Protein AF-A0A9Y2D733-F1 (afdb_monomer_lite)

Structure (mmCIF, N/CA/C/O backbone):
data_AF-A0A9Y2D733-F1
#
_entry.id   AF-A0A9Y2D733-F1
#
loop_
_atom_site.group_PDB
_atom_site.id
_atom_site.type_symbol
_atom_site.label_atom_id
_atom_site.label_alt_id
_atom_site.label_comp_id
_atom_site.label_asym_id
_atom_site.label_entity_id
_atom_site.label_seq_id
_atom_site.pdbx_PDB_ins_code
_atom_site.Cartn_x
_atom_site.Cartn_y
_atom_site.Cartn_z
_atom_site.occupancy
_atom_site.B_iso_or_equiv
_atom_site.auth_seq_id
_atom_site.auth_comp_id
_atom_site.auth_asym_id
_atom_site.auth_atom_id
_atom_site.pdbx_PDB_model_num
ATOM 1 N N . MET A 1 1 ? -69.763 -7.204 113.767 1.00 51.03 1 MET A N 1
ATOM 2 C CA . MET A 1 1 ? -69.225 -6.668 112.500 1.00 51.03 1 MET A CA 1
ATOM 3 C C . MET A 1 1 ? -69.285 -7.771 111.462 1.00 51.03 1 MET A C 1
ATOM 5 O O . MET A 1 1 ? -68.826 -8.867 111.769 1.00 51.03 1 MET A O 1
ATOM 9 N N . GLN A 1 2 ? -69.910 -7.525 110.305 1.00 54.22 2 GLN A N 1
ATOM 10 C CA . GLN A 1 2 ? -69.887 -8.475 109.182 1.00 54.22 2 GLN A CA 1
ATOM 11 C C . GLN A 1 2 ? -68.436 -8.783 108.777 1.00 54.22 2 GLN A C 1
ATOM 13 O O . GLN A 1 2 ? -67.554 -7.934 108.913 1.00 54.22 2 GLN A O 1
ATOM 18 N N . SER A 1 3 ? -68.185 -10.007 108.305 1.00 62.03 3 SER A N 1
ATOM 19 C CA . SER A 1 3 ? -66.844 -10.496 107.960 1.00 62.03 3 SER A CA 1
ATOM 20 C C . SER A 1 3 ? -66.233 -9.789 106.754 1.00 62.03 3 SER A C 1
ATOM 22 O O . SER A 1 3 ? -65.008 -9.732 106.652 1.00 62.03 3 SER A O 1
ATOM 24 N N . ARG A 1 4 ? -67.057 -9.257 105.842 1.00 69.44 4 ARG A N 1
ATOM 25 C CA . ARG A 1 4 ? -66.607 -8.565 104.632 1.00 69.44 4 ARG A CA 1
ATOM 26 C C . ARG A 1 4 ? -67.558 -7.438 104.242 1.00 69.44 4 ARG A C 1
ATOM 28 O O . ARG A 1 4 ? -68.766 -7.570 104.402 1.00 69.44 4 ARG A O 1
ATOM 35 N N . PHE A 1 5 ? -67.020 -6.351 103.695 1.00 70.81 5 PHE A N 1
ATOM 36 C CA . PHE A 1 5 ? -67.824 -5.300 103.065 1.00 70.81 5 PHE A CA 1
ATOM 37 C C . PHE A 1 5 ? -67.117 -4.696 101.851 1.00 70.81 5 PHE A C 1
ATOM 39 O O . PHE A 1 5 ? -65.888 -4.749 101.726 1.00 70.81 5 PHE A O 1
ATOM 46 N N . PHE A 1 6 ? -67.917 -4.130 100.949 1.00 76.06 6 PHE A N 1
ATOM 47 C CA . PHE A 1 6 ? -67.460 -3.548 99.697 1.00 76.06 6 PHE A CA 1
ATOM 48 C C . PHE A 1 6 ? -67.542 -2.023 99.723 1.00 76.06 6 PHE A C 1
ATOM 50 O O . PHE A 1 6 ? -68.506 -1.432 100.216 1.00 76.06 6 PHE A O 1
ATOM 57 N N . CYS A 1 7 ? -66.526 -1.394 99.146 1.00 75.00 7 CYS A N 1
ATOM 58 C CA . CYS A 1 7 ? -66.357 0.044 99.073 1.00 75.00 7 CYS A CA 1
ATOM 59 C C . CYS A 1 7 ? -66.160 0.459 97.609 1.00 75.00 7 CYS A C 1
ATOM 61 O O . CYS A 1 7 ? -65.207 0.048 96.944 1.00 75.00 7 CYS A O 1
ATOM 63 N N . GLU A 1 8 ? -67.077 1.287 97.111 1.00 78.00 8 GLU A N 1
ATOM 64 C CA . GLU A 1 8 ? -66.972 1.929 95.803 1.00 78.00 8 GLU A CA 1
ATOM 65 C C . GLU A 1 8 ? -66.550 3.389 96.005 1.00 78.00 8 GLU A C 1
ATOM 67 O O . GLU A 1 8 ? -67.317 4.192 96.547 1.00 78.00 8 GLU A O 1
ATOM 72 N N . LEU A 1 9 ? -65.337 3.740 95.563 1.00 74.31 9 LEU A N 1
ATOM 73 C CA . LEU A 1 9 ? -64.849 5.118 95.610 1.00 74.31 9 LEU A CA 1
ATOM 74 C C . LEU A 1 9 ? -65.370 5.903 94.406 1.00 74.31 9 LEU A C 1
ATOM 76 O O . LEU A 1 9 ? -64.957 5.674 93.267 1.00 74.31 9 LEU A O 1
ATOM 80 N N . ARG A 1 10 ? -66.250 6.871 94.668 1.00 68.31 10 ARG A N 1
ATOM 81 C CA . ARG A 1 10 ? -66.763 7.832 93.688 1.00 68.31 10 ARG A CA 1
ATOM 82 C C . ARG A 1 10 ? -66.078 9.180 93.859 1.00 68.31 10 ARG A C 1
ATOM 84 O O . ARG A 1 10 ? -65.885 9.683 94.962 1.00 68.31 10 ARG A O 1
ATOM 91 N N . TYR A 1 11 ? -65.709 9.793 92.746 1.00 62.09 11 TYR A N 1
ATOM 92 C CA . TYR A 1 11 ? -64.945 11.035 92.763 1.00 62.09 11 TYR A CA 1
ATOM 93 C C . TYR A 1 11 ? -65.774 12.220 93.297 1.00 62.09 11 TYR A C 1
ATOM 95 O O . TYR A 1 11 ? -66.918 12.418 92.889 1.00 62.09 11 TYR A O 1
ATOM 103 N N . THR A 1 12 ? -65.177 13.044 94.162 1.00 56.66 12 THR A N 1
ATOM 104 C CA . THR A 1 12 ? -65.763 14.300 94.666 1.00 56.66 12 THR A CA 1
ATOM 105 C C . THR A 1 12 ? -65.313 15.478 93.796 1.00 56.66 12 THR A C 1
ATOM 107 O O . THR A 1 12 ? -64.121 15.650 93.568 1.00 56.66 12 THR A O 1
ATOM 110 N N . LEU A 1 13 ? -66.235 16.310 93.299 1.00 50.22 13 LEU A N 1
ATOM 111 C CA . LEU A 1 13 ? -65.961 17.373 92.306 1.00 50.22 13 LEU A CA 1
ATOM 112 C C . LEU A 1 13 ? -65.054 18.537 92.780 1.00 50.22 13 LEU A C 1
ATOM 114 O O . LEU A 1 13 ? -64.805 19.456 92.003 1.00 50.22 13 LEU A O 1
ATOM 118 N N . SER A 1 14 ? -64.519 18.525 94.004 1.00 44.56 14 SER A N 1
ATOM 119 C CA . SER A 1 14 ? -63.697 19.618 94.540 1.00 44.56 14 SER A CA 1
ATOM 120 C C . SER A 1 14 ? -62.211 19.240 94.679 1.00 44.56 14 SER A C 1
ATOM 122 O O . SER A 1 14 ? -61.827 18.573 95.633 1.00 44.56 14 SER A O 1
ATOM 124 N N . GLN A 1 15 ? -61.418 19.764 93.731 1.00 44.56 15 GLN A N 1
ATOM 125 C CA . GLN A 1 15 ? -59.948 19.934 93.678 1.00 44.56 15 GLN A CA 1
ATOM 126 C C . GLN A 1 15 ? -59.049 18.682 93.491 1.00 44.56 15 GLN A C 1
ATOM 128 O O . GLN A 1 15 ? -58.728 17.994 94.454 1.00 44.56 15 GLN A O 1
ATOM 133 N N . PRO A 1 16 ? -58.553 18.424 92.257 1.00 45.81 16 PRO A N 1
ATOM 134 C CA . PRO A 1 16 ? -57.503 17.443 91.967 1.00 45.81 16 PRO A CA 1
ATOM 135 C C . PRO A 1 16 ? -56.105 18.075 91.934 1.00 45.81 16 PRO A C 1
ATOM 137 O O . PRO A 1 16 ? -55.856 18.984 91.140 1.00 45.81 16 PRO A O 1
ATOM 140 N N . THR A 1 17 ? -55.149 17.487 92.649 1.00 48.19 17 THR A N 1
ATOM 141 C CA . THR A 1 17 ? -53.726 17.567 92.291 1.00 48.19 17 THR A CA 1
ATOM 142 C C . THR A 1 17 ? -53.184 16.147 92.167 1.00 48.19 17 THR A C 1
ATOM 144 O O . THR A 1 17 ? -52.915 15.505 93.171 1.00 48.19 17 THR A O 1
ATOM 147 N N . HIS A 1 18 ? -53.016 15.706 90.916 1.00 40.78 18 HIS A N 1
ATOM 148 C CA . HIS A 1 18 ? -52.402 14.451 90.444 1.00 40.78 18 HIS A CA 1
ATOM 149 C C . HIS A 1 18 ? -53.309 13.224 90.182 1.00 40.78 18 HIS A C 1
ATOM 151 O O . HIS A 1 18 ? -53.664 12.464 91.065 1.00 40.78 18 HIS A O 1
ATOM 157 N N . SER A 1 19 ? -53.552 13.026 88.877 1.00 39.69 19 SER A N 1
ATOM 158 C CA . SER A 1 19 ? -53.697 11.778 88.098 1.00 39.69 19 SER A CA 1
ATOM 159 C C . SER A 1 19 ? -54.694 10.670 88.498 1.00 39.69 19 SER A C 1
ATOM 161 O O . SER A 1 19 ? -54.552 9.986 89.502 1.00 39.69 19 SER A O 1
ATOM 163 N N . SER A 1 20 ? -55.544 10.370 87.506 1.00 44.59 20 SER A N 1
ATOM 164 C CA . SER A 1 20 ? -56.510 9.271 87.333 1.00 44.59 20 SER A CA 1
ATOM 165 C C . SER A 1 20 ? -57.863 9.447 88.042 1.00 44.59 20 SER A C 1
ATOM 167 O O . SER A 1 20 ? -58.038 9.251 89.240 1.00 44.59 20 SER A O 1
ATOM 169 N N . LYS A 1 21 ? -58.856 9.847 87.236 1.00 54.41 21 LYS A N 1
ATOM 170 C CA . LYS A 1 21 ? -60.286 9.888 87.568 1.00 54.41 21 LYS A CA 1
ATOM 171 C C . LYS A 1 21 ? -60.883 8.485 87.420 1.00 54.41 21 LYS A C 1
ATOM 173 O O . LYS A 1 21 ? -61.796 8.288 86.625 1.00 54.41 21 LYS A O 1
ATOM 178 N N . GLU A 1 22 ? -60.320 7.498 88.098 1.00 62.97 22 GLU A N 1
ATOM 179 C CA . GLU A 1 22 ? -60.794 6.123 87.972 1.00 62.97 22 GLU A CA 1
ATOM 180 C C . GLU A 1 22 ? -61.496 5.697 89.249 1.00 62.97 22 GLU A C 1
ATOM 182 O O . GLU A 1 22 ? -60.928 5.752 90.342 1.00 62.97 22 GLU A O 1
ATOM 187 N N . THR A 1 23 ? -62.750 5.269 89.100 1.00 60.19 23 THR A N 1
ATOM 188 C CA . THR A 1 23 ? -63.474 4.557 90.151 1.00 60.19 23 THR A CA 1
ATOM 189 C C . THR A 1 23 ? -62.594 3.401 90.621 1.00 60.19 23 THR A C 1
ATOM 191 O O . THR A 1 23 ? -62.098 2.621 89.812 1.00 60.19 23 THR A O 1
ATOM 194 N N . SER A 1 24 ? -62.342 3.323 91.922 1.00 73.06 24 SER A N 1
ATOM 195 C CA . SER A 1 24 ? -61.606 2.208 92.518 1.00 73.06 24 SER A CA 1
ATOM 196 C C . SER A 1 24 ? -62.556 1.414 93.396 1.00 73.06 24 SER A C 1
ATOM 198 O O . SER A 1 24 ? -63.386 1.987 94.107 1.00 73.06 24 SER A O 1
ATOM 200 N N . TYR A 1 25 ? -62.419 0.097 93.336 1.00 77.62 25 TYR A N 1
ATOM 201 C CA . TYR A 1 25 ? -63.212 -0.827 94.127 1.00 77.62 25 TYR A CA 1
ATOM 202 C C . TYR A 1 25 ? -62.322 -1.450 95.191 1.00 77.62 25 TYR A C 1
ATOM 204 O O . TYR A 1 25 ? -61.251 -1.957 94.862 1.00 77.62 25 TYR A O 1
ATOM 212 N N . PHE A 1 26 ? -62.758 -1.404 96.447 1.00 79.56 26 PHE A N 1
ATOM 213 C CA . PHE A 1 26 ? -62.048 -1.982 97.582 1.00 79.56 26 PHE A CA 1
ATOM 214 C C . PHE A 1 26 ? -62.942 -2.975 98.325 1.00 79.56 26 PHE A C 1
ATOM 216 O O . PHE A 1 26 ? -64.132 -2.746 98.535 1.00 79.56 26 PHE A O 1
ATOM 223 N N . VAL A 1 27 ? -62.339 -4.073 98.753 1.00 80.38 27 VAL A N 1
ATOM 224 C CA . VAL A 1 27 ? -62.925 -5.120 99.580 1.00 80.38 27 VAL A CA 1
ATOM 225 C C . VAL A 1 27 ? -62.182 -5.124 100.905 1.00 80.38 27 VAL A C 1
ATOM 227 O O . VAL A 1 27 ? -60.954 -5.225 100.944 1.00 80.38 27 VAL A O 1
ATOM 230 N N . PHE A 1 28 ? -62.943 -5.034 101.987 1.00 78.56 28 PHE A N 1
ATOM 231 C CA . PHE A 1 28 ? -62.440 -5.155 103.345 1.00 78.56 28 PHE A CA 1
ATOM 232 C C . PHE A 1 28 ? -62.838 -6.513 103.895 1.00 78.56 28 PHE A C 1
ATOM 234 O O . PHE A 1 28 ? -64.017 -6.857 103.897 1.00 78.56 28 PHE A O 1
ATOM 241 N N . GLU A 1 29 ? -61.863 -7.273 104.378 1.00 78.62 29 GLU A N 1
ATOM 242 C CA . GLU A 1 29 ? -62.068 -8.582 104.987 1.00 78.62 29 GLU A CA 1
ATOM 243 C C . GLU A 1 29 ? -61.556 -8.569 106.427 1.00 78.62 29 GLU A C 1
ATOM 245 O O . GLU A 1 29 ? -60.372 -8.338 106.679 1.00 78.62 29 GLU A O 1
ATOM 250 N N . ALA A 1 30 ? -62.450 -8.793 107.387 1.00 78.88 30 ALA A N 1
ATOM 251 C CA . ALA A 1 30 ? -62.117 -8.802 108.802 1.00 78.88 30 ALA A CA 1
ATOM 252 C C . ALA A 1 30 ? -61.177 -9.975 109.121 1.00 78.88 30 ALA A C 1
ATOM 254 O O . ALA A 1 30 ? -61.490 -11.133 108.850 1.00 78.88 30 ALA A O 1
ATOM 255 N N . LYS A 1 31 ? -60.030 -9.679 109.741 1.00 76.06 31 LYS A N 1
ATOM 256 C CA . LYS A 1 31 ? -59.056 -10.688 110.198 1.00 76.06 31 LYS A CA 1
ATOM 257 C C . LYS A 1 31 ? -59.234 -11.087 111.671 1.00 76.06 31 LYS A C 1
ATOM 259 O O . LYS A 1 31 ? -58.516 -11.957 112.154 1.00 76.06 31 LYS A O 1
ATOM 264 N N . GLY A 1 32 ? -60.200 -10.478 112.364 1.00 69.50 32 GLY A N 1
ATOM 265 C CA . GLY A 1 32 ? -60.452 -10.634 113.799 1.00 69.50 32 GLY A CA 1
ATOM 266 C C . GLY A 1 32 ? -60.139 -9.351 114.578 1.00 69.50 32 GLY A C 1
ATOM 267 O O . GLY A 1 32 ? -59.212 -8.614 114.243 1.00 69.50 32 GLY A O 1
ATOM 268 N N . GLY A 1 33 ? -60.937 -9.057 115.610 1.00 74.19 33 GLY A N 1
ATOM 269 C CA . GLY A 1 33 ? -60.854 -7.791 116.349 1.00 74.19 33 GLY A CA 1
ATOM 270 C C . GLY A 1 33 ? -61.157 -6.575 115.462 1.00 74.19 33 GLY A C 1
ATOM 271 O O . GLY A 1 33 ? -62.049 -6.628 114.620 1.00 74.19 33 GLY A O 1
ATOM 272 N N . SER A 1 34 ? -60.396 -5.491 115.636 1.00 78.88 34 SER A N 1
ATOM 273 C CA . SER A 1 34 ? -60.529 -4.250 114.856 1.00 78.88 34 SER A CA 1
ATOM 274 C C . SER A 1 34 ? -59.690 -4.228 113.567 1.00 78.88 34 SER A C 1
ATOM 276 O O . SER A 1 34 ? -59.481 -3.155 113.017 1.00 78.88 34 SER A O 1
ATOM 278 N N . GLN A 1 35 ? -59.157 -5.356 113.081 1.00 83.56 35 GLN A N 1
ATOM 279 C CA . GLN A 1 35 ? -58.250 -5.385 111.921 1.00 83.56 35 GLN A CA 1
ATOM 280 C C . GLN A 1 35 ? -58.910 -5.925 110.644 1.00 83.56 35 GLN A C 1
ATOM 282 O O . GLN A 1 35 ? -59.645 -6.915 110.668 1.00 83.56 35 GLN A O 1
ATOM 287 N N . TYR A 1 36 ? -58.554 -5.322 109.510 1.00 82.25 36 TYR A N 1
ATOM 288 C CA . TYR A 1 36 ? -59.045 -5.646 108.175 1.00 82.25 36 TYR A CA 1
ATOM 289 C C . TYR A 1 36 ? -57.888 -5.873 107.200 1.00 82.25 36 TYR A C 1
ATOM 291 O O . TYR A 1 36 ? -56.901 -5.137 107.184 1.00 82.25 36 TYR A O 1
ATOM 299 N N . LYS A 1 37 ? -58.027 -6.882 106.343 1.00 83.62 37 LYS A N 1
ATOM 300 C CA . LYS A 1 37 ? -57.278 -6.990 105.093 1.00 83.62 37 LYS A CA 1
ATOM 301 C C . LYS A 1 37 ? -58.000 -6.167 104.034 1.00 83.62 37 LYS A C 1
ATOM 303 O O . LYS A 1 37 ? -59.220 -6.253 103.930 1.00 83.62 37 LYS A O 1
ATOM 308 N N . VAL A 1 38 ? -57.247 -5.402 103.258 1.00 81.31 38 VAL A N 1
ATOM 309 C CA . VAL A 1 38 ? -57.781 -4.548 102.198 1.00 81.31 38 VAL A CA 1
ATOM 310 C C . VAL A 1 38 ? -57.252 -5.058 100.870 1.00 81.31 38 VAL A C 1
ATOM 312 O O . VAL A 1 38 ? -56.045 -5.223 100.723 1.00 81.31 38 VAL A O 1
ATOM 315 N N . GLY A 1 39 ? -58.145 -5.323 99.925 1.00 77.81 39 GLY A N 1
ATOM 316 C CA . GLY A 1 39 ? -57.796 -5.646 98.542 1.00 77.81 39 GLY A CA 1
ATOM 317 C C . GLY A 1 39 ? -58.636 -4.802 97.596 1.00 77.81 39 GLY A C 1
ATOM 318 O O . GLY A 1 39 ? -59.818 -4.594 97.851 1.00 77.81 39 GLY A O 1
ATOM 319 N N . GLY A 1 40 ? -58.061 -4.287 96.521 1.00 77.75 40 GLY A N 1
ATOM 320 C CA . GLY A 1 40 ? -58.750 -3.391 95.606 1.00 77.75 40 GLY A CA 1
ATOM 321 C C . GLY A 1 40 ? -58.181 -3.398 94.197 1.00 77.75 40 GLY A C 1
ATOM 322 O O . GLY A 1 40 ? -57.064 -3.850 93.953 1.00 77.75 40 GLY A O 1
ATOM 323 N N . VAL A 1 41 ? -58.983 -2.909 93.255 1.00 72.56 41 VAL A N 1
ATOM 324 C CA . VAL A 1 41 ? -58.638 -2.847 91.830 1.00 72.56 41 VAL A CA 1
ATOM 325 C C . VAL A 1 41 ? -59.113 -1.511 91.261 1.00 72.56 41 VAL A C 1
ATOM 327 O O . VAL A 1 41 ? -60.246 -1.086 91.515 1.00 72.56 41 VAL A O 1
ATOM 330 N N . SER A 1 42 ? -58.248 -0.824 90.512 1.00 67.56 42 SER A N 1
ATOM 331 C CA . SER A 1 42 ? -58.644 0.339 89.705 1.00 67.56 42 SER A CA 1
ATOM 332 C C . SER A 1 42 ? -59.272 -0.097 88.379 1.00 67.56 42 SER A C 1
ATOM 334 O O . SER A 1 42 ? -59.002 -1.189 87.887 1.00 67.56 42 SER A O 1
ATOM 336 N N . VAL A 1 43 ? -60.055 0.770 87.733 1.00 61.41 43 VAL A N 1
ATOM 337 C CA . VAL A 1 43 ? -60.580 0.498 86.377 1.00 61.41 43 VAL A CA 1
ATOM 338 C C . VAL A 1 43 ? -59.456 0.274 85.344 1.00 61.41 43 VAL A C 1
ATOM 340 O O . VAL A 1 43 ? -59.637 -0.503 84.415 1.00 61.41 43 VAL A O 1
ATOM 343 N N . SER A 1 44 ? -58.264 0.852 85.538 1.00 60.31 44 SER A N 1
ATOM 344 C CA . SER A 1 44 ? -57.047 0.546 84.756 1.00 60.31 44 SER A CA 1
ATOM 345 C C . SER A 1 44 ? -56.417 -0.829 85.027 1.00 60.31 44 SER A C 1
ATOM 347 O O . SER A 1 44 ? -55.394 -1.155 84.426 1.00 60.31 44 SER A O 1
ATOM 349 N N . GLY A 1 45 ? -56.985 -1.638 85.927 1.00 61.56 45 GLY A N 1
ATOM 350 C CA . GLY A 1 45 ? -56.507 -2.985 86.244 1.00 61.56 45 GLY A CA 1
ATOM 351 C C . GLY A 1 45 ? -55.320 -3.034 87.211 1.00 61.56 45 GLY A C 1
ATOM 352 O O . GLY A 1 45 ? -54.686 -4.081 87.337 1.00 61.56 45 GLY A O 1
ATOM 353 N N . LYS A 1 46 ? -54.996 -1.934 87.908 1.00 70.75 46 LYS A N 1
ATOM 354 C CA . LYS A 1 46 ? -53.939 -1.940 88.929 1.00 70.75 46 LYS A CA 1
ATOM 355 C C . LYS A 1 46 ? -54.458 -2.563 90.219 1.00 70.75 46 LYS A C 1
ATOM 357 O O . LYS A 1 46 ? -55.470 -2.120 90.765 1.00 70.75 46 LYS A O 1
ATOM 362 N N . LEU A 1 47 ? -53.727 -3.560 90.706 1.00 73.62 47 LEU A N 1
ATOM 363 C CA . LEU A 1 47 ? -53.982 -4.224 91.981 1.00 73.62 47 LEU A CA 1
ATOM 364 C C . LEU A 1 47 ? -53.517 -3.343 93.144 1.00 73.62 47 LEU A C 1
ATOM 366 O O . LEU A 1 47 ? -52.455 -2.721 93.074 1.00 73.62 47 LEU A O 1
ATOM 370 N N . LYS A 1 48 ? -54.327 -3.304 94.201 1.00 79.06 48 LYS A N 1
ATOM 371 C CA . LYS A 1 48 ? -54.071 -2.579 95.443 1.00 79.06 48 LYS A CA 1
ATOM 372 C C . LYS A 1 48 ? -54.271 -3.530 96.614 1.00 79.06 48 LYS A C 1
ATOM 374 O O . LYS A 1 48 ? -55.383 -3.993 96.823 1.00 79.06 48 LYS A O 1
ATOM 379 N N . ASP A 1 49 ? -53.230 -3.799 97.388 1.00 80.25 49 ASP A N 1
ATOM 380 C CA . ASP A 1 49 ? -53.308 -4.695 98.548 1.00 80.25 49 ASP A CA 1
ATOM 381 C C . ASP A 1 49 ? -52.764 -4.006 99.798 1.00 80.25 49 ASP A C 1
ATOM 383 O O . ASP A 1 49 ? -51.781 -3.264 99.739 1.00 80.25 49 ASP A O 1
ATOM 387 N N . GLY A 1 50 ? -53.409 -4.239 100.940 1.00 86.12 50 GLY A N 1
ATOM 388 C CA . GLY A 1 50 ? -53.111 -3.513 102.166 1.00 86.12 50 GLY A CA 1
ATOM 389 C C . GLY A 1 50 ? -53.764 -4.068 103.426 1.00 86.12 50 GLY A C 1
ATOM 390 O O . GLY A 1 50 ? -54.353 -5.156 103.461 1.00 86.12 50 GLY A O 1
ATOM 391 N N . SER A 1 51 ? -53.654 -3.288 104.493 1.00 85.56 51 SER A N 1
ATOM 392 C CA . SER A 1 51 ? -54.238 -3.594 105.797 1.00 85.56 51 SER A CA 1
ATOM 393 C C . SER A 1 51 ? -54.762 -2.336 106.460 1.00 85.56 51 SER A C 1
ATOM 395 O O . SER A 1 51 ? -54.168 -1.270 106.322 1.00 85.56 51 SER A O 1
ATOM 397 N N . ALA A 1 52 ? -55.845 -2.478 107.213 1.00 86.56 52 ALA A N 1
ATOM 398 C CA . ALA A 1 52 ? -56.472 -1.375 107.914 1.00 86.56 52 ALA A CA 1
ATOM 399 C C . ALA A 1 52 ? -56.929 -1.775 109.313 1.00 86.56 52 ALA A C 1
ATOM 401 O O . ALA A 1 52 ? -57.132 -2.951 109.615 1.00 86.56 52 ALA A O 1
ATOM 402 N N . VAL A 1 53 ? -57.095 -0.778 110.168 1.00 86.31 53 VAL A N 1
ATOM 403 C CA . VAL A 1 53 ? -57.517 -0.916 111.552 1.00 86.31 53 VAL A CA 1
ATOM 404 C C . VAL A 1 53 ? -58.678 0.037 111.801 1.00 86.31 53 VAL A C 1
ATOM 406 O O . VAL A 1 53 ? -58.623 1.222 111.481 1.00 86.31 53 VAL A O 1
ATOM 409 N N . TYR A 1 54 ? -59.747 -0.494 112.374 1.00 82.44 54 TYR A N 1
ATOM 410 C CA . TYR A 1 54 ? -60.878 0.274 112.859 1.00 82.44 54 TYR A CA 1
ATOM 411 C C . TYR A 1 54 ? -60.530 0.945 114.185 1.00 82.44 54 TYR A C 1
ATOM 413 O O . TYR A 1 54 ? -60.116 0.282 115.141 1.00 82.44 54 TYR A O 1
ATOM 421 N N . LYS A 1 55 ? -60.729 2.260 114.242 1.00 79.56 55 LYS A N 1
ATOM 422 C CA . LYS A 1 55 ? -60.572 3.061 115.451 1.00 79.56 55 LYS A CA 1
ATOM 423 C C . LYS A 1 55 ? -61.958 3.534 115.907 1.00 79.56 55 LYS A C 1
ATOM 425 O O . LYS A 1 55 ? -62.602 4.292 115.180 1.00 79.56 55 LYS A O 1
ATOM 430 N N . PRO A 1 56 ? -62.459 3.075 117.068 1.00 66.19 56 PRO A N 1
ATOM 431 C CA . PRO A 1 56 ? -63.651 3.664 117.667 1.00 66.19 56 PRO A CA 1
ATOM 432 C C . PRO A 1 56 ? -63.322 5.097 118.105 1.00 66.19 56 PRO A C 1
ATOM 434 O O . PRO A 1 56 ? -62.244 5.334 118.646 1.00 66.19 56 PRO A O 1
ATOM 437 N N . ASN A 1 57 ? -64.217 6.047 117.842 1.00 62.31 57 ASN A N 1
ATOM 438 C CA . ASN A 1 57 ? -63.942 7.454 118.121 1.00 62.31 57 ASN A CA 1
ATOM 439 C C . ASN A 1 57 ? -63.980 7.742 119.637 1.00 62.31 57 ASN A C 1
ATOM 441 O O . ASN A 1 57 ? -64.908 7.299 120.321 1.00 62.31 57 ASN A O 1
ATOM 445 N N . GLU A 1 58 ? -63.004 8.497 120.153 1.00 54.81 58 GLU A N 1
ATOM 446 C CA . GLU A 1 58 ? -63.105 9.174 121.455 1.00 54.81 58 GLU A CA 1
ATOM 447 C C . GLU A 1 58 ? -63.958 10.444 121.273 1.00 54.81 58 GLU A C 1
ATOM 449 O O . GLU A 1 58 ? -63.904 11.097 120.233 1.00 54.81 58 GLU A O 1
ATOM 454 N N . LYS A 1 59 ? -64.826 10.767 122.241 1.00 53.06 59 LYS A N 1
ATOM 455 C CA . LYS A 1 59 ? -65.692 11.956 122.169 1.00 53.06 59 LYS A CA 1
ATOM 456 C C . LYS A 1 59 ? -64.839 13.231 122.205 1.00 53.06 59 LYS A C 1
ATOM 458 O O . LYS A 1 59 ? -64.447 13.648 123.289 1.00 53.06 59 LYS A O 1
ATOM 463 N N . ASP A 1 60 ? -64.640 13.879 121.061 1.00 51.19 60 ASP A N 1
ATOM 464 C CA . ASP A 1 60 ? -64.027 15.217 121.008 1.00 51.19 60 ASP A CA 1
ATOM 465 C C . ASP A 1 60 ? -65.018 16.349 121.375 1.00 51.19 60 ASP A C 1
ATOM 467 O O . ASP A 1 60 ? -64.592 17.457 121.691 1.00 51.19 60 ASP A O 1
ATOM 471 N N . ASP A 1 61 ? -66.333 16.080 121.413 1.00 53.16 61 ASP A N 1
ATOM 472 C CA . ASP A 1 61 ? -67.368 17.018 121.883 1.00 53.16 61 ASP A CA 1
ATOM 473 C C . ASP A 1 61 ? -68.555 16.252 122.521 1.00 53.16 61 ASP A C 1
ATOM 475 O O . ASP A 1 61 ? -69.204 15.452 121.837 1.00 53.16 61 ASP A O 1
ATOM 479 N N . PRO A 1 62 ? -68.843 16.411 123.829 1.00 53.22 62 PRO A N 1
ATOM 480 C CA . PRO A 1 62 ? -69.875 15.637 124.519 1.00 53.22 62 PRO A CA 1
ATOM 481 C C . PRO A 1 62 ? -71.320 15.927 124.078 1.00 53.22 62 PRO A C 1
ATOM 483 O O . PRO A 1 62 ? -72.170 15.074 124.350 1.00 53.22 62 PRO A O 1
ATOM 486 N N . ASP A 1 63 ? -71.581 17.039 123.376 1.00 52.94 63 ASP A N 1
ATOM 487 C CA . ASP A 1 63 ? -72.927 17.455 122.939 1.00 52.94 63 ASP A CA 1
ATOM 488 C C . ASP A 1 63 ? -73.215 17.209 121.439 1.00 52.94 63 ASP A C 1
ATOM 490 O O . ASP A 1 63 ? -74.318 17.481 120.957 1.00 52.94 63 ASP A O 1
ATOM 494 N N . SER A 1 64 ? -72.266 16.637 120.686 1.00 51.16 64 SER A N 1
ATOM 495 C CA . SER A 1 64 ? -72.457 16.270 119.275 1.00 51.16 64 SER A CA 1
ATOM 496 C C . SER A 1 64 ? -72.939 14.820 119.122 1.00 51.16 64 SER A C 1
ATOM 498 O O . SER A 1 64 ? -72.295 13.879 119.582 1.00 51.16 64 SER A O 1
ATOM 500 N N . ASN A 1 65 ? -74.064 14.618 118.427 1.00 51.72 65 ASN A N 1
ATOM 501 C CA . ASN A 1 65 ? -74.667 13.299 118.161 1.00 51.72 65 ASN A CA 1
ATOM 502 C C . ASN A 1 65 ? -74.081 12.600 116.905 1.00 51.72 65 ASN A C 1
ATOM 504 O O . ASN A 1 65 ? -74.700 11.694 116.345 1.00 51.72 65 ASN A O 1
ATOM 508 N N . ASP A 1 66 ? -72.920 13.051 116.420 1.00 57.28 66 ASP A N 1
ATOM 509 C CA . ASP A 1 66 ? -72.301 12.599 115.169 1.00 57.28 66 ASP A CA 1
ATOM 510 C C . ASP A 1 66 ? -71.378 11.386 115.408 1.00 57.28 66 ASP A C 1
ATOM 512 O O . ASP A 1 66 ? -70.162 11.508 115.564 1.00 57.28 66 ASP A O 1
ATOM 516 N N . TYR A 1 67 ? -71.964 10.186 115.475 1.00 58.50 67 TYR A N 1
ATOM 517 C CA . TYR A 1 67 ? -71.211 8.929 115.528 1.00 58.50 67 TYR A CA 1
ATOM 518 C C . TYR A 1 67 ? -70.614 8.615 114.147 1.00 58.50 67 TYR A C 1
ATOM 520 O O . TYR A 1 67 ? -71.239 7.948 113.325 1.00 58.50 67 TYR A O 1
ATOM 528 N N . ARG A 1 68 ? -69.389 9.083 113.879 1.00 65.88 68 ARG A N 1
ATOM 529 C CA . ARG A 1 68 ? -68.624 8.663 112.693 1.00 65.88 68 ARG A CA 1
ATOM 530 C C . ARG A 1 68 ? -67.693 7.512 113.028 1.00 65.88 68 ARG A C 1
ATOM 532 O O . ARG A 1 68 ? -66.913 7.571 113.977 1.00 65.88 68 ARG A O 1
ATOM 539 N N . HIS A 1 69 ? -67.752 6.474 112.209 1.00 75.69 69 HIS A N 1
ATOM 540 C CA . HIS A 1 69 ? -66.831 5.353 112.271 1.00 75.69 69 HIS A CA 1
ATOM 541 C C . HIS A 1 69 ? -65.578 5.667 111.455 1.00 75.69 69 HIS A C 1
ATOM 543 O O . HIS A 1 69 ? -65.690 6.167 110.335 1.00 75.69 69 HIS A O 1
ATOM 549 N N . ARG A 1 70 ? -64.391 5.347 111.987 1.00 81.06 70 ARG A N 1
ATOM 550 C CA . ARG A 1 70 ? -63.113 5.595 111.310 1.00 81.06 70 ARG A CA 1
ATOM 551 C C . ARG A 1 70 ? -62.319 4.308 111.104 1.00 81.06 70 ARG A C 1
ATOM 553 O O . ARG A 1 70 ? -62.150 3.502 112.020 1.00 81.06 70 ARG A O 1
ATOM 560 N N . ILE A 1 71 ? -61.820 4.116 109.887 1.00 83.12 71 ILE A N 1
ATOM 561 C CA . ILE A 1 71 ? -60.867 3.064 109.522 1.00 83.12 71 ILE A CA 1
ATOM 562 C C . ILE A 1 71 ? -59.631 3.734 108.938 1.00 83.12 71 ILE A C 1
ATOM 564 O O . ILE A 1 71 ? -59.736 4.525 108.009 1.00 83.12 71 ILE A O 1
ATOM 568 N N . GLU A 1 72 ? -58.461 3.391 109.457 1.00 87.06 72 GLU A N 1
ATOM 569 C CA . GLU A 1 72 ? -57.181 3.886 108.953 1.00 87.06 72 GLU A CA 1
ATOM 570 C C . GLU A 1 72 ? -56.318 2.712 108.514 1.00 87.06 72 GLU A C 1
ATOM 572 O O . GLU A 1 72 ? -56.317 1.659 109.154 1.00 87.06 72 GLU A O 1
ATOM 577 N N . GLY A 1 73 ? -55.572 2.870 107.431 1.00 88.38 73 GLY A N 1
ATOM 578 C CA . GLY A 1 73 ? -54.715 1.809 106.928 1.00 88.38 73 GLY A CA 1
ATOM 579 C C . GLY A 1 73 ? -53.773 2.275 105.840 1.00 88.38 73 GLY A C 1
ATOM 580 O O . GLY A 1 73 ? -53.764 3.442 105.463 1.00 88.38 73 GLY A O 1
ATOM 581 N N . ASP A 1 74 ? -53.012 1.327 105.313 1.00 86.25 74 ASP A N 1
ATOM 582 C CA . ASP A 1 74 ? -52.098 1.550 104.200 1.00 86.25 74 ASP A CA 1
ATOM 583 C C . ASP A 1 74 ? -52.345 0.484 103.124 1.00 86.25 74 ASP A C 1
ATOM 585 O O . ASP A 1 74 ? -52.614 -0.683 103.441 1.00 86.25 74 ASP A O 1
ATOM 589 N N . PHE A 1 75 ? -52.252 0.870 101.850 1.00 83.94 75 PHE A N 1
ATOM 590 C CA . PHE A 1 75 ? -52.235 -0.053 100.713 1.00 83.94 75 PHE A CA 1
ATOM 591 C C . PHE A 1 75 ? -51.111 0.295 99.739 1.00 83.94 75 PHE A C 1
ATOM 593 O O . PHE A 1 75 ? -50.675 1.441 99.645 1.00 83.94 75 PHE A O 1
ATOM 600 N N . PHE A 1 76 ? -50.659 -0.702 98.986 1.00 79.00 76 PHE A N 1
ATOM 601 C CA . PHE A 1 76 ? -49.643 -0.528 97.955 1.00 79.00 76 PHE A CA 1
ATOM 602 C C . PHE A 1 76 ? -50.291 -0.362 96.580 1.00 79.00 76 PHE A C 1
ATOM 604 O O . PHE A 1 76 ? -51.143 -1.158 96.195 1.00 79.00 76 PHE A O 1
ATOM 611 N N . GLU A 1 77 ? -49.881 0.660 95.829 1.00 76.06 77 GLU A N 1
ATOM 612 C CA . GLU A 1 77 ? -50.201 0.832 94.408 1.00 76.06 77 GLU A CA 1
ATOM 613 C C . GLU A 1 77 ? -48.886 0.778 93.612 1.00 76.06 77 GLU A C 1
ATOM 615 O O . GLU A 1 77 ? -48.148 1.763 93.534 1.00 76.06 77 GLU A O 1
ATOM 620 N N . GLY A 1 78 ? -48.554 -0.392 93.055 1.00 75.06 78 GLY A N 1
ATOM 621 C CA . GLY A 1 78 ? -47.203 -0.654 92.542 1.00 75.06 78 GLY A CA 1
ATOM 622 C C . GLY A 1 78 ? -46.178 -0.654 93.684 1.00 75.06 78 GLY A C 1
ATOM 623 O O . GLY A 1 78 ? -46.378 -1.347 94.676 1.00 75.06 78 GLY A O 1
ATOM 624 N N . ASP A 1 79 ? -45.125 0.160 93.570 1.00 75.12 79 ASP A N 1
ATOM 625 C CA . ASP A 1 79 ? -44.063 0.279 94.588 1.00 75.12 79 ASP A CA 1
ATOM 626 C C . ASP A 1 79 ? -44.321 1.391 95.629 1.00 75.12 79 ASP A C 1
ATOM 628 O O . ASP A 1 79 ? -43.467 1.682 96.468 1.00 75.12 79 ASP A O 1
ATOM 632 N N . VAL A 1 80 ? -45.481 2.057 95.577 1.00 78.62 80 VAL A N 1
ATOM 633 C CA . VAL A 1 80 ? -45.795 3.204 96.443 1.00 78.62 80 VAL A CA 1
ATOM 634 C C . VAL A 1 80 ? -46.776 2.791 97.536 1.00 78.62 80 VAL A C 1
ATOM 636 O O . VAL A 1 80 ? -47.885 2.350 97.240 1.00 78.62 80 VAL A O 1
ATOM 639 N N . SER A 1 81 ? -46.382 2.981 98.800 1.00 81.69 81 SER A N 1
ATOM 640 C CA . SER A 1 81 ? -47.289 2.867 99.948 1.00 81.69 81 SER A CA 1
ATOM 641 C C . SER A 1 81 ? -48.132 4.135 100.080 1.00 81.69 81 SER A C 1
ATOM 643 O O . SER A 1 81 ? -47.593 5.247 100.105 1.00 81.69 81 SER A O 1
ATOM 645 N N . ILE A 1 82 ? -49.449 3.964 100.143 1.00 82.94 82 ILE A N 1
ATOM 646 C CA . ILE A 1 82 ? -50.433 5.034 100.290 1.00 82.94 82 ILE A CA 1
ATOM 647 C C . ILE A 1 82 ? -51.186 4.800 101.591 1.00 82.94 82 ILE A C 1
ATOM 649 O O . ILE A 1 82 ? -51.844 3.771 101.759 1.00 82.94 82 ILE A O 1
ATOM 653 N N . ARG A 1 83 ? -51.121 5.789 102.481 1.00 85.00 83 ARG A N 1
ATOM 654 C CA . ARG A 1 83 ? -51.923 5.817 103.702 1.00 85.00 83 ARG A CA 1
ATOM 655 C C . ARG A 1 83 ? -53.314 6.325 103.379 1.00 85.00 83 ARG A C 1
ATOM 657 O O . ARG A 1 83 ? -53.458 7.275 102.610 1.00 85.00 83 ARG A O 1
ATOM 664 N N . PHE A 1 84 ? -54.335 5.740 103.984 1.00 85.56 84 PHE A N 1
ATOM 665 C CA . PHE A 1 84 ? -55.698 6.221 103.858 1.00 85.56 84 PHE A CA 1
ATOM 666 C C . PHE A 1 84 ? -56.420 6.309 105.200 1.00 85.56 84 PHE A C 1
ATOM 668 O O . PHE A 1 84 ? -56.186 5.527 106.122 1.00 85.56 84 PHE A O 1
ATOM 675 N N . GLU A 1 85 ? -57.345 7.257 105.260 1.00 83.94 85 GLU A N 1
ATOM 676 C CA . GLU A 1 85 ? -58.301 7.443 106.340 1.00 83.94 85 GLU A CA 1
ATOM 677 C C . GLU A 1 85 ? -59.709 7.409 105.749 1.00 83.94 85 GLU A C 1
ATOM 679 O O . GLU A 1 85 ? -60.033 8.137 104.808 1.00 83.94 85 GLU A O 1
ATOM 684 N N . PHE A 1 86 ? -60.543 6.532 106.288 1.00 83.62 86 PHE A N 1
ATOM 685 C CA . PHE A 1 86 ? -61.901 6.311 105.838 1.00 83.62 86 PHE A CA 1
ATOM 686 C C . PHE A 1 86 ? -62.881 6.589 106.974 1.00 83.62 86 PHE A C 1
ATOM 688 O O . PHE A 1 86 ? -63.011 5.798 107.910 1.00 83.62 86 PHE A O 1
ATOM 695 N N . GLU A 1 87 ? -63.582 7.714 106.868 1.00 81.25 87 GLU A N 1
ATOM 696 C CA . GLU A 1 87 ? -64.673 8.079 107.768 1.00 81.25 87 GLU A CA 1
ATOM 697 C C . GLU A 1 87 ? -66.005 7.702 107.130 1.00 81.25 87 GLU A C 1
ATOM 699 O O . GLU A 1 87 ? -66.279 8.084 105.992 1.00 81.25 87 GLU A O 1
ATOM 704 N N . TYR A 1 88 ? -66.862 6.981 107.842 1.00 77.81 88 TYR A N 1
ATOM 705 C CA . TYR A 1 88 ? -68.160 6.583 107.313 1.00 77.81 88 TYR A CA 1
ATOM 706 C C . TYR A 1 88 ? -69.269 6.658 108.344 1.00 77.81 88 TYR A C 1
ATOM 708 O O . TYR A 1 88 ? -69.049 6.582 109.554 1.00 77.81 88 TYR A O 1
ATOM 716 N N . ASN A 1 89 ? -70.481 6.785 107.816 1.00 72.06 89 ASN A N 1
ATOM 717 C CA . ASN A 1 89 ? -71.706 6.717 108.581 1.00 72.06 89 ASN A CA 1
ATOM 718 C C . ASN A 1 89 ? -72.603 5.619 107.994 1.00 72.06 89 ASN A C 1
ATOM 720 O O . ASN A 1 89 ? -72.760 5.509 106.770 1.00 72.06 89 ASN A O 1
ATOM 724 N N . LEU A 1 90 ? -73.149 4.774 108.864 1.00 66.69 90 LEU A N 1
ATOM 725 C CA . LEU A 1 90 ? -74.016 3.667 108.475 1.00 66.69 90 LEU A CA 1
ATOM 726 C C . LEU A 1 90 ? -75.467 4.143 108.516 1.00 66.69 90 LEU A C 1
ATOM 728 O O . LEU A 1 90 ? -75.955 4.607 109.538 1.00 66.69 90 LEU A O 1
ATOM 732 N N . ILE A 1 91 ? -76.165 4.014 107.389 1.00 59.66 91 ILE A N 1
ATOM 733 C CA . ILE A 1 91 ? -77.603 4.300 107.286 1.00 59.66 91 ILE A CA 1
ATOM 734 C C . ILE A 1 91 ? -78.406 3.080 107.765 1.00 59.66 91 ILE A C 1
ATOM 736 O O . ILE A 1 91 ? -79.488 3.223 108.327 1.00 59.66 91 ILE A O 1
ATOM 740 N N . SER A 1 92 ? -77.874 1.871 107.555 1.00 58.16 92 SER A N 1
ATOM 741 C CA . SER A 1 92 ? -78.430 0.612 108.058 1.00 58.16 92 SER A CA 1
ATOM 742 C C . SER A 1 92 ? -77.301 -0.343 108.446 1.00 58.16 92 SER A C 1
ATOM 744 O O . SER A 1 92 ? -76.478 -0.702 107.600 1.00 58.16 92 SER A O 1
ATOM 746 N N . GLU A 1 93 ? -77.278 -0.773 109.712 1.00 57.75 93 GLU A N 1
ATOM 747 C CA . GLU A 1 93 ? -76.328 -1.781 110.210 1.00 57.75 93 GLU A CA 1
ATOM 748 C C . GLU A 1 93 ? -76.613 -3.184 109.650 1.00 57.75 93 GLU A C 1
ATOM 750 O O . GLU A 1 93 ? -75.686 -3.967 109.456 1.00 57.75 93 GLU A O 1
ATOM 755 N N . GLU A 1 94 ? -77.873 -3.501 109.334 1.00 52.53 94 GLU A N 1
ATOM 756 C CA . GLU A 1 94 ? -78.264 -4.822 108.820 1.00 52.53 94 GLU A CA 1
ATOM 757 C C . GLU A 1 94 ? -77.807 -5.043 107.369 1.00 52.53 94 GLU A C 1
ATOM 759 O O . GLU A 1 94 ? -77.365 -6.136 107.015 1.00 52.53 94 GLU A O 1
ATOM 764 N N . ALA A 1 95 ? -77.860 -3.999 106.534 1.00 52.84 95 ALA A N 1
ATOM 765 C CA . ALA A 1 95 ? -77.482 -4.067 105.119 1.00 52.84 95 ALA A CA 1
ATOM 766 C C . ALA A 1 95 ? -76.074 -3.512 104.815 1.00 52.84 95 ALA A C 1
ATOM 768 O O . ALA A 1 95 ? -75.653 -3.530 103.655 1.00 52.84 95 ALA A O 1
ATOM 769 N N . TYR A 1 96 ? -75.363 -2.995 105.830 1.00 60.09 96 TYR A N 1
ATOM 770 C CA . TYR A 1 96 ? -74.093 -2.264 105.684 1.00 60.09 96 TYR A CA 1
ATOM 771 C C . TYR A 1 96 ? -74.142 -1.256 104.519 1.00 60.09 96 TYR A C 1
ATOM 773 O O . TYR A 1 96 ? -73.262 -1.195 103.658 1.00 60.09 96 TYR A O 1
ATOM 781 N N . LEU A 1 97 ? -75.230 -0.482 104.483 1.00 59.97 97 LEU A N 1
ATOM 782 C CA . LEU A 1 97 ? -75.447 0.598 103.526 1.00 59.97 97 LEU A CA 1
ATOM 783 C C . LEU A 1 97 ? -75.092 1.914 104.200 1.00 59.97 97 LEU A C 1
ATOM 785 O O . LEU A 1 97 ? -75.634 2.253 105.253 1.00 59.97 97 LEU A O 1
ATOM 789 N N . GLY A 1 98 ? -74.177 2.655 103.593 1.00 67.88 98 GLY A N 1
ATOM 790 C CA . GLY A 1 98 ? -73.641 3.866 104.191 1.00 67.88 98 GLY A CA 1
ATOM 791 C C . GLY A 1 98 ? -72.909 4.739 103.192 1.00 67.88 98 GLY A C 1
ATOM 792 O O . GLY A 1 98 ? -72.605 4.334 102.066 1.00 67.88 98 GLY A O 1
ATOM 793 N N . GLY A 1 99 ? -72.643 5.959 103.630 1.00 72.62 99 GLY A N 1
ATOM 794 C CA . GLY A 1 99 ? -71.858 6.938 102.899 1.00 72.62 99 GLY A CA 1
ATOM 795 C C . GLY A 1 99 ? -70.658 7.346 103.733 1.00 72.62 99 GLY A C 1
ATOM 796 O O . GLY A 1 99 ? -70.723 7.370 104.962 1.00 72.62 99 GLY A O 1
ATOM 797 N N . GLY A 1 100 ? -69.558 7.669 103.072 1.00 77.25 100 GLY A N 1
ATOM 798 C CA . GLY A 1 100 ? -68.361 8.099 103.770 1.00 77.25 100 GLY A CA 1
ATOM 799 C C . GLY A 1 100 ? -67.437 8.929 102.910 1.00 77.25 100 GLY A C 1
ATOM 800 O O . GLY A 1 100 ? -67.709 9.222 101.745 1.00 77.25 100 GLY A O 1
ATOM 801 N N . VAL A 1 101 ? -66.327 9.295 103.518 1.00 78.31 101 VAL A N 1
ATOM 802 C CA . VAL A 1 101 ? -65.273 10.094 102.938 1.00 78.31 101 VAL A CA 1
ATOM 803 C C . VAL A 1 101 ? -63.975 9.321 103.090 1.00 78.31 101 VAL A C 1
ATOM 805 O O . VAL A 1 101 ? -63.557 8.994 104.198 1.00 78.31 101 VAL A O 1
ATOM 808 N N . TRP A 1 102 ? -63.339 9.040 101.961 1.00 81.06 102 TRP A N 1
ATOM 809 C CA . TRP A 1 102 ? -62.035 8.396 101.902 1.00 81.06 102 TRP A CA 1
ATOM 810 C C . TRP A 1 102 ? -60.973 9.423 101.563 1.00 81.06 102 TRP A C 1
ATOM 812 O O . TRP A 1 102 ? -61.091 10.114 100.552 1.00 81.06 102 TRP A O 1
ATOM 822 N N . THR A 1 103 ? -59.927 9.492 102.370 1.00 81.75 103 THR A N 1
ATOM 823 C CA . THR A 1 103 ? -58.832 10.446 102.229 1.00 81.75 103 THR A CA 1
ATOM 824 C C . THR A 1 103 ? -57.524 9.684 102.071 1.00 81.75 103 THR A C 1
ATOM 826 O O . THR A 1 103 ? -57.190 8.865 102.916 1.00 81.75 103 THR A O 1
ATOM 829 N N . GLU A 1 104 ? -56.786 9.932 100.991 1.00 83.62 104 GLU A N 1
ATOM 830 C CA . GLU A 1 104 ? -55.476 9.328 100.727 1.00 83.62 104 GLU A CA 1
ATOM 831 C C . GLU A 1 104 ? -54.349 10.325 100.995 1.00 83.62 104 GLU A C 1
ATOM 833 O O . GLU A 1 104 ? -54.440 11.494 100.610 1.00 83.62 104 GLU A O 1
ATOM 838 N N . TYR A 1 105 ? -53.247 9.836 101.558 1.00 80.81 105 TYR A N 1
ATOM 839 C CA . TYR A 1 105 ? -52.019 10.573 101.831 1.00 80.81 105 TYR A CA 1
ATOM 840 C C . TYR A 1 105 ? -50.853 9.911 101.096 1.00 80.81 105 TYR A C 1
ATOM 842 O O . TYR A 1 105 ? -50.687 8.690 101.109 1.00 80.81 105 TYR A O 1
ATOM 850 N N . GLY A 1 106 ? -50.049 10.725 100.411 1.00 76.56 106 GLY A N 1
ATOM 851 C CA . GLY A 1 106 ? -48.852 10.238 99.725 1.00 76.56 106 GLY A CA 1
ATOM 852 C C . GLY A 1 106 ? -47.699 9.926 100.694 1.00 76.56 106 GLY A C 1
ATOM 853 O O . GLY A 1 106 ? -47.800 10.208 101.886 1.00 76.56 106 GLY A O 1
ATOM 854 N N . PRO A 1 107 ? -46.539 9.466 100.188 1.00 74.12 107 PRO A N 1
ATOM 855 C CA . PRO A 1 107 ? -45.373 9.104 101.012 1.00 74.12 107 PRO A CA 1
ATOM 856 C C . PRO A 1 107 ? -44.806 10.230 101.896 1.00 74.12 107 PRO A C 1
ATOM 858 O O . PRO A 1 107 ? -44.026 9.970 102.803 1.00 74.12 107 PRO A O 1
ATOM 861 N N . SER A 1 108 ? -45.168 11.487 101.616 1.00 73.31 108 SER A N 1
ATOM 862 C CA . SER A 1 108 ? -44.766 12.676 102.386 1.00 73.31 108 SER A CA 1
ATOM 863 C C . SER A 1 108 ? -45.839 13.161 103.371 1.00 73.31 108 SER A C 1
ATOM 865 O O . SER A 1 108 ? -45.748 14.287 103.853 1.00 73.31 108 SER A O 1
ATOM 867 N N . ASP A 1 109 ? -46.874 12.348 103.616 1.00 73.81 109 ASP A N 1
ATOM 868 C CA . ASP A 1 109 ? -48.043 12.648 104.462 1.00 73.81 109 ASP A CA 1
ATOM 869 C C . ASP A 1 109 ? -48.858 13.875 104.002 1.00 73.81 109 ASP A C 1
ATOM 871 O O . ASP A 1 109 ? -49.704 14.413 104.711 1.00 73.81 109 ASP A O 1
ATOM 875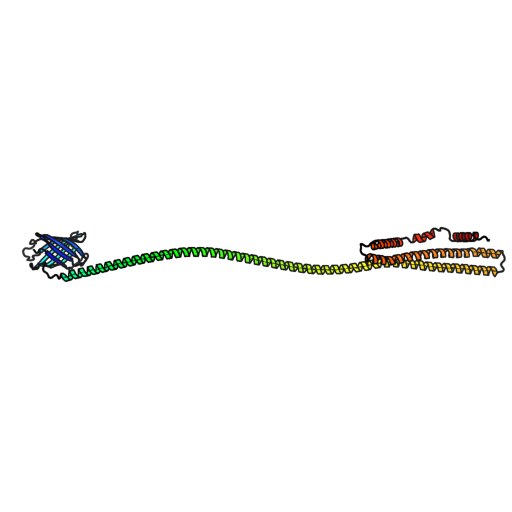 N N . LYS A 1 110 ? -48.624 14.328 102.764 1.00 76.94 110 LYS A N 1
ATOM 876 C CA . LYS A 1 110 ? -49.447 15.343 102.105 1.00 76.94 110 LYS A CA 1
ATOM 877 C C . LYS A 1 110 ? -50.707 14.700 101.541 1.00 76.94 110 LYS A C 1
ATOM 879 O O . LYS A 1 110 ? -50.634 13.635 100.922 1.00 76.94 110 LYS A O 1
ATOM 884 N N . LEU A 1 111 ? -51.834 15.396 101.708 1.00 76.31 111 LEU A N 1
ATOM 885 C CA . LEU A 1 111 ? -53.123 15.022 101.130 1.00 76.31 111 LEU A CA 1
ATOM 886 C C . LEU A 1 111 ? -52.968 14.782 99.622 1.00 76.31 111 LEU A C 1
ATOM 888 O O . LEU A 1 111 ? -52.615 15.694 98.875 1.00 76.31 111 LEU A O 1
ATOM 892 N N . ARG A 1 112 ? -53.229 13.546 99.196 1.00 73.25 112 ARG A N 1
ATOM 893 C CA . ARG A 1 112 ? -53.206 13.124 97.794 1.00 73.25 112 ARG A CA 1
ATOM 894 C C . ARG A 1 112 ? -54.582 13.315 97.172 1.00 73.25 112 ARG A C 1
ATOM 896 O O . ARG A 1 112 ? -54.694 13.963 96.137 1.00 73.25 112 ARG A O 1
ATOM 903 N N . GLN A 1 113 ? -55.625 12.756 97.794 1.00 77.38 113 GLN A N 1
ATOM 904 C CA . GLN A 1 113 ? -56.958 12.731 97.191 1.00 77.38 113 GLN A CA 1
ATOM 905 C C . GLN A 1 113 ? -58.079 12.474 98.201 1.00 77.38 113 GLN A C 1
ATOM 907 O O . GLN A 1 113 ? -57.848 11.882 99.251 1.00 77.38 113 GLN A O 1
ATOM 912 N N . LYS A 1 114 ? -59.303 12.898 97.860 1.00 76.50 114 LYS A N 1
ATOM 913 C CA . LYS A 1 114 ? -60.508 12.698 98.672 1.00 76.50 114 LYS A CA 1
ATOM 914 C C . LYS A 1 114 ? -61.678 12.195 97.819 1.00 76.50 114 LYS A C 1
ATOM 916 O O . LYS A 1 114 ? -62.010 12.809 96.802 1.00 76.50 114 LYS A O 1
ATOM 921 N N . TYR A 1 115 ? -62.316 11.108 98.237 1.00 76.12 115 TYR A N 1
ATOM 922 C CA . TYR A 1 115 ? -63.410 10.451 97.518 1.00 76.12 115 TYR A CA 1
ATOM 923 C C . TYR A 1 115 ? -64.666 10.363 98.380 1.00 76.12 115 TYR A C 1
ATOM 925 O O . TYR A 1 115 ? -64.584 10.173 99.594 1.00 76.12 115 TYR A O 1
ATOM 933 N N . ASN A 1 116 ? -65.823 10.419 97.725 1.00 74.69 116 ASN A N 1
ATOM 934 C CA . ASN A 1 116 ? -67.078 9.992 98.319 1.00 74.69 116 ASN A CA 1
ATOM 935 C C . ASN A 1 116 ? -67.182 8.477 98.209 1.00 74.69 116 ASN A C 1
ATOM 937 O O . ASN A 1 116 ? -66.994 7.901 97.138 1.00 74.69 116 ASN A O 1
ATOM 941 N N . VAL A 1 117 ? -67.529 7.833 99.308 1.00 74.38 117 VAL A N 1
ATOM 942 C CA . VAL A 1 117 ? -67.627 6.383 99.382 1.00 74.38 117 VAL A CA 1
ATOM 943 C C . VAL A 1 117 ? -69.074 5.966 99.444 1.00 74.38 117 VAL A C 1
ATOM 945 O O . VAL A 1 117 ? -69.850 6.519 100.223 1.00 74.38 117 VAL A O 1
ATOM 948 N N . VAL A 1 118 ? -69.409 4.946 98.662 1.00 73.00 118 VAL A N 1
ATOM 949 C CA . VAL A 1 118 ? -70.636 4.178 98.851 1.00 73.00 118 VAL A CA 1
ATOM 950 C C . VAL A 1 118 ? -70.258 2.826 99.445 1.00 73.00 118 VAL A C 1
ATOM 952 O O . VAL A 1 118 ? -69.526 2.054 98.822 1.00 73.00 118 VAL A O 1
ATOM 955 N N . LEU A 1 119 ? -70.758 2.556 100.651 1.00 72.94 119 LEU A N 1
ATOM 956 C CA . LEU A 1 119 ? -70.620 1.268 101.324 1.00 72.94 119 LEU A CA 1
ATOM 957 C C . LEU A 1 119 ? -71.761 0.339 100.926 1.00 72.94 119 LEU A C 1
ATOM 959 O O . LEU A 1 119 ? -72.925 0.749 100.913 1.00 72.94 119 LEU A O 1
ATOM 963 N N . LYS A 1 120 ? -71.414 -0.908 100.601 1.00 67.62 120 LYS A N 1
ATOM 964 C CA . LYS A 1 120 ? -72.367 -1.969 100.271 1.00 67.62 120 LYS A CA 1
ATOM 965 C C . LYS A 1 120 ? -71.983 -3.250 101.022 1.00 67.62 120 LYS A C 1
ATOM 967 O O . LYS A 1 120 ? -70.853 -3.726 100.894 1.00 67.62 120 LYS A O 1
ATOM 972 N N . GLY A 1 121 ? -72.915 -3.798 101.802 1.00 63.97 121 GLY A N 1
ATOM 973 C CA . GLY A 1 121 ? -72.763 -5.084 102.491 1.00 63.97 121 GLY A CA 1
ATOM 974 C C . GLY A 1 121 ? -72.919 -6.299 101.572 1.00 63.97 121 GLY A C 1
ATOM 975 O O . GLY A 1 121 ? -73.330 -6.177 100.416 1.00 63.97 121 GLY A O 1
ATOM 976 N N . GLU A 1 122 ? -72.646 -7.490 102.114 1.00 55.94 122 GLU A N 1
ATOM 977 C CA . GLU A 1 122 ? -72.607 -8.798 101.421 1.00 55.94 122 GLU A CA 1
ATOM 978 C C . GLU A 1 122 ? -73.987 -9.314 100.918 1.00 55.94 122 GLU A C 1
ATOM 980 O O . GLU A 1 122 ? -74.148 -10.484 100.592 1.00 55.94 122 GLU A O 1
ATOM 985 N N . GLY A 1 123 ? -74.994 -8.440 100.804 1.00 54.72 123 GLY A N 1
ATOM 986 C CA . GLY A 1 123 ? -76.349 -8.752 100.321 1.00 54.72 123 GLY A CA 1
ATOM 987 C C . GLY A 1 123 ? -76.986 -7.670 99.438 1.00 54.72 123 GLY A C 1
ATOM 988 O O . GLY A 1 123 ? -78.170 -7.762 99.117 1.00 54.72 123 GLY A O 1
ATOM 989 N N . ALA A 1 124 ? -76.236 -6.637 99.037 1.00 52.94 124 ALA A N 1
ATOM 990 C CA . ALA A 1 124 ? -76.711 -5.672 98.045 1.00 52.94 124 ALA A CA 1
ATOM 991 C C . ALA A 1 124 ? -76.746 -6.337 96.649 1.00 52.94 124 ALA A C 1
ATOM 993 O O . ALA A 1 124 ? -75.792 -7.037 96.309 1.00 52.94 124 ALA A O 1
ATOM 994 N N . PRO A 1 125 ? -77.798 -6.150 95.826 1.00 46.91 125 PRO A N 1
ATOM 995 C CA . PRO A 1 125 ? -77.953 -6.873 94.564 1.00 46.91 125 PRO A CA 1
ATOM 996 C C . PRO A 1 125 ? -76.824 -6.512 93.587 1.00 46.91 125 PRO A C 1
ATOM 998 O O . PRO A 1 125 ? -76.827 -5.450 92.965 1.00 46.91 125 PRO A O 1
ATOM 1001 N N . PHE A 1 126 ? -75.839 -7.401 93.481 1.00 51.38 126 PHE A N 1
ATOM 1002 C CA . PHE A 1 126 ? -74.760 -7.370 92.501 1.00 51.38 126 PHE A CA 1
ATOM 1003 C C . PHE A 1 126 ? -75.075 -8.455 91.468 1.00 51.38 126 PHE A C 1
ATOM 1005 O O . PHE A 1 126 ? -75.063 -9.639 91.802 1.00 51.38 126 PHE A O 1
ATOM 1012 N N . ASP A 1 127 ? -75.418 -8.072 90.236 1.00 54.09 127 ASP A N 1
ATOM 1013 C CA . ASP A 1 127 ? -75.753 -9.025 89.168 1.00 54.09 127 ASP A CA 1
ATOM 1014 C C . ASP A 1 127 ? -74.466 -9.665 88.616 1.00 54.09 127 ASP A C 1
ATOM 1016 O O . ASP A 1 127 ? -73.895 -9.258 87.602 1.00 54.09 127 ASP A O 1
ATOM 1020 N N . SER A 1 128 ? -73.942 -10.630 89.374 1.00 50.97 128 SER A N 1
ATOM 1021 C CA . SER A 1 128 ? -72.663 -11.304 89.134 1.00 50.97 128 SER A CA 1
ATOM 1022 C C . SER A 1 128 ? -72.600 -11.996 87.770 1.00 50.97 128 SER A C 1
ATOM 1024 O O . SER A 1 128 ? -71.529 -12.066 87.167 1.00 50.97 128 SER A O 1
ATOM 1026 N N . ASN A 1 129 ? -73.737 -12.447 87.240 1.00 53.97 129 ASN A N 1
ATOM 1027 C CA . ASN A 1 129 ? -73.800 -13.163 85.968 1.00 53.97 129 ASN A CA 1
ATOM 1028 C C . ASN A 1 129 ? -73.414 -12.283 84.771 1.00 53.97 129 ASN A C 1
ATOM 1030 O O . ASN A 1 129 ? -72.734 -12.757 83.859 1.00 53.97 129 ASN A O 1
ATOM 1034 N N . VAL A 1 130 ? -73.783 -10.999 84.783 1.00 57.25 130 VAL A N 1
ATOM 1035 C CA . VAL A 1 130 ? -73.475 -10.073 83.682 1.00 57.25 130 VAL A CA 1
ATOM 1036 C C . VAL A 1 130 ? -71.978 -9.760 83.637 1.00 57.25 130 VAL A C 1
ATOM 1038 O O . VAL A 1 130 ? -71.366 -9.862 82.576 1.00 57.25 130 VAL A O 1
ATOM 1041 N N . PHE A 1 131 ? -71.360 -9.480 84.787 1.00 58.75 131 PHE A N 1
ATOM 1042 C CA . PHE A 1 131 ? -69.933 -9.150 84.875 1.00 58.75 131 PHE A CA 1
ATOM 1043 C C . PHE A 1 131 ? -69.011 -10.307 84.460 1.00 58.75 131 PHE A C 1
ATOM 1045 O O . PHE A 1 131 ? -68.050 -10.107 83.719 1.00 58.75 131 PHE A O 1
ATOM 1052 N N . PHE A 1 132 ? -69.295 -11.538 84.902 1.00 57.38 132 PHE A N 1
ATOM 1053 C CA . PHE A 1 132 ? -68.465 -12.680 84.511 1.00 57.38 132 PHE A CA 1
ATOM 1054 C C . PHE A 1 132 ? -68.615 -13.012 83.020 1.00 57.38 132 PHE A C 1
ATOM 1056 O O . PHE A 1 132 ? -67.621 -13.347 82.378 1.00 57.38 132 PHE A O 1
ATOM 1063 N N . SER A 1 133 ? -69.816 -12.867 82.444 1.00 64.81 133 SER A N 1
ATOM 1064 C CA . SER A 1 133 ? -70.047 -13.124 81.015 1.00 64.81 133 SER A CA 1
ATOM 1065 C C . SER A 1 133 ? -69.242 -12.194 80.099 1.00 64.81 133 SER A C 1
ATOM 1067 O O . SER A 1 133 ? -68.579 -12.686 79.185 1.00 64.81 133 SER A O 1
ATOM 1069 N N . SER A 1 134 ? -69.187 -10.889 80.394 1.00 65.50 134 SER A N 1
ATOM 1070 C CA . SER A 1 134 ? -68.398 -9.930 79.609 1.00 65.50 134 SER A CA 1
ATOM 1071 C C . SER A 1 134 ? -66.896 -10.212 79.681 1.00 65.50 134 SER A C 1
ATOM 1073 O O . SER A 1 134 ? -66.212 -10.155 78.664 1.00 65.50 134 SER A O 1
ATOM 1075 N N . ILE A 1 135 ? -66.384 -10.606 80.854 1.00 71.19 135 ILE A N 1
ATOM 1076 C CA . ILE A 1 135 ? -64.970 -10.980 81.018 1.00 71.19 135 ILE A CA 1
ATOM 1077 C C . ILE A 1 135 ? -64.621 -12.239 80.210 1.00 71.19 135 ILE A C 1
ATOM 1079 O O . ILE A 1 135 ? -63.554 -12.305 79.596 1.00 71.19 135 ILE A O 1
ATOM 1083 N N . PHE A 1 136 ? -65.493 -13.253 80.193 1.00 73.69 136 PHE A N 1
ATOM 1084 C CA . PHE A 1 136 ? -65.244 -14.470 79.415 1.00 73.69 136 PHE A CA 1
ATOM 1085 C C . PHE A 1 136 ? -65.307 -14.222 77.903 1.00 73.69 136 PHE A C 1
ATOM 1087 O O . PHE A 1 136 ? -64.486 -14.787 77.173 1.00 73.69 136 PHE A O 1
ATOM 1094 N N . GLU A 1 137 ? -66.225 -13.374 77.431 1.00 76.06 137 GLU A N 1
ATOM 1095 C CA . GLU A 1 137 ? -66.281 -12.986 76.017 1.00 76.06 137 GLU A CA 1
ATOM 1096 C C . GLU A 1 137 ? -65.049 -12.181 75.590 1.00 76.06 137 GLU A C 1
ATOM 1098 O O . GLU A 1 137 ? -64.430 -12.518 74.579 1.00 76.06 137 GLU A O 1
ATOM 1103 N N . GLU A 1 138 ? -64.622 -11.193 76.383 1.00 79.25 138 GLU A N 1
ATOM 1104 C CA . GLU A 1 138 ? -63.406 -10.418 76.107 1.00 79.25 138 GLU A CA 1
ATOM 1105 C C . GLU A 1 138 ? -62.153 -11.301 76.088 1.00 79.25 138 GLU A C 1
ATOM 1107 O O . GLU A 1 138 ? -61.316 -11.176 75.191 1.00 79.25 138 GLU A O 1
ATOM 1112 N N . ARG A 1 139 ? -62.034 -12.256 77.022 1.00 77.50 139 ARG A N 1
ATOM 1113 C CA . ARG A 1 139 ? -60.917 -13.214 77.041 1.00 77.50 139 ARG A CA 1
ATOM 1114 C C . ARG A 1 139 ? -60.880 -14.067 75.773 1.00 77.50 139 ARG A C 1
ATOM 1116 O O . ARG A 1 139 ? -59.803 -14.284 75.220 1.00 77.50 139 ARG A O 1
ATOM 1123 N N . LYS A 1 140 ? -62.037 -14.554 75.316 1.00 86.38 140 LYS A N 1
ATOM 1124 C CA . LYS A 1 140 ? -62.136 -15.370 74.100 1.00 86.38 140 LYS A CA 1
ATOM 1125 C C . LYS A 1 140 ? -61.786 -14.555 72.852 1.00 86.38 140 LYS A C 1
ATOM 1127 O O . LYS A 1 140 ? -60.987 -15.012 72.041 1.00 86.38 140 LYS A O 1
ATOM 1132 N N . ALA A 1 141 ? -62.304 -13.330 72.746 1.00 86.50 141 ALA A N 1
ATOM 1133 C CA . ALA A 1 141 ? -61.973 -12.414 71.657 1.00 86.50 141 ALA A CA 1
ATOM 1134 C C . ALA A 1 141 ? -60.469 -12.088 71.610 1.00 86.50 141 ALA A C 1
ATOM 1136 O O . ALA A 1 141 ? -59.876 -12.019 70.531 1.00 86.50 141 ALA A O 1
ATOM 1137 N N . LEU A 1 142 ? -59.830 -11.940 72.775 1.00 88.81 142 LEU A N 1
ATOM 1138 C CA . LEU A 1 142 ? -58.389 -11.718 72.871 1.00 88.81 142 LEU A CA 1
ATOM 1139 C C . LEU A 1 142 ? -57.580 -12.945 72.418 1.00 88.81 142 LEU A C 1
ATOM 1141 O O . LEU A 1 142 ? -56.574 -12.788 71.727 1.00 88.81 142 LEU A O 1
ATOM 1145 N N . GLU A 1 143 ? -58.014 -14.158 72.768 1.00 87.19 143 GLU A N 1
ATOM 1146 C CA . GLU A 1 143 ? -57.349 -15.400 72.354 1.00 87.19 143 GLU A CA 1
ATOM 1147 C C . GLU A 1 143 ? -57.450 -15.632 70.837 1.00 87.19 143 GLU A C 1
ATOM 1149 O O . GLU A 1 143 ? -56.458 -15.986 70.193 1.00 87.19 143 GLU A O 1
ATOM 1154 N N . ASP A 1 144 ? -58.621 -15.375 70.250 1.00 93.06 144 ASP A N 1
ATOM 1155 C CA . ASP A 1 144 ? -58.833 -15.465 68.802 1.00 93.06 144 ASP A CA 1
ATOM 1156 C C . ASP A 1 144 ? -58.000 -14.409 68.052 1.00 93.06 144 ASP A C 1
ATOM 1158 O O . ASP A 1 144 ? -57.348 -14.718 67.048 1.00 93.06 144 ASP A O 1
ATOM 1162 N N . SER A 1 145 ? -57.926 -13.183 68.587 1.00 91.31 145 SER A N 1
ATOM 1163 C CA . SER A 1 145 ? -57.048 -12.127 68.072 1.00 91.31 145 SER A CA 1
ATOM 1164 C C . SER A 1 145 ? -55.575 -12.550 68.115 1.00 91.31 145 SER A C 1
ATOM 1166 O O . SER A 1 145 ? -54.882 -12.459 67.100 1.00 91.31 145 SER A O 1
ATOM 1168 N N . TYR A 1 146 ? -55.111 -13.115 69.237 1.00 92.69 146 TYR A N 1
ATOM 1169 C CA . TYR A 1 146 ? -53.740 -13.611 69.384 1.00 92.69 146 TYR A CA 1
ATOM 1170 C C . TYR A 1 146 ? -53.399 -14.709 68.362 1.00 92.69 146 TYR A C 1
ATOM 1172 O O . TYR A 1 146 ? -52.349 -14.640 67.719 1.00 92.69 146 TYR A O 1
ATOM 1180 N N . LYS A 1 147 ? -54.299 -15.679 68.140 1.00 94.25 147 LYS A N 1
ATOM 1181 C CA . LYS A 1 147 ? -54.119 -16.728 67.117 1.00 94.25 147 LYS A CA 1
ATOM 1182 C C . LYS A 1 147 ? -54.034 -16.141 65.707 1.00 94.25 147 LYS A C 1
ATOM 1184 O O . LYS A 1 147 ? -53.110 -16.470 64.964 1.00 94.25 147 LYS A O 1
ATOM 1189 N N . SER A 1 148 ? -54.935 -15.220 65.356 1.00 94.31 148 SER A N 1
ATOM 1190 C CA . SER A 1 148 ? -54.923 -14.560 64.040 1.00 94.31 148 SER A CA 1
ATOM 1191 C C . SER A 1 148 ? -53.647 -13.737 63.800 1.00 94.31 148 SER A C 1
ATOM 1193 O O . SER A 1 148 ? -53.114 -13.696 62.683 1.00 94.31 148 SER A O 1
ATOM 1195 N N . LEU A 1 149 ? -53.112 -13.124 64.862 1.00 93.94 149 LEU A N 1
ATOM 1196 C CA . LEU A 1 149 ? -51.862 -12.374 64.830 1.00 93.94 149 LEU A CA 1
ATOM 1197 C C . LEU A 1 149 ? -50.669 -13.307 64.589 1.00 93.94 149 LEU A C 1
ATOM 1199 O O . LEU A 1 149 ? -49.794 -12.998 63.780 1.00 93.94 149 LEU A O 1
ATOM 1203 N N . GLN A 1 150 ? -50.649 -14.469 65.244 1.00 93.44 150 GLN A N 1
ATOM 1204 C CA . GLN A 1 150 ? -49.601 -15.472 65.072 1.00 93.44 150 GLN A CA 1
ATOM 1205 C C . GLN A 1 150 ? -49.582 -16.038 63.643 1.00 93.44 150 GLN A C 1
ATOM 1207 O O . GLN A 1 150 ? -48.516 -16.129 63.031 1.00 93.44 150 GLN A O 1
ATOM 1212 N N . GLU A 1 151 ? -50.750 -16.346 63.074 1.00 95.31 151 GLU A N 1
ATOM 1213 C CA . GLU A 1 151 ? -50.862 -16.771 61.672 1.00 95.31 151 GLU A CA 1
ATOM 1214 C C . GLU A 1 151 ? -50.381 -15.687 60.702 1.00 95.31 151 GLU A C 1
ATOM 1216 O O . GLU A 1 151 ? -49.656 -15.977 59.747 1.00 95.31 151 GLU A O 1
ATOM 1221 N N . SER A 1 152 ? -50.746 -14.428 60.958 1.00 94.88 152 SER A N 1
ATOM 1222 C CA . SER A 1 152 ? -50.310 -13.292 60.142 1.00 94.88 152 SER A CA 1
ATOM 1223 C C . SER A 1 152 ? -48.790 -13.113 60.186 1.00 94.88 152 SER A C 1
ATOM 1225 O O . SER A 1 152 ? -48.174 -12.924 59.137 1.00 94.88 152 SER A O 1
ATOM 1227 N N . ASN A 1 153 ? -48.168 -13.249 61.361 1.00 93.62 153 ASN A N 1
ATOM 1228 C CA . ASN A 1 153 ? -46.711 -13.208 61.500 1.00 93.62 153 ASN A CA 1
ATOM 1229 C C . ASN A 1 153 ? -46.024 -14.342 60.735 1.00 93.62 153 ASN A C 1
ATOM 1231 O O . ASN A 1 153 ? -45.064 -14.086 60.013 1.00 93.62 153 ASN A O 1
ATOM 1235 N N . ASN A 1 154 ? -46.531 -15.574 60.821 1.00 94.81 154 ASN A N 1
ATOM 1236 C CA . ASN A 1 154 ? -45.963 -16.697 60.069 1.00 94.81 154 ASN A CA 1
ATOM 1237 C C . ASN A 1 154 ? -46.030 -16.458 58.552 1.00 94.81 154 ASN A C 1
ATOM 1239 O O . ASN A 1 154 ? -45.030 -16.633 57.857 1.00 94.81 154 ASN A O 1
ATOM 1243 N N . ARG A 1 155 ? -47.163 -15.952 58.044 1.00 95.38 155 ARG A N 1
ATOM 1244 C CA . ARG A 1 155 ? -47.302 -15.572 56.626 1.00 95.38 155 ARG A CA 1
ATOM 1245 C C . ARG A 1 155 ? -46.331 -14.460 56.221 1.00 95.38 155 ARG A C 1
ATOM 1247 O O . ARG A 1 155 ? -45.840 -14.456 55.094 1.00 95.38 155 ARG A O 1
ATOM 1254 N N . LEU A 1 156 ? -46.059 -13.504 57.112 1.00 95.69 156 LEU A N 1
ATOM 1255 C CA . LEU A 1 156 ? -45.061 -12.460 56.866 1.00 95.69 156 LEU A CA 1
ATOM 1256 C C . LEU A 1 156 ? -43.644 -13.040 56.803 1.00 95.69 156 LEU A C 1
ATOM 1258 O O . LEU A 1 156 ? -42.897 -12.668 55.901 1.00 95.69 156 LEU A O 1
ATOM 1262 N N . TYR A 1 157 ? -43.292 -13.976 57.689 1.00 93.88 157 TYR A N 1
ATOM 1263 C CA . TYR A 1 157 ? -41.994 -14.657 57.651 1.00 93.88 157 TYR A CA 1
ATOM 1264 C C . TYR A 1 157 ? -41.793 -15.464 56.362 1.00 93.88 157 TYR A C 1
ATOM 1266 O O . TYR A 1 157 ? -40.725 -15.379 55.755 1.00 93.88 157 TYR A O 1
ATOM 1274 N N . GLU A 1 158 ? -42.814 -16.187 55.896 1.00 95.31 158 GLU A N 1
ATOM 1275 C CA . GLU A 1 158 ? -42.753 -16.919 54.622 1.00 95.31 158 GLU A CA 1
ATOM 1276 C C . GLU A 1 158 ? -42.534 -15.976 53.433 1.00 95.31 158 GLU A C 1
ATOM 1278 O O . GLU A 1 158 ? -41.627 -16.195 52.627 1.00 95.31 158 GLU A O 1
ATOM 1283 N N . ARG A 1 159 ? -43.299 -14.877 53.360 1.00 95.75 159 ARG A N 1
ATOM 1284 C CA . ARG A 1 159 ? -43.135 -13.858 52.310 1.00 95.75 159 ARG A CA 1
ATOM 1285 C C . ARG A 1 159 ? -41.758 -13.204 52.348 1.00 95.75 159 ARG A C 1
ATOM 1287 O O . ARG A 1 159 ? -41.175 -12.967 51.293 1.00 95.75 159 ARG A O 1
ATOM 1294 N N . LEU A 1 160 ? -41.238 -12.909 53.540 1.00 94.62 160 LEU A N 1
ATOM 1295 C CA . LEU A 1 160 ? -39.907 -12.325 53.709 1.00 94.62 160 LEU A CA 1
ATOM 1296 C C . LEU A 1 160 ? -38.829 -13.263 53.148 1.00 94.62 160 LEU A C 1
ATOM 1298 O O . LEU A 1 160 ? -37.935 -12.819 52.428 1.00 94.62 160 LEU A O 1
ATOM 1302 N N . ASN A 1 161 ? -38.943 -14.561 53.430 1.00 93.69 161 ASN A N 1
ATOM 1303 C CA . ASN A 1 161 ? -37.994 -15.560 52.951 1.00 93.69 161 ASN A CA 1
ATOM 1304 C C . ASN A 1 161 ? -38.084 -15.755 51.425 1.00 93.69 161 ASN A C 1
ATOM 1306 O O . ASN A 1 161 ? -37.062 -15.830 50.744 1.00 93.69 161 ASN A O 1
ATOM 1310 N N . GLU A 1 162 ? -39.299 -15.758 50.866 1.00 95.50 162 GLU A N 1
ATOM 1311 C CA . GLU A 1 162 ? -39.517 -15.812 49.414 1.00 95.50 162 GLU A CA 1
ATOM 1312 C C . GLU A 1 162 ? -38.965 -14.567 48.696 1.00 95.50 162 GLU A C 1
ATOM 1314 O O . GLU A 1 162 ? -38.396 -14.663 47.610 1.00 95.50 162 GLU A O 1
ATOM 1319 N N . GLN A 1 163 ? -39.097 -13.378 49.290 1.00 94.31 163 GLN A N 1
ATOM 1320 C CA . GLN A 1 163 ? -38.494 -12.169 48.729 1.00 94.31 163 GLN A CA 1
ATOM 1321 C C . GLN A 1 163 ? -36.967 -12.205 48.803 1.00 94.31 163 GLN A C 1
ATOM 1323 O O . GLN A 1 163 ? -36.308 -11.831 47.835 1.00 94.31 163 GLN A O 1
ATOM 1328 N N . SER A 1 164 ? -36.400 -12.692 49.909 1.00 92.19 164 SER A N 1
ATOM 1329 C CA . SER A 1 164 ? -34.951 -12.828 50.069 1.00 92.19 164 SER A CA 1
ATOM 1330 C C . SER A 1 164 ? -34.340 -13.769 49.022 1.00 92.19 164 SER A C 1
ATOM 1332 O O . SER A 1 164 ? -33.306 -13.441 48.435 1.00 92.19 164 SER A O 1
ATOM 1334 N N . SER A 1 165 ? -35.003 -14.891 48.712 1.00 91.31 165 SER A N 1
ATOM 1335 C CA . SER A 1 165 ? -34.524 -15.820 47.681 1.00 91.31 165 SER A CA 1
ATOM 1336 C C . SER A 1 165 ? -34.556 -15.201 46.278 1.00 91.31 165 SER A C 1
ATOM 1338 O O . SER A 1 165 ? -33.562 -15.287 45.555 1.00 91.31 165 SER A O 1
ATOM 1340 N N . LYS A 1 166 ? -35.638 -14.491 45.924 1.00 93.38 166 LYS A N 1
ATOM 1341 C CA . LYS A 1 166 ? -35.735 -13.735 44.661 1.00 93.38 166 LYS A CA 1
ATOM 1342 C C . LYS A 1 166 ? -34.663 -12.651 44.564 1.00 93.38 166 LYS A C 1
ATOM 1344 O O . LYS A 1 166 ? -34.086 -12.451 43.499 1.00 93.38 166 LYS A O 1
ATOM 1349 N N . LEU A 1 167 ? -34.365 -11.969 45.669 1.00 93.38 167 LEU A N 1
ATOM 1350 C CA . LEU A 1 167 ? -33.352 -10.915 45.711 1.00 93.38 167 LEU A CA 1
ATOM 1351 C C . LEU A 1 167 ? -31.947 -11.483 45.454 1.00 93.38 167 LEU A C 1
ATOM 1353 O O . LEU A 1 167 ? -31.208 -10.929 44.645 1.00 93.38 167 LEU A O 1
ATOM 1357 N N . SER A 1 168 ? -31.628 -12.649 46.024 1.00 92.25 168 SER A N 1
ATOM 1358 C CA . SER A 1 168 ? -30.377 -13.366 45.732 1.00 92.25 168 SER A CA 1
ATOM 1359 C C . SER A 1 168 ? -30.256 -13.780 44.257 1.00 92.25 168 SER A C 1
ATOM 1361 O O . SER A 1 168 ? -29.172 -13.723 43.672 1.00 92.25 168 SER A O 1
ATOM 1363 N N . GLU A 1 169 ? -31.357 -14.190 43.627 1.00 93.25 169 GLU A N 1
ATOM 1364 C CA . GLU A 1 169 ? -31.371 -14.538 42.203 1.00 93.25 169 GLU A CA 1
ATOM 1365 C C . GLU A 1 169 ? -31.151 -13.306 41.310 1.00 93.25 169 GLU A C 1
ATOM 1367 O O . GLU A 1 169 ? -30.345 -13.346 40.376 1.00 93.25 169 GLU A O 1
ATOM 1372 N N . VAL A 1 170 ? -31.778 -12.177 41.653 1.00 90.50 170 VAL A N 1
ATOM 1373 C CA . VAL A 1 170 ? -31.562 -10.889 40.978 1.00 90.50 170 VAL A CA 1
ATOM 1374 C C . VAL A 1 170 ? -30.112 -10.418 41.120 1.00 90.50 170 VAL A C 1
ATOM 1376 O O . VAL A 1 170 ? -29.518 -9.988 40.133 1.00 90.50 170 VAL A O 1
ATOM 1379 N N . GLU A 1 171 ? -29.496 -10.546 42.296 1.00 90.81 171 GLU A N 1
ATOM 1380 C CA . GLU A 1 171 ? -28.082 -10.200 42.500 1.00 90.81 171 GLU A CA 1
ATOM 1381 C C . GLU A 1 171 ? -27.145 -11.027 41.607 1.00 90.81 171 GLU A C 1
ATOM 1383 O O . GLU A 1 171 ? -26.217 -10.481 41.000 1.00 90.81 171 GLU A O 1
ATOM 1388 N N . LYS A 1 172 ? -27.415 -12.330 41.454 1.00 93.00 172 LYS A N 1
ATOM 1389 C CA . LYS A 1 172 ? -26.664 -13.199 40.532 1.00 93.00 172 LYS A CA 1
ATOM 1390 C C . LYS A 1 172 ? -26.829 -12.759 39.077 1.00 93.00 172 LYS A C 1
ATOM 1392 O O . LYS A 1 172 ? -25.838 -12.692 38.343 1.00 93.00 172 LYS A O 1
ATOM 1397 N N . LEU A 1 173 ? -28.051 -12.418 38.662 1.00 92.69 173 LEU A N 1
ATOM 1398 C CA . LEU A 1 173 ? -28.314 -11.902 37.316 1.00 92.69 173 LEU A CA 1
ATOM 1399 C C . LEU A 1 173 ? -27.574 -10.581 37.070 1.00 92.69 173 LEU A C 1
ATOM 1401 O O . LEU A 1 173 ? -26.899 -10.454 36.048 1.00 92.69 173 LEU A O 1
ATOM 1405 N N . ILE A 1 174 ? -27.603 -9.646 38.023 1.00 92.00 174 ILE A N 1
ATOM 1406 C CA . ILE A 1 174 ? -26.872 -8.372 37.944 1.00 92.00 174 ILE A CA 1
ATOM 1407 C C . ILE A 1 174 ? -25.362 -8.611 37.806 1.00 92.00 174 ILE A C 1
ATOM 1409 O O . ILE A 1 174 ? -24.720 -7.991 36.956 1.00 92.00 174 ILE A O 1
ATOM 1413 N N . ALA A 1 175 ? -24.788 -9.535 38.582 1.00 90.81 175 ALA A N 1
ATOM 1414 C CA . ALA A 1 175 ? -23.369 -9.877 38.484 1.00 90.81 175 ALA A CA 1
ATOM 1415 C C . ALA A 1 175 ? -23.001 -10.430 37.092 1.00 90.81 175 ALA A C 1
ATOM 1417 O O . ALA A 1 175 ? -21.997 -10.018 36.503 1.00 90.81 175 ALA A O 1
ATOM 1418 N N . SER A 1 176 ? -23.841 -11.305 36.527 1.00 88.50 176 SER A N 1
ATOM 1419 C CA . SER A 1 176 ? -23.640 -11.853 35.177 1.00 88.50 176 SER A CA 1
ATOM 1420 C C . SER A 1 176 ? -23.752 -10.784 34.077 1.00 88.50 176 SER A C 1
ATOM 1422 O O . SER A 1 176 ? -22.945 -10.751 33.140 1.00 88.50 176 SER A O 1
ATOM 1424 N N . HIS A 1 177 ? -24.697 -9.850 34.220 1.00 88.06 177 HIS A N 1
ATOM 1425 C CA . HIS A 1 177 ? -24.869 -8.728 33.302 1.00 88.06 177 HIS A CA 1
ATOM 1426 C C . HIS A 1 177 ? -23.681 -7.768 33.364 1.00 88.06 177 HIS A C 1
ATOM 1428 O O . HIS A 1 177 ? -23.197 -7.331 32.323 1.00 88.06 177 HIS A O 1
ATOM 1434 N N . LYS A 1 178 ? -23.152 -7.488 34.561 1.00 91.75 178 LYS A N 1
ATOM 1435 C CA . LYS A 1 178 ? -21.974 -6.630 34.745 1.00 91.75 178 LYS A CA 1
ATOM 1436 C C . LYS A 1 178 ? -20.740 -7.189 34.030 1.00 91.75 178 LYS A C 1
ATOM 1438 O O . LYS A 1 178 ? -20.050 -6.442 33.341 1.00 91.75 178 LYS A O 1
ATOM 1443 N N . LEU A 1 179 ? -20.507 -8.500 34.127 1.00 89.19 179 LEU A N 1
ATOM 1444 C CA . LEU A 1 179 ? -19.446 -9.186 33.377 1.00 89.19 179 LEU A CA 1
ATOM 1445 C C . LEU A 1 179 ? -19.646 -9.081 31.861 1.00 89.19 179 LEU A C 1
ATOM 1447 O O . LEU A 1 179 ? -18.691 -8.852 31.122 1.00 89.19 179 LEU A O 1
ATOM 1451 N N . SER A 1 180 ? -20.886 -9.230 31.395 1.00 83.62 180 SER A N 1
ATOM 1452 C CA . SER A 1 180 ? -21.211 -9.114 29.970 1.00 83.62 180 SER A CA 1
ATOM 1453 C C . SER A 1 180 ? -20.968 -7.693 29.453 1.00 83.62 180 SER A C 1
ATOM 1455 O O . SER A 1 180 ? -20.338 -7.521 28.414 1.00 83.62 180 SER A O 1
ATOM 1457 N N . VAL A 1 181 ? -21.377 -6.668 30.209 1.00 87.19 181 VAL A N 1
ATOM 1458 C CA . VAL A 1 181 ? -21.116 -5.254 29.888 1.00 87.19 181 VAL A CA 1
ATOM 1459 C C . VAL A 1 181 ? -19.616 -4.957 29.842 1.00 87.19 181 VAL A C 1
ATOM 1461 O O . VAL A 1 181 ? -19.165 -4.271 28.927 1.00 87.19 181 VAL A O 1
ATOM 1464 N N . GLN A 1 182 ? -18.824 -5.510 30.765 1.00 87.25 182 GLN A N 1
ATOM 1465 C CA . GLN A 1 182 ? -17.369 -5.347 30.740 1.00 87.25 182 GLN A CA 1
ATOM 1466 C C . GLN A 1 182 ? -16.759 -5.939 29.460 1.00 87.25 182 GLN A C 1
ATOM 1468 O O . GLN A 1 182 ? -16.000 -5.254 28.775 1.00 87.25 182 GLN A O 1
ATOM 1473 N N . LYS A 1 183 ? -17.170 -7.151 29.066 1.00 87.06 183 LYS A N 1
ATOM 1474 C CA . LYS A 1 183 ? -16.737 -7.759 27.796 1.00 87.06 183 LYS A CA 1
ATOM 1475 C C . LYS A 1 183 ? -17.127 -6.910 26.582 1.00 87.06 183 LYS A C 1
ATOM 1477 O O . LYS A 1 183 ? -16.311 -6.725 25.685 1.00 87.06 183 LYS A O 1
ATOM 1482 N N . PHE A 1 184 ? -18.340 -6.353 26.554 1.00 79.12 184 PHE A N 1
ATOM 1483 C CA . PHE A 1 184 ? -18.752 -5.449 25.474 1.00 79.12 184 PHE A CA 1
ATOM 1484 C C . PHE A 1 184 ? -17.900 -4.178 25.420 1.00 79.12 184 PHE A C 1
ATOM 1486 O O . PHE A 1 184 ? -17.528 -3.765 24.325 1.00 79.12 184 PHE A O 1
ATOM 1493 N N . SER A 1 185 ? -17.533 -3.606 26.572 1.00 80.38 185 SER A N 1
ATOM 1494 C CA . SER A 1 185 ? -16.674 -2.415 26.626 1.00 80.38 185 SER A CA 1
ATOM 1495 C C . SER A 1 185 ? -15.271 -2.662 26.047 1.00 80.38 185 SER A C 1
ATOM 1497 O O . SER A 1 185 ? -14.725 -1.824 25.322 1.00 80.38 185 SER A O 1
ATOM 1499 N N . GLU A 1 186 ? -14.708 -3.850 26.286 1.00 86.88 186 GLU A N 1
ATOM 1500 C CA . GLU A 1 186 ? -13.428 -4.263 25.705 1.00 86.88 186 GLU A CA 1
ATOM 1501 C C . GLU A 1 186 ? -13.540 -4.421 24.184 1.00 86.88 186 GLU A C 1
ATOM 1503 O O . GLU A 1 186 ? -12.673 -3.932 23.454 1.00 86.88 186 GLU A O 1
ATOM 1508 N N . VAL A 1 187 ? -14.625 -5.030 23.694 1.00 83.50 187 VAL A N 1
ATOM 1509 C CA . VAL A 1 187 ? -14.893 -5.181 22.254 1.00 83.50 187 VAL A CA 1
ATOM 1510 C C . VAL A 1 187 ? -15.048 -3.822 21.572 1.00 83.50 187 VAL A C 1
ATOM 1512 O O . VAL A 1 187 ? -14.451 -3.611 20.517 1.00 83.50 187 VAL A O 1
ATOM 1515 N N . THR A 1 188 ? -15.769 -2.870 22.173 1.00 82.06 188 THR A N 1
ATOM 1516 C CA . THR A 1 188 ? -15.891 -1.513 21.616 1.00 82.06 188 THR A CA 1
ATOM 1517 C C . THR A 1 188 ? -14.545 -0.800 21.537 1.00 82.06 188 THR A C 1
ATOM 1519 O O . THR A 1 188 ? -14.245 -0.204 20.508 1.00 82.06 188 THR A O 1
ATOM 1522 N N . SER A 1 189 ? -13.679 -0.942 22.547 1.00 83.69 189 SER A N 1
ATOM 1523 C CA . SER A 1 189 ? -12.339 -0.336 22.504 1.00 83.69 189 SER A CA 1
ATOM 1524 C C . SER A 1 189 ? -11.446 -0.938 21.406 1.00 83.69 189 SER A C 1
ATOM 1526 O O . SER A 1 189 ? -10.655 -0.230 20.782 1.00 83.69 189 SER A O 1
ATOM 1528 N N . HIS A 1 190 ? -11.581 -2.241 21.126 1.00 84.12 190 HIS A N 1
ATOM 1529 C CA . HIS A 1 190 ? -10.881 -2.884 20.011 1.00 84.12 190 HIS A CA 1
ATOM 1530 C C . HIS A 1 190 ? -11.441 -2.435 18.658 1.00 84.12 190 HIS A C 1
ATOM 1532 O O . HIS A 1 190 ? -10.667 -2.212 17.730 1.00 84.12 190 HIS A O 1
ATOM 1538 N N . ALA A 1 191 ? -12.761 -2.260 18.548 1.00 79.00 191 ALA A N 1
ATOM 1539 C CA . ALA A 1 191 ? -13.401 -1.755 17.336 1.00 79.00 191 ALA A CA 1
ATOM 1540 C C . ALA A 1 191 ? -12.985 -0.307 17.020 1.00 79.00 191 ALA A C 1
ATOM 1542 O O . ALA A 1 191 ? -12.724 0.008 15.861 1.00 79.00 191 ALA A O 1
ATOM 1543 N N . GLU A 1 192 ? -12.853 0.555 18.032 1.00 83.25 192 GLU A N 1
ATOM 1544 C CA . GLU A 1 192 ? -12.348 1.925 17.867 1.00 83.25 192 GLU A CA 1
ATOM 1545 C C . GLU A 1 192 ? -10.904 1.948 17.353 1.00 83.25 192 GLU A C 1
ATOM 1547 O O . GLU A 1 192 ? -10.606 2.677 16.406 1.00 83.25 192 GLU A O 1
ATOM 1552 N N . LYS A 1 193 ? -10.025 1.101 17.911 1.00 86.50 193 LYS A N 1
ATOM 1553 C CA . LYS A 1 193 ? -8.643 0.943 17.423 1.00 86.50 193 LYS A CA 1
ATOM 1554 C C . LYS A 1 193 ? -8.603 0.462 15.971 1.00 86.50 193 LYS A C 1
ATOM 1556 O O . LYS A 1 193 ? -7.907 1.055 15.150 1.00 86.50 193 LYS A O 1
ATOM 1561 N N . LEU A 1 194 ? -9.410 -0.545 15.625 1.00 83.75 194 LEU A N 1
ATOM 1562 C CA . LEU A 1 194 ? -9.546 -1.007 14.239 1.00 83.75 194 LEU A CA 1
ATOM 1563 C C . LEU A 1 194 ? -10.035 0.114 13.311 1.00 83.75 194 LEU A C 1
ATOM 1565 O O . LEU A 1 194 ? -9.550 0.241 12.190 1.00 83.75 194 LEU A O 1
ATOM 1569 N N . GLY A 1 195 ? -10.978 0.939 13.771 1.00 84.00 195 GLY A N 1
ATOM 1570 C CA . GLY A 1 195 ? -11.470 2.099 13.030 1.00 84.00 195 GLY A CA 1
ATOM 1571 C C . GLY A 1 195 ? -10.387 3.154 12.793 1.00 84.00 195 GLY A C 1
ATOM 1572 O O . GLY A 1 195 ? -10.282 3.689 11.684 1.00 84.00 195 GLY A O 1
ATOM 1573 N N . SER A 1 196 ? -9.542 3.428 13.793 1.00 84.19 196 SER A N 1
ATOM 1574 C CA . SER A 1 196 ? -8.399 4.334 13.629 1.00 84.19 196 SER A CA 1
ATOM 1575 C C . SER A 1 196 ? -7.335 3.773 12.684 1.00 84.19 196 SER A C 1
ATOM 1577 O O . SER A 1 196 ? -6.816 4.520 11.853 1.00 84.19 196 SER A O 1
ATOM 1579 N N . ASP A 1 197 ? -7.073 2.465 12.739 1.00 86.25 197 ASP A N 1
ATOM 1580 C CA . ASP A 1 197 ? -6.113 1.789 11.860 1.00 86.25 197 ASP A CA 1
ATOM 1581 C C . ASP A 1 197 ? -6.621 1.724 10.411 1.00 86.25 197 ASP A C 1
ATOM 1583 O O . ASP A 1 197 ? -5.884 1.992 9.466 1.00 86.25 197 ASP A O 1
ATOM 1587 N N . ALA A 1 198 ? -7.914 1.463 10.204 1.00 80.75 198 ALA A N 1
ATOM 1588 C CA . ALA A 1 198 ? -8.527 1.533 8.879 1.00 80.75 198 ALA A CA 1
ATOM 1589 C C . ALA A 1 198 ? -8.462 2.958 8.301 1.00 80.75 198 ALA A C 1
ATOM 1591 O O . ALA A 1 198 ? -8.192 3.147 7.114 1.00 80.75 198 ALA A O 1
ATOM 1592 N N . SER A 1 199 ? -8.659 3.974 9.146 1.00 83.75 199 SER A N 1
ATOM 1593 C CA . SER A 1 199 ? -8.560 5.380 8.744 1.00 83.75 199 SER A CA 1
ATOM 1594 C C . SER A 1 199 ? -7.129 5.781 8.371 1.00 83.75 199 SER A C 1
ATOM 1596 O O . SER A 1 199 ? -6.937 6.564 7.440 1.00 83.75 199 SER A O 1
ATOM 1598 N N . SER A 1 200 ? -6.115 5.256 9.066 1.00 85.88 200 SER A N 1
ATOM 1599 C CA . SER A 1 200 ? -4.709 5.510 8.734 1.00 85.88 200 SER A CA 1
ATOM 1600 C C . SER A 1 200 ? -4.287 4.782 7.453 1.00 85.88 200 SER A C 1
ATOM 1602 O O . SER A 1 200 ? -3.651 5.398 6.598 1.00 85.88 200 SER A O 1
ATOM 1604 N N . LEU A 1 201 ? -4.731 3.538 7.244 1.00 84.75 201 LEU A N 1
ATOM 1605 C CA . LEU A 1 201 ? -4.519 2.800 5.993 1.00 84.75 201 LEU A CA 1
ATOM 1606 C C . LEU A 1 201 ? -5.177 3.482 4.789 1.00 84.75 201 LEU A C 1
ATOM 1608 O O . LEU A 1 201 ? -4.562 3.566 3.729 1.00 84.75 201 LEU A O 1
ATOM 1612 N N . LEU A 1 202 ? -6.392 4.019 4.941 1.00 86.44 202 LEU A N 1
ATOM 1613 C CA . LEU A 1 202 ? -7.048 4.787 3.878 1.00 86.44 202 LEU A CA 1
ATOM 1614 C C . LEU A 1 202 ? -6.261 6.048 3.503 1.00 86.44 202 LEU A C 1
ATOM 1616 O O . LEU A 1 202 ? -6.182 6.379 2.319 1.00 86.44 202 LEU A O 1
ATOM 1620 N N . LYS A 1 203 ? -5.653 6.735 4.481 1.00 89.06 203 LYS A N 1
ATOM 1621 C CA . LYS A 1 203 ? -4.761 7.871 4.205 1.00 89.06 203 LYS A CA 1
ATOM 1622 C C . LYS A 1 203 ? -3.517 7.426 3.439 1.00 89.06 203 LYS A C 1
ATOM 1624 O O . LYS A 1 203 ? -3.246 7.997 2.391 1.00 89.06 203 LYS A O 1
ATOM 1629 N N . LEU A 1 204 ? -2.841 6.363 3.887 1.00 89.25 204 LEU A N 1
ATOM 1630 C CA . LEU A 1 204 ? -1.661 5.818 3.202 1.00 89.25 204 LEU A CA 1
ATOM 1631 C C . LEU A 1 204 ? -1.969 5.387 1.762 1.00 89.25 204 LEU A C 1
ATOM 1633 O O . LEU A 1 204 ? -1.226 5.741 0.854 1.00 89.25 204 LEU A O 1
ATOM 1637 N N . LEU A 1 205 ? -3.092 4.699 1.531 1.00 86.56 205 LEU A N 1
ATOM 1638 C CA . LEU A 1 205 ? -3.539 4.323 0.184 1.00 86.56 205 LEU A CA 1
ATOM 1639 C C . LEU A 1 205 ? -3.858 5.542 -0.689 1.00 86.56 205 LEU A C 1
ATOM 1641 O O . LEU A 1 205 ? -3.613 5.524 -1.895 1.00 86.56 205 LEU A O 1
ATOM 1645 N N . THR A 1 206 ? -4.422 6.599 -0.102 1.00 87.94 206 THR A N 1
ATOM 1646 C CA . THR A 1 206 ? -4.716 7.842 -0.828 1.00 87.94 206 THR A CA 1
ATOM 1647 C C . THR A 1 206 ? -3.424 8.564 -1.212 1.00 87.94 206 THR A C 1
ATOM 1649 O O . THR A 1 206 ? -3.291 9.000 -2.355 1.00 87.94 206 THR A O 1
ATOM 1652 N N . ASP A 1 207 ? -2.455 8.631 -0.301 1.00 89.12 207 ASP A N 1
ATOM 1653 C CA . ASP A 1 207 ? -1.146 9.235 -0.549 1.00 89.12 207 ASP A CA 1
ATOM 1654 C C . ASP A 1 207 ? -0.346 8.439 -1.590 1.00 89.12 207 ASP A C 1
ATOM 1656 O O . ASP A 1 207 ? 0.174 9.025 -2.542 1.00 89.12 207 ASP A O 1
ATOM 1660 N N . GLU A 1 208 ? -0.325 7.106 -1.489 1.00 86.75 208 GLU A N 1
ATOM 1661 C CA . GLU A 1 208 ? 0.318 6.225 -2.471 1.00 86.75 208 GLU A CA 1
ATOM 1662 C C . GLU A 1 208 ? -0.327 6.377 -3.855 1.00 86.75 208 GLU A C 1
ATOM 1664 O O . GLU A 1 208 ? 0.366 6.524 -4.862 1.00 86.75 208 GLU A O 1
ATOM 1669 N N . LYS A 1 209 ? -1.664 6.431 -3.923 1.00 89.19 209 LYS A N 1
ATOM 1670 C CA . LYS A 1 209 ? -2.389 6.681 -5.175 1.00 89.19 209 LYS A CA 1
ATOM 1671 C C . LYS A 1 209 ? -2.027 8.038 -5.782 1.00 89.19 209 LYS A C 1
ATOM 1673 O O . LYS A 1 209 ? -1.832 8.124 -6.997 1.00 89.19 209 LYS A O 1
ATOM 1678 N N . ASN A 1 210 ? -1.923 9.087 -4.968 1.00 88.69 210 ASN A N 1
ATOM 1679 C CA . ASN A 1 210 ? -1.528 10.416 -5.432 1.00 88.69 210 ASN A CA 1
ATOM 1680 C C . ASN A 1 210 ? -0.086 10.404 -5.965 1.00 88.69 210 ASN A C 1
ATOM 1682 O O . ASN A 1 210 ? 0.178 10.918 -7.058 1.00 88.69 210 ASN A O 1
ATOM 1686 N N . GLN A 1 211 ? 0.832 9.738 -5.262 1.00 88.31 211 GLN A N 1
ATOM 1687 C CA . GLN A 1 211 ? 2.220 9.574 -5.694 1.00 88.31 211 GLN A CA 1
ATOM 1688 C C . GLN A 1 211 ? 2.318 8.789 -7.011 1.00 88.31 211 GLN A C 1
ATOM 1690 O O . GLN A 1 211 ? 3.001 9.224 -7.939 1.00 88.31 211 GLN A O 1
ATOM 1695 N N . ALA A 1 212 ? 1.570 7.690 -7.140 1.00 82.88 212 ALA A N 1
ATOM 1696 C CA . ALA A 1 212 ? 1.495 6.896 -8.362 1.00 82.88 212 ALA A CA 1
ATOM 1697 C C . ALA A 1 212 ? 0.914 7.698 -9.537 1.00 82.88 212 ALA A C 1
ATOM 1699 O O . ALA A 1 212 ? 1.394 7.580 -10.665 1.00 82.88 212 ALA A O 1
ATOM 1700 N N . SER A 1 213 ? -0.092 8.543 -9.288 1.00 83.81 213 SER A N 1
ATOM 1701 C CA . SER A 1 213 ? -0.679 9.398 -10.327 1.00 83.81 213 SER A CA 1
ATOM 1702 C C . SER A 1 213 ? 0.309 10.450 -10.844 1.00 83.81 213 SER A C 1
ATOM 1704 O O . SER A 1 213 ? 0.424 10.639 -12.054 1.00 83.81 213 SER A O 1
ATOM 1706 N N . THR A 1 214 ? 1.097 11.045 -9.944 1.00 87.12 214 THR A N 1
ATOM 1707 C CA . THR A 1 214 ? 2.146 12.017 -10.285 1.00 87.12 214 THR A CA 1
ATOM 1708 C C . THR A 1 214 ? 3.276 11.348 -11.070 1.00 87.12 214 THR A C 1
ATOM 1710 O O . THR A 1 214 ? 3.724 11.866 -12.090 1.00 87.12 214 THR A O 1
ATOM 1713 N N . ALA A 1 215 ? 3.705 10.151 -10.648 1.00 85.06 215 ALA A N 1
ATOM 1714 C CA . ALA A 1 215 ? 4.702 9.369 -11.377 1.00 85.06 215 ALA A CA 1
ATOM 1715 C C . ALA A 1 215 ? 4.227 9.010 -12.794 1.00 85.06 215 ALA A C 1
ATOM 1717 O O . ALA A 1 215 ? 5.011 9.084 -13.737 1.00 85.06 215 ALA A O 1
ATOM 1718 N N . ARG A 1 216 ? 2.937 8.679 -12.959 1.00 84.50 216 ARG A N 1
ATOM 1719 C CA . ARG A 1 216 ? 2.329 8.424 -14.273 1.00 84.50 216 ARG A CA 1
ATOM 1720 C C . ARG A 1 216 ? 2.399 9.636 -15.196 1.00 84.50 216 ARG A C 1
ATOM 1722 O O . ARG A 1 216 ? 2.823 9.471 -16.333 1.00 84.50 216 ARG A O 1
ATOM 1729 N N . GLN A 1 217 ? 2.032 10.823 -14.709 1.00 86.81 217 GLN A N 1
ATOM 1730 C CA . GLN A 1 217 ? 2.122 12.057 -15.500 1.00 86.81 217 GLN A CA 1
ATOM 1731 C C . GLN A 1 217 ? 3.561 12.349 -15.931 1.00 86.81 217 GLN A C 1
ATOM 1733 O O . GLN A 1 217 ? 3.806 12.591 -17.108 1.00 86.81 217 GLN A O 1
ATOM 1738 N N . ASN A 1 218 ? 4.526 12.228 -15.015 1.00 89.81 218 ASN A N 1
ATOM 1739 C CA . ASN A 1 218 ? 5.938 12.430 -15.346 1.00 89.81 218 ASN A CA 1
ATOM 1740 C C . ASN A 1 218 ? 6.427 11.447 -16.424 1.00 89.81 218 ASN A C 1
ATOM 1742 O O . ASN A 1 218 ? 7.175 11.832 -17.321 1.00 89.81 218 ASN A O 1
ATOM 1746 N N . PHE A 1 219 ? 5.994 10.184 -16.355 1.00 84.25 219 PHE A N 1
ATOM 1747 C CA . PHE A 1 219 ? 6.360 9.167 -17.341 1.00 84.25 219 PHE A CA 1
ATOM 1748 C C . PHE A 1 219 ? 5.723 9.440 -18.709 1.00 84.25 219 PHE A C 1
ATOM 1750 O O . PHE A 1 219 ? 6.373 9.282 -19.738 1.00 84.25 219 PHE A O 1
ATOM 1757 N N . GLU A 1 220 ? 4.465 9.879 -18.734 1.00 87.31 220 GLU A N 1
ATOM 1758 C CA . GLU A 1 220 ? 3.764 10.263 -19.963 1.00 87.31 220 GLU A CA 1
ATOM 1759 C C . GLU A 1 220 ? 4.431 11.478 -20.630 1.00 87.31 220 GLU A C 1
ATOM 1761 O O . GLU A 1 220 ? 4.684 11.469 -21.839 1.00 87.31 220 GLU A O 1
ATOM 1766 N N . ASP A 1 221 ? 4.845 12.465 -19.831 1.00 88.62 221 ASP A N 1
ATOM 1767 C CA . ASP A 1 221 ? 5.619 13.615 -20.294 1.00 88.62 221 ASP A CA 1
ATOM 1768 C C . ASP A 1 221 ? 6.984 13.200 -20.869 1.00 88.62 221 ASP A C 1
ATOM 1770 O O . ASP A 1 221 ? 7.391 13.707 -21.919 1.00 88.62 221 ASP A O 1
ATOM 1774 N N . GLU A 1 222 ? 7.705 12.267 -20.241 1.00 85.94 222 GLU A N 1
ATOM 1775 C CA . GLU A 1 222 ? 8.976 11.759 -20.776 1.00 85.94 222 GLU A CA 1
ATOM 1776 C C . GLU A 1 222 ? 8.800 10.941 -22.057 1.00 85.94 222 GLU A C 1
ATOM 1778 O O . GLU A 1 222 ? 9.540 11.151 -23.021 1.00 85.94 222 GLU A O 1
ATOM 1783 N N . VAL A 1 223 ? 7.793 10.067 -22.121 1.00 86.88 223 VAL A N 1
ATOM 1784 C CA . VAL A 1 223 ? 7.470 9.303 -23.335 1.00 86.88 223 VAL A CA 1
ATOM 1785 C C . VAL A 1 223 ? 7.129 10.251 -24.485 1.00 86.88 223 VAL A C 1
ATOM 1787 O O . VAL A 1 223 ? 7.612 10.059 -25.606 1.00 86.88 223 VAL A O 1
ATOM 1790 N N . SER A 1 224 ? 6.377 11.323 -24.214 1.00 84.44 224 SER A N 1
ATOM 1791 C CA . SER A 1 224 ? 6.081 12.342 -25.222 1.00 84.44 224 SER A CA 1
ATOM 1792 C C . SER A 1 224 ? 7.363 13.015 -25.739 1.00 84.44 224 SER A C 1
ATOM 1794 O O . SER A 1 224 ? 7.554 13.122 -26.953 1.00 84.44 224 SER A O 1
ATOM 1796 N N . LYS A 1 225 ? 8.314 13.363 -24.858 1.00 87.12 225 LYS A N 1
ATOM 1797 C CA . LYS A 1 225 ? 9.614 13.944 -25.244 1.00 87.12 225 LYS A CA 1
ATOM 1798 C C . LYS A 1 225 ? 10.460 12.973 -26.067 1.00 87.12 225 LYS A C 1
ATOM 1800 O O . LYS A 1 225 ? 11.030 13.381 -27.079 1.00 87.12 225 LYS A O 1
ATOM 1805 N N . ILE A 1 226 ? 10.513 11.699 -25.677 1.00 83.19 226 ILE A N 1
ATOM 1806 C CA . ILE A 1 226 ? 11.242 10.652 -26.407 1.00 83.19 226 ILE A CA 1
ATOM 1807 C C . ILE A 1 226 ? 10.646 10.461 -27.804 1.00 83.19 226 ILE A C 1
ATOM 1809 O O . ILE A 1 226 ? 11.394 10.375 -28.775 1.00 83.19 226 ILE A O 1
ATOM 1813 N N . SER A 1 227 ? 9.317 10.475 -27.945 1.00 80.31 227 SER A N 1
ATOM 1814 C CA . SER A 1 227 ? 8.667 10.366 -29.258 1.00 80.31 227 SER A CA 1
ATOM 1815 C C . SER A 1 227 ? 9.037 11.532 -30.192 1.00 80.31 227 SER A C 1
ATOM 1817 O O . SER A 1 227 ? 9.346 11.333 -31.370 1.00 80.31 227 SER A O 1
ATOM 1819 N N . VAL A 1 228 ? 9.115 12.755 -29.656 1.00 85.00 228 VAL A N 1
ATOM 1820 C CA . VAL A 1 228 ? 9.543 13.942 -30.410 1.00 85.00 228 VAL A CA 1
ATOM 1821 C C . VAL A 1 228 ? 11.031 13.868 -30.771 1.00 85.00 228 VAL A C 1
ATOM 1823 O O . VAL A 1 228 ? 11.421 14.284 -31.860 1.00 85.00 228 VAL A O 1
ATOM 1826 N N . LEU A 1 229 ? 11.880 13.332 -29.892 1.00 82.12 229 LEU A N 1
ATOM 1827 C CA . LEU A 1 229 ? 13.302 13.132 -30.183 1.00 82.12 229 LEU A CA 1
ATOM 1828 C C . LEU A 1 229 ? 13.530 12.044 -31.234 1.00 82.12 229 LEU A C 1
ATOM 1830 O O . LEU A 1 229 ? 14.315 12.263 -32.152 1.00 82.12 229 LEU A O 1
ATOM 1834 N N . ASN A 1 230 ? 12.810 10.925 -31.158 1.00 79.44 230 ASN A N 1
ATOM 1835 C CA . ASN A 1 230 ? 12.897 9.848 -32.143 1.00 79.44 230 ASN A CA 1
ATOM 1836 C C . ASN A 1 230 ? 12.467 10.330 -33.529 1.00 79.44 230 ASN A C 1
ATOM 1838 O O . ASN A 1 230 ? 13.207 10.144 -34.487 1.00 79.44 230 ASN A O 1
ATOM 1842 N N . THR A 1 231 ? 11.345 11.047 -33.633 1.00 83.19 231 THR A N 1
ATOM 1843 C CA . THR A 1 231 ? 10.901 11.617 -34.919 1.00 83.19 231 THR A CA 1
ATOM 1844 C C . THR A 1 231 ? 11.873 12.663 -35.475 1.00 83.19 231 THR A C 1
ATOM 1846 O O . THR A 1 231 ? 12.024 12.782 -36.691 1.00 83.19 231 THR A O 1
ATOM 1849 N N . LYS A 1 232 ? 12.564 13.426 -34.616 1.00 82.31 232 LYS A N 1
ATOM 1850 C CA . LYS A 1 232 ? 13.648 14.327 -35.042 1.00 82.31 232 LYS A CA 1
ATOM 1851 C C . LYS A 1 232 ? 14.891 13.560 -35.500 1.00 82.31 232 LYS A C 1
ATOM 1853 O O . LYS A 1 232 ? 15.470 13.935 -36.513 1.00 82.31 232 LYS A O 1
ATOM 1858 N N . SER A 1 233 ? 15.277 12.508 -34.781 1.00 68.19 233 SER A N 1
ATOM 1859 C CA . SER A 1 233 ? 16.424 11.653 -35.105 1.00 68.19 233 SER A CA 1
ATOM 1860 C C . SER A 1 233 ? 16.219 10.918 -36.431 1.00 68.19 233 SER A C 1
ATOM 1862 O O . SER A 1 233 ? 17.078 10.966 -37.303 1.00 68.19 233 SER A O 1
ATOM 1864 N N . GLU A 1 234 ? 15.039 10.337 -36.640 1.00 76.75 234 GLU A N 1
ATOM 1865 C CA . GLU A 1 234 ? 14.670 9.640 -37.875 1.00 76.75 234 GLU A CA 1
ATOM 1866 C C . GLU A 1 234 ? 14.687 10.582 -39.088 1.00 76.75 234 GLU A C 1
ATOM 1868 O O . GLU A 1 234 ? 15.246 10.253 -40.133 1.00 76.75 234 GLU A O 1
ATOM 1873 N N . LYS A 1 235 ? 14.175 11.813 -38.930 1.00 79.94 235 LYS A N 1
ATOM 1874 C CA . LYS A 1 235 ? 14.286 12.853 -39.965 1.00 79.94 235 LYS A CA 1
ATOM 1875 C C . LYS A 1 235 ? 15.739 13.249 -40.237 1.00 79.94 235 LYS A C 1
ATOM 1877 O O . LYS A 1 235 ? 16.096 13.446 -41.396 1.00 79.94 235 LYS A O 1
ATOM 1882 N N . ALA A 1 236 ? 16.570 13.367 -39.200 1.00 72.81 236 ALA A N 1
ATOM 1883 C CA . ALA A 1 236 ? 17.981 13.715 -39.345 1.00 72.81 236 ALA A CA 1
ATOM 1884 C C . ALA A 1 236 ? 18.775 12.611 -40.067 1.00 72.81 236 ALA A C 1
ATOM 1886 O O . ALA A 1 236 ? 19.524 12.921 -40.994 1.00 72.81 236 ALA A O 1
ATOM 1887 N N . LEU A 1 237 ? 18.554 11.341 -39.714 1.00 70.88 237 LEU A N 1
ATOM 1888 C CA . LEU A 1 237 ? 19.167 10.185 -40.375 1.00 70.88 237 LEU A CA 1
ATOM 1889 C C . LEU A 1 237 ? 18.755 10.099 -41.848 1.00 70.88 237 LEU A C 1
ATOM 1891 O O . LEU A 1 237 ? 19.624 10.074 -42.714 1.00 70.88 237 LEU A O 1
ATOM 1895 N N . GLY A 1 238 ? 17.457 10.215 -42.151 1.00 72.50 238 GLY A N 1
ATOM 1896 C CA . GLY A 1 238 ? 16.984 10.218 -43.539 1.00 72.50 238 GLY A CA 1
ATOM 1897 C C . GLY A 1 238 ? 17.584 11.353 -44.378 1.00 72.50 238 GLY A C 1
ATOM 1898 O O . GLY A 1 238 ? 17.900 11.167 -45.554 1.00 72.50 238 GLY A O 1
ATOM 1899 N N . THR A 1 239 ? 17.807 12.532 -43.783 1.00 71.31 239 THR A N 1
ATOM 1900 C CA . THR A 1 239 ? 18.496 13.623 -44.489 1.00 71.31 239 THR A CA 1
ATOM 1901 C C . THR A 1 239 ? 19.987 13.355 -44.694 1.00 71.31 239 THR A C 1
ATOM 1903 O O . THR A 1 239 ? 20.488 13.663 -45.774 1.00 71.31 239 THR A O 1
ATOM 1906 N N . ALA A 1 240 ? 20.678 12.762 -43.716 1.00 64.44 240 ALA A N 1
ATOM 1907 C CA . ALA A 1 240 ? 22.107 12.452 -43.788 1.00 64.44 240 ALA A CA 1
ATOM 1908 C C . ALA A 1 240 ? 22.417 11.338 -44.801 1.00 64.44 240 ALA A C 1
ATOM 1910 O O . ALA A 1 240 ? 23.349 11.472 -45.592 1.00 64.44 240 ALA A O 1
ATOM 1911 N N . ASP A 1 241 ? 21.597 10.289 -44.848 1.00 67.62 241 ASP A N 1
ATOM 1912 C CA . ASP A 1 241 ? 21.756 9.210 -45.827 1.00 67.62 241 ASP A CA 1
ATOM 1913 C C . ASP A 1 241 ? 21.557 9.741 -47.254 1.00 67.62 241 ASP A C 1
ATOM 1915 O O . ASP A 1 241 ? 22.375 9.498 -48.143 1.00 67.62 241 ASP A O 1
ATOM 1919 N N . SER A 1 242 ? 20.544 10.593 -47.457 1.00 66.00 242 SER A N 1
ATOM 1920 C CA . SER A 1 242 ? 20.270 11.194 -48.768 1.00 66.00 242 SER A CA 1
ATOM 1921 C C . SER A 1 242 ? 21.363 12.157 -49.255 1.00 66.00 242 SER A C 1
ATOM 1923 O O . SER A 1 242 ? 21.509 12.369 -50.462 1.00 66.00 242 SER A O 1
ATOM 1925 N N . THR A 1 243 ? 22.116 12.786 -48.344 1.00 62.88 243 THR A N 1
ATOM 1926 C CA . THR A 1 243 ? 23.221 13.690 -48.698 1.00 62.88 243 THR A CA 1
ATOM 1927 C C . THR A 1 243 ? 24.521 12.929 -48.925 1.00 62.88 243 THR A C 1
ATOM 1929 O O . THR A 1 243 ? 25.262 13.295 -49.838 1.00 62.88 243 THR A O 1
ATOM 1932 N N . LEU A 1 244 ? 24.773 11.849 -48.180 1.00 58.56 244 LEU A N 1
ATOM 1933 C CA . LEU A 1 244 ? 25.921 10.964 -48.393 1.00 58.56 244 LEU A CA 1
ATOM 1934 C C . LEU A 1 244 ? 25.827 10.204 -49.718 1.00 58.56 244 LEU A C 1
ATOM 1936 O O . LEU A 1 244 ? 26.810 10.153 -50.458 1.00 58.56 244 LEU A O 1
ATOM 1940 N N . GLU A 1 245 ? 24.647 9.693 -50.067 1.00 59.62 245 GLU A N 1
ATOM 1941 C CA . GLU A 1 245 ? 24.413 9.017 -51.348 1.00 59.62 245 GLU A CA 1
ATOM 1942 C C . GLU A 1 245 ? 24.687 9.961 -52.533 1.00 59.62 245 GLU A C 1
ATOM 1944 O O . GLU A 1 245 ? 25.426 9.629 -53.463 1.00 59.62 245 GLU A O 1
ATOM 1949 N N . LYS A 1 246 ? 24.187 11.203 -52.458 1.00 59.06 246 LYS A N 1
ATOM 1950 C CA . LYS A 1 246 ? 24.417 12.230 -53.487 1.00 59.06 246 LYS A CA 1
ATOM 1951 C C . LYS A 1 246 ? 25.876 12.687 -53.550 1.00 59.06 246 LYS A C 1
ATOM 1953 O O . LYS A 1 246 ? 26.389 12.909 -54.644 1.00 59.06 246 LYS A O 1
ATOM 1958 N N . ALA A 1 247 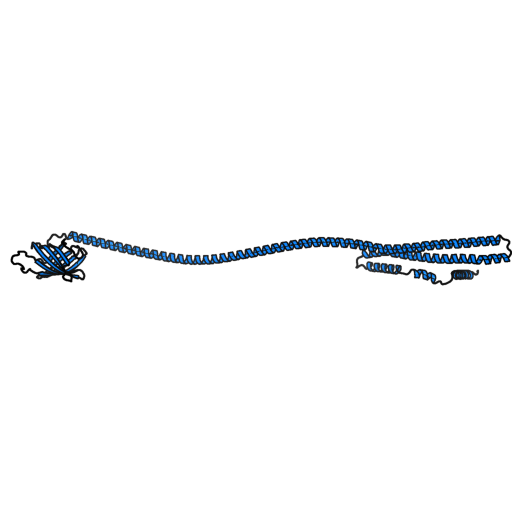? 26.556 12.822 -52.412 1.00 53.66 247 ALA A N 1
ATOM 1959 C CA . ALA A 1 247 ? 27.962 13.220 -52.371 1.00 53.66 247 ALA A CA 1
ATOM 1960 C C . ALA A 1 247 ? 28.883 12.140 -52.963 1.00 53.66 247 ALA A C 1
ATOM 1962 O O . ALA A 1 247 ? 29.749 12.456 -53.782 1.00 53.66 247 ALA A O 1
ATOM 1963 N N . ASN A 1 248 ? 28.661 10.868 -52.620 1.00 52.12 248 ASN A N 1
ATOM 1964 C CA . ASN A 1 248 ? 29.444 9.747 -53.144 1.00 52.12 248 ASN A CA 1
ATOM 1965 C C . ASN A 1 248 ? 29.208 9.527 -54.645 1.00 52.12 248 ASN A C 1
ATOM 1967 O O . ASN A 1 248 ? 30.171 9.318 -55.389 1.00 52.12 248 ASN A O 1
ATOM 1971 N N . ALA A 1 249 ? 27.963 9.670 -55.111 1.00 57.12 249 ALA A N 1
ATOM 1972 C CA . ALA A 1 249 ? 27.629 9.578 -56.530 1.00 57.12 249 ALA A CA 1
ATOM 1973 C C . ALA A 1 249 ? 28.275 10.700 -57.365 1.00 57.12 249 ALA A C 1
ATOM 1975 O O . ALA A 1 249 ? 28.756 10.446 -58.467 1.00 57.12 249 ALA A O 1
ATOM 1976 N N . VAL A 1 250 ? 28.332 11.935 -56.851 1.00 57.78 250 VAL A N 1
ATOM 1977 C CA . VAL A 1 250 ? 28.934 13.072 -57.571 1.00 57.78 250 VAL A CA 1
ATOM 1978 C C . VAL A 1 250 ? 30.465 12.992 -57.585 1.00 57.78 250 VAL A C 1
ATOM 1980 O O . VAL A 1 250 ? 31.073 13.197 -58.635 1.00 57.78 250 VAL A O 1
ATOM 1983 N N . LEU A 1 251 ? 31.099 12.653 -56.458 1.00 52.97 251 LEU A N 1
ATOM 1984 C CA . LEU A 1 251 ? 32.563 12.589 -56.350 1.00 52.97 251 LEU A CA 1
ATOM 1985 C C . LEU A 1 251 ? 33.163 11.383 -57.085 1.00 52.97 251 LEU A C 1
ATOM 1987 O O . LEU A 1 251 ? 34.244 11.490 -57.665 1.00 52.97 251 LEU A O 1
ATOM 1991 N N . GLY A 1 252 ? 32.477 10.236 -57.089 1.00 56.09 252 GLY A N 1
ATOM 1992 C CA . GLY A 1 252 ? 32.955 9.041 -57.784 1.00 56.09 252 GLY A CA 1
ATOM 1993 C C . GLY A 1 252 ? 32.960 9.184 -59.304 1.00 56.09 252 GLY A C 1
ATOM 1994 O O . GLY A 1 252 ? 33.942 8.812 -59.943 1.00 56.09 252 GLY A O 1
ATOM 1995 N N . ARG A 1 253 ? 31.908 9.797 -59.856 1.00 54.06 253 ARG A N 1
ATOM 1996 C CA . ARG A 1 253 ? 31.707 9.988 -61.300 1.00 54.06 253 ARG A CA 1
ATOM 1997 C C . ARG A 1 253 ? 32.519 11.146 -61.886 1.00 54.06 253 ARG A C 1
ATOM 1999 O O . ARG A 1 253 ? 32.858 11.130 -63.064 1.00 54.06 253 ARG A O 1
ATOM 2006 N N . SER A 1 254 ? 32.832 12.180 -61.097 1.00 57.34 254 SER A N 1
ATOM 2007 C CA . SER A 1 254 ? 33.531 13.365 -61.621 1.00 57.34 254 SER A CA 1
ATOM 2008 C C . SER A 1 254 ? 35.044 13.172 -61.773 1.00 57.34 254 SER A C 1
ATOM 2010 O O . SER A 1 254 ? 35.656 13.806 -62.631 1.00 57.34 254 SER A O 1
ATOM 2012 N N . VAL A 1 255 ? 35.672 12.321 -60.952 1.00 59.88 255 VAL A N 1
ATOM 2013 C CA . VAL A 1 255 ? 37.136 12.133 -60.950 1.00 59.88 255 VAL A CA 1
ATOM 2014 C C . VAL A 1 255 ? 37.603 11.252 -62.115 1.00 59.88 255 VAL A C 1
ATOM 2016 O O . VAL A 1 255 ? 38.552 11.619 -62.810 1.00 59.88 255 VAL A O 1
ATOM 2019 N N . SER A 1 256 ? 36.921 10.133 -62.379 1.00 61.34 256 SER A N 1
ATOM 2020 C CA . SER A 1 256 ? 37.173 9.264 -63.542 1.00 61.34 256 SER A CA 1
ATOM 2021 C C . SER A 1 256 ? 36.901 9.996 -64.857 1.00 61.34 256 SER A C 1
ATOM 2023 O O . SER A 1 256 ? 37.759 10.017 -65.744 1.00 61.34 256 SER A O 1
ATOM 2025 N N . ALA A 1 257 ? 35.759 10.686 -64.948 1.00 62.69 257 ALA A N 1
ATOM 2026 C CA . ALA A 1 257 ? 35.396 11.485 -66.114 1.00 62.69 257 ALA A CA 1
ATOM 2027 C C . ALA A 1 257 ? 36.402 12.620 -66.378 1.00 62.69 257 ALA A C 1
ATOM 2029 O O . ALA A 1 257 ? 36.783 12.854 -67.527 1.00 62.69 257 ALA A O 1
ATOM 2030 N N . GLY A 1 258 ? 36.892 13.289 -65.327 1.00 68.25 258 GLY A N 1
ATOM 2031 C CA . GLY A 1 258 ? 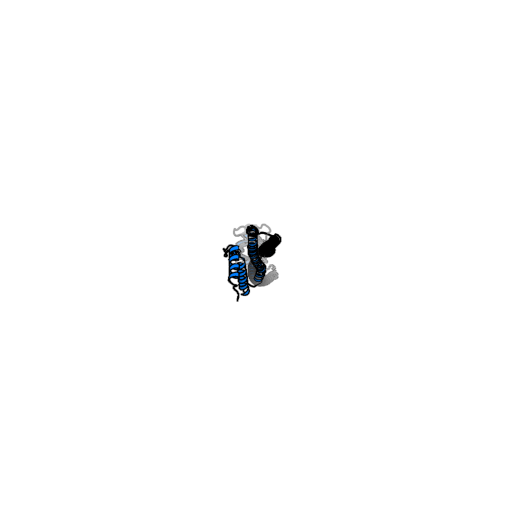37.897 14.348 -65.448 1.00 68.25 258 GLY A CA 1
ATOM 2032 C C . GLY A 1 258 ? 39.250 13.848 -65.971 1.00 68.25 258 GLY A C 1
ATOM 2033 O O . GLY A 1 258 ? 39.866 14.497 -66.821 1.00 68.25 258 GLY A O 1
ATOM 2034 N N . LEU A 1 259 ? 39.704 12.675 -65.517 1.00 68.06 259 LEU A N 1
ATOM 2035 C CA . LEU A 1 259 ? 40.972 12.087 -65.955 1.00 68.06 259 LEU A CA 1
ATOM 2036 C C . LEU A 1 259 ? 40.895 11.548 -67.395 1.00 68.06 259 LEU A C 1
ATOM 2038 O O . LEU A 1 259 ? 41.791 11.814 -68.201 1.00 68.06 259 LEU A O 1
ATOM 2042 N N . ALA A 1 260 ? 39.808 10.855 -67.751 1.00 72.44 260 ALA A N 1
ATOM 2043 C CA . ALA A 1 260 ? 39.576 10.376 -69.115 1.00 72.44 260 ALA A CA 1
ATOM 2044 C C . ALA A 1 260 ? 39.509 11.544 -70.113 1.00 72.44 260 ALA A C 1
ATOM 2046 O O . ALA A 1 260 ? 40.166 11.517 -71.157 1.00 72.44 260 ALA A O 1
ATOM 2047 N N . GLN A 1 261 ? 38.813 12.628 -69.756 1.00 74.12 261 GLN A N 1
ATOM 2048 C CA . GLN A 1 261 ? 38.732 13.833 -70.582 1.00 74.12 261 GLN A CA 1
ATOM 2049 C C . GLN A 1 261 ? 40.103 14.504 -70.790 1.00 74.12 261 GLN A C 1
ATOM 2051 O O . GLN A 1 261 ? 40.394 14.993 -71.887 1.00 74.12 261 GLN A O 1
ATOM 2056 N N . ALA A 1 262 ? 40.980 14.492 -69.781 1.00 80.44 262 ALA A N 1
ATOM 2057 C CA . ALA A 1 262 ? 42.345 15.000 -69.915 1.00 80.44 262 ALA A CA 1
ATOM 2058 C C . ALA A 1 262 ? 43.179 14.177 -70.918 1.00 80.44 262 ALA A C 1
ATOM 2060 O O . ALA A 1 262 ? 43.928 14.755 -71.713 1.00 80.44 262 ALA A O 1
ATOM 2061 N N . PHE A 1 263 ? 43.023 12.847 -70.943 1.00 79.56 263 PHE A N 1
ATOM 2062 C CA . PHE A 1 263 ? 43.690 11.987 -71.929 1.00 79.56 263 PHE A CA 1
ATOM 2063 C C . PHE A 1 263 ? 43.114 12.140 -73.339 1.00 79.56 263 PHE A C 1
ATOM 2065 O O . PHE A 1 263 ? 43.891 12.227 -74.290 1.00 79.56 263 PHE A O 1
ATOM 2072 N N . VAL A 1 264 ? 41.791 12.286 -73.481 1.00 80.50 264 VAL A N 1
ATOM 2073 C CA . VAL A 1 264 ? 41.140 12.619 -74.764 1.00 80.50 264 VAL A CA 1
ATOM 2074 C C . VAL A 1 264 ? 41.734 13.895 -75.356 1.00 80.50 264 VAL A C 1
ATOM 2076 O O . VAL A 1 264 ? 42.074 13.940 -76.540 1.00 80.50 264 VAL A O 1
ATOM 2079 N N . LYS A 1 265 ? 41.894 14.937 -74.530 1.00 81.81 265 LYS A N 1
ATOM 2080 C CA . LYS A 1 265 ? 42.466 16.214 -74.966 1.00 81.81 265 LYS A CA 1
ATOM 2081 C C . LYS A 1 265 ? 43.903 16.044 -75.471 1.00 81.81 265 LYS A C 1
ATOM 2083 O O . LYS A 1 265 ? 44.206 16.489 -76.575 1.00 81.81 265 LYS A O 1
ATOM 2088 N N . ARG A 1 266 ? 44.761 15.343 -74.719 1.00 80.12 266 ARG A N 1
ATOM 2089 C CA . ARG A 1 266 ? 46.161 15.097 -75.117 1.00 80.12 266 ARG A CA 1
ATOM 2090 C C . ARG A 1 266 ? 46.294 14.217 -76.360 1.00 80.12 266 ARG A C 1
ATOM 2092 O O . ARG A 1 266 ? 47.130 14.499 -77.213 1.00 80.12 266 ARG A O 1
ATOM 2099 N N . LYS A 1 267 ? 45.450 13.189 -76.500 1.00 83.19 267 LYS A N 1
ATOM 2100 C CA . LYS A 1 267 ? 45.367 12.368 -77.717 1.00 83.19 267 LYS A CA 1
ATOM 2101 C C . LYS A 1 267 ? 45.023 13.232 -78.930 1.00 83.19 267 LYS A C 1
ATOM 2103 O O . LYS A 1 267 ? 45.676 13.131 -79.965 1.00 83.19 267 LYS A O 1
ATOM 2108 N N . ARG A 1 268 ? 44.024 14.111 -78.794 1.00 77.38 268 ARG A N 1
ATOM 2109 C CA . ARG A 1 268 ? 43.607 15.025 -79.864 1.00 77.38 268 ARG A CA 1
ATOM 2110 C C . ARG A 1 268 ? 44.729 15.984 -80.257 1.00 77.38 268 ARG A C 1
ATOM 2112 O O . ARG A 1 268 ? 44.971 16.151 -81.446 1.00 77.38 268 ARG A O 1
ATOM 2119 N N . GLU A 1 269 ? 45.431 16.564 -79.286 1.00 82.06 269 GLU A N 1
ATOM 2120 C CA . GLU A 1 269 ? 46.593 17.427 -79.539 1.00 82.06 269 GLU A CA 1
ATOM 2121 C C . GLU A 1 269 ? 47.692 16.675 -80.314 1.00 82.06 269 GLU A C 1
ATOM 2123 O O . GLU A 1 269 ? 48.141 17.159 -81.355 1.00 82.06 269 GLU A O 1
ATOM 2128 N N . ALA A 1 270 ? 48.052 15.457 -79.893 1.00 76.38 270 ALA A N 1
ATOM 2129 C CA . ALA A 1 270 ? 49.037 14.624 -80.591 1.00 76.38 270 ALA A CA 1
ATOM 2130 C C . ALA A 1 270 ? 48.610 14.280 -82.031 1.00 76.38 270 ALA A C 1
ATOM 2132 O O . ALA A 1 270 ? 49.410 14.423 -82.956 1.00 76.38 270 ALA A O 1
ATOM 2133 N N . SER A 1 271 ? 47.342 13.910 -82.235 1.00 78.31 271 SER A N 1
ATOM 2134 C CA . SER A 1 271 ? 46.775 13.584 -83.551 1.00 78.31 271 SER A CA 1
ATOM 2135 C C . SER A 1 271 ? 46.762 14.796 -84.494 1.00 78.31 271 SER A C 1
ATOM 2137 O O . SER A 1 271 ? 47.172 14.707 -85.652 1.00 78.31 271 SER A O 1
ATOM 2139 N N . THR A 1 272 ? 46.384 15.980 -83.990 1.00 78.56 272 THR A N 1
ATOM 2140 C CA . THR A 1 272 ? 46.441 17.216 -84.790 1.00 78.56 272 THR A CA 1
ATOM 2141 C C . THR A 1 272 ? 47.869 17.580 -85.184 1.00 78.56 272 THR A C 1
ATOM 2143 O O . THR A 1 272 ? 48.110 17.973 -86.324 1.00 78.56 272 THR A O 1
ATOM 2146 N N . LEU A 1 273 ? 48.834 17.403 -84.277 1.00 80.62 273 LEU A N 1
ATOM 2147 C CA . LEU A 1 273 ? 50.233 17.709 -84.550 1.00 80.62 273 LEU A CA 1
ATOM 2148 C C . LEU A 1 273 ? 50.854 16.700 -85.527 1.00 80.62 273 LEU A C 1
ATOM 2150 O O . LEU A 1 273 ? 51.600 17.093 -86.421 1.00 80.62 273 LEU A O 1
ATOM 2154 N N . LYS A 1 274 ? 50.492 15.416 -85.411 1.00 81.19 274 LYS A N 1
ATOM 2155 C CA . LYS A 1 274 ? 50.824 14.374 -86.390 1.00 81.19 274 LYS A CA 1
ATOM 2156 C C . LYS A 1 274 ? 50.343 14.767 -87.785 1.00 81.19 274 LYS A C 1
ATOM 2158 O O . LYS A 1 274 ? 51.146 14.763 -88.711 1.00 81.19 274 LYS A O 1
ATOM 2163 N N . TRP A 1 275 ? 49.078 15.169 -87.922 1.00 78.62 275 TRP A N 1
ATOM 2164 C CA . TRP A 1 275 ? 48.521 15.590 -89.209 1.00 78.62 275 TRP A CA 1
ATOM 2165 C C . TRP A 1 275 ? 49.283 16.780 -89.810 1.00 78.62 275 TRP A C 1
ATOM 2167 O O . TRP A 1 275 ? 49.607 16.765 -90.996 1.00 78.62 275 TRP A O 1
ATOM 2177 N N . VAL A 1 276 ? 49.649 17.776 -88.993 1.00 82.62 276 VAL A N 1
ATOM 2178 C CA . VAL A 1 276 ? 50.484 18.906 -89.440 1.00 82.62 276 VAL A CA 1
ATOM 2179 C C . VAL A 1 276 ? 51.839 18.424 -89.971 1.00 82.62 276 VAL A C 1
ATOM 2181 O O . VAL A 1 276 ? 52.281 18.887 -91.023 1.00 82.62 276 VAL A O 1
ATOM 2184 N N . TYR A 1 277 ? 52.493 17.479 -89.289 1.00 80.88 277 TYR A N 1
ATOM 2185 C CA . TYR A 1 277 ? 53.747 16.897 -89.772 1.00 80.88 277 TYR A CA 1
ATOM 2186 C C . TYR A 1 277 ? 53.551 16.056 -91.041 1.00 80.88 277 TYR A C 1
ATOM 2188 O O . TYR A 1 277 ? 54.347 16.178 -91.963 1.00 80.88 277 TYR A O 1
ATOM 2196 N N . ASP A 1 278 ? 52.484 15.269 -91.158 1.00 77.56 278 ASP A N 1
ATOM 2197 C CA . ASP A 1 278 ? 52.210 14.484 -92.370 1.00 77.56 278 ASP A CA 1
ATOM 2198 C C . ASP A 1 278 ? 51.989 15.390 -93.596 1.00 77.56 278 ASP A C 1
ATOM 2200 O O . ASP A 1 278 ? 52.528 15.131 -94.676 1.00 77.56 278 ASP A O 1
ATOM 2204 N N . VAL A 1 279 ? 51.280 16.512 -93.424 1.00 80.75 279 VAL A N 1
ATOM 2205 C CA . VAL A 1 279 ? 51.114 17.528 -94.476 1.00 80.75 279 VAL A CA 1
ATOM 2206 C C . VAL A 1 279 ? 52.447 18.203 -94.813 1.00 80.75 279 VAL A C 1
ATOM 2208 O O . VAL A 1 279 ? 52.767 18.374 -95.989 1.00 80.75 279 VAL A O 1
ATOM 2211 N N . ALA A 1 280 ? 53.256 18.553 -93.809 1.00 77.50 280 ALA A N 1
ATOM 2212 C CA . ALA A 1 280 ? 54.580 19.138 -94.027 1.00 77.50 280 ALA A CA 1
ATOM 2213 C C . ALA A 1 280 ? 55.541 18.166 -94.739 1.00 77.50 280 ALA A C 1
ATOM 2215 O O . ALA A 1 280 ? 56.342 18.593 -95.572 1.00 77.50 280 ALA A O 1
ATOM 2216 N N . PHE A 1 281 ? 55.435 16.861 -94.468 1.00 81.69 281 PHE A N 1
ATOM 2217 C CA . PHE A 1 281 ? 56.187 15.823 -95.167 1.00 81.69 281 PHE A CA 1
ATOM 2218 C C . PHE A 1 281 ? 55.782 15.755 -96.639 1.00 81.69 281 PHE A C 1
ATOM 2220 O O . PHE A 1 281 ? 56.647 15.820 -97.513 1.00 81.69 281 PHE A O 1
ATOM 2227 N N . LEU A 1 282 ? 54.475 15.705 -96.922 1.00 84.06 282 LEU A N 1
ATOM 2228 C CA . LEU A 1 282 ? 53.963 15.708 -98.292 1.00 84.06 282 LEU A CA 1
ATOM 2229 C C . LEU A 1 282 ? 54.416 16.961 -99.052 1.00 84.06 282 LEU A C 1
ATOM 2231 O O . LEU A 1 282 ? 54.890 16.856 -100.180 1.00 84.06 282 LEU A O 1
ATOM 2235 N N . PHE A 1 283 ? 54.343 18.134 -98.419 1.00 80.81 283 PHE A N 1
ATOM 2236 C CA . PHE A 1 283 ? 54.831 19.383 -99.000 1.00 80.81 283 PHE A CA 1
ATOM 2237 C C . PHE A 1 283 ? 56.327 19.315 -99.323 1.00 80.81 283 PHE A C 1
ATOM 2239 O O . PHE A 1 283 ? 56.734 19.647 -100.435 1.00 80.81 283 PHE A O 1
ATOM 2246 N N . SER A 1 284 ? 57.143 18.822 -98.388 1.00 80.38 284 SER A N 1
ATOM 2247 C CA . SER A 1 284 ? 58.584 18.665 -98.592 1.00 80.38 284 SER A CA 1
ATOM 2248 C C . SER A 1 284 ? 58.911 17.724 -99.756 1.00 80.38 284 SER A C 1
ATOM 2250 O O . SER A 1 284 ? 59.833 18.004 -100.521 1.00 80.38 284 SER A O 1
ATOM 2252 N N . VAL A 1 285 ? 58.160 16.630 -99.916 1.00 80.50 285 VAL A N 1
ATOM 2253 C CA . VAL A 1 285 ? 58.316 15.694 -101.041 1.00 80.50 285 VAL A CA 1
ATOM 2254 C C . VAL A 1 285 ? 57.886 16.344 -102.359 1.00 80.50 285 VAL A C 1
ATOM 2256 O O . VAL A 1 285 ? 58.621 16.261 -103.340 1.00 80.50 285 VAL A O 1
ATOM 2259 N N . CYS A 1 286 ? 56.749 17.044 -102.389 1.00 82.00 286 CYS A N 1
ATOM 2260 C CA . CYS A 1 286 ? 56.274 17.752 -103.581 1.00 82.00 286 CYS A CA 1
ATOM 2261 C C . CYS A 1 286 ? 57.267 18.821 -104.056 1.00 82.00 286 CYS A C 1
ATOM 2263 O O . CYS A 1 286 ? 57.527 18.918 -105.254 1.00 82.00 286 CYS A O 1
ATOM 2265 N N . VAL A 1 287 ? 57.856 19.592 -103.134 1.00 83.00 287 VAL A N 1
ATOM 2266 C CA . VAL A 1 287 ? 58.879 20.597 -103.466 1.00 83.00 287 VAL A CA 1
ATOM 2267 C C . VAL A 1 287 ? 60.153 19.932 -103.982 1.00 83.00 287 VAL A C 1
ATOM 2269 O O . VAL A 1 287 ? 60.696 20.379 -104.989 1.00 83.00 287 VAL A O 1
ATOM 2272 N N . ALA A 1 288 ? 60.603 18.839 -103.359 1.00 79.56 288 ALA A N 1
ATOM 2273 C CA . ALA A 1 288 ? 61.773 18.100 -103.829 1.00 79.56 288 ALA A CA 1
ATOM 2274 C C . ALA A 1 288 ? 61.567 17.530 -105.245 1.00 79.56 288 ALA A C 1
ATOM 2276 O O . ALA A 1 288 ? 62.456 17.649 -106.087 1.00 79.56 288 ALA A O 1
ATOM 2277 N N . ILE A 1 289 ? 60.387 16.967 -105.534 1.00 81.62 289 ILE A N 1
ATOM 2278 C CA . ILE A 1 289 ? 60.032 16.459 -106.868 1.00 81.62 289 ILE A CA 1
ATOM 2279 C C . ILE A 1 289 ? 59.926 17.607 -107.877 1.00 81.62 289 ILE A C 1
ATOM 2281 O O . ILE A 1 289 ? 60.489 17.511 -108.964 1.00 81.62 289 ILE A O 1
ATOM 2285 N N . GLY A 1 290 ? 59.252 18.707 -107.528 1.00 82.62 290 GLY A N 1
ATOM 2286 C CA . GLY A 1 290 ? 59.130 19.879 -108.399 1.00 82.62 290 GLY A CA 1
ATOM 2287 C C . GLY A 1 290 ? 60.489 20.488 -108.744 1.00 82.62 290 GLY A C 1
ATOM 2288 O O . GLY A 1 290 ? 60.756 20.790 -109.905 1.00 82.62 290 GLY A O 1
ATOM 2289 N N . PHE A 1 291 ? 61.383 20.581 -107.758 1.00 80.81 291 PHE A N 1
ATOM 2290 C CA . PHE A 1 291 ? 62.754 21.035 -107.967 1.00 80.81 291 PHE A CA 1
ATOM 2291 C C . PHE A 1 291 ? 63.561 20.054 -108.828 1.00 80.81 291 PHE A C 1
ATOM 2293 O O . PHE A 1 291 ? 64.300 20.488 -109.705 1.00 80.81 291 PHE A O 1
ATOM 2300 N N . ALA A 1 292 ? 63.390 18.741 -108.643 1.00 78.94 292 ALA A N 1
ATOM 2301 C CA . ALA A 1 292 ? 64.032 17.732 -109.485 1.00 78.94 292 ALA A CA 1
ATOM 2302 C C . ALA A 1 292 ? 63.554 17.795 -110.948 1.00 78.94 292 ALA A C 1
ATOM 2304 O O . ALA A 1 292 ? 64.369 17.663 -111.859 1.00 78.94 292 ALA A O 1
ATOM 2305 N N . ILE A 1 293 ? 62.260 18.042 -111.184 1.00 81.19 293 ILE A N 1
ATOM 2306 C CA . ILE A 1 293 ? 61.703 18.236 -112.531 1.00 81.19 293 ILE A CA 1
ATOM 2307 C C . ILE A 1 293 ? 62.238 19.530 -113.151 1.00 81.19 293 ILE A C 1
ATOM 2309 O O . ILE A 1 293 ? 62.681 19.498 -114.295 1.00 81.19 293 ILE A O 1
ATOM 2313 N N . SER A 1 294 ? 62.251 20.644 -112.406 1.00 76.25 294 SER A N 1
ATOM 2314 C CA . SER A 1 294 ? 62.832 21.913 -112.878 1.00 76.25 294 SER A CA 1
ATOM 2315 C C . SER A 1 294 ? 64.295 21.728 -113.269 1.00 76.25 294 SER A C 1
ATOM 2317 O O . SER A 1 294 ? 64.688 22.093 -114.370 1.00 76.25 294 SER A O 1
ATOM 2319 N N . PHE A 1 295 ? 65.076 21.068 -112.410 1.00 75.38 295 PHE A N 1
ATOM 2320 C CA . PHE A 1 295 ? 66.469 20.739 -112.685 1.00 75.38 295 PHE A CA 1
ATOM 2321 C C . PHE A 1 295 ? 66.621 19.882 -113.952 1.00 75.38 295 PHE A C 1
ATOM 2323 O O . PHE A 1 295 ? 67.502 20.142 -114.766 1.00 75.38 295 PHE A O 1
ATOM 2330 N N . PHE A 1 296 ? 65.755 18.884 -114.155 1.00 73.31 296 PHE A N 1
ATOM 2331 C CA . PHE A 1 296 ? 65.787 18.031 -115.345 1.00 73.31 296 PHE A CA 1
ATOM 2332 C C . PHE A 1 296 ? 65.464 18.804 -116.635 1.00 73.31 296 PHE A C 1
ATOM 2334 O O . PHE A 1 296 ? 66.129 18.602 -117.650 1.00 73.31 296 PHE A O 1
ATOM 2341 N N . VAL A 1 297 ? 64.480 19.710 -116.594 1.00 75.81 297 VAL A N 1
ATOM 2342 C CA . VAL A 1 297 ? 64.108 20.570 -117.730 1.00 75.81 297 VAL A CA 1
ATOM 2343 C C . VAL A 1 297 ? 65.212 21.582 -118.044 1.00 75.81 297 VAL A C 1
ATOM 2345 O O . VAL A 1 297 ? 65.592 21.693 -119.204 1.00 75.81 297 VAL A O 1
ATOM 2348 N N . ASP A 1 298 ? 65.782 22.256 -117.042 1.00 69.19 298 ASP A N 1
ATOM 2349 C CA . ASP A 1 298 ? 66.881 23.218 -117.235 1.00 69.19 298 ASP A CA 1
ATOM 2350 C C . ASP A 1 298 ? 68.166 22.550 -117.751 1.00 69.19 298 ASP A C 1
ATOM 2352 O O . ASP A 1 298 ? 68.966 23.177 -118.445 1.00 69.19 298 ASP A O 1
ATOM 2356 N N . TYR A 1 299 ? 68.385 21.279 -117.402 1.00 68.06 299 TYR A N 1
ATOM 2357 C CA . TYR A 1 299 ? 69.548 20.510 -117.841 1.00 68.06 299 TYR A CA 1
ATOM 2358 C C . TYR A 1 299 ? 69.431 20.028 -119.295 1.00 68.06 299 TYR A C 1
ATOM 2360 O O . TYR A 1 299 ? 70.422 20.050 -120.018 1.00 68.06 299 TYR A O 1
ATOM 2368 N N . PHE A 1 300 ? 68.242 19.595 -119.734 1.00 65.06 300 PHE A N 1
ATOM 2369 C CA . PHE A 1 300 ? 68.011 19.110 -121.105 1.00 65.06 300 PHE A CA 1
ATOM 2370 C C . PHE A 1 300 ? 67.533 20.193 -122.087 1.00 65.06 300 PHE A C 1
ATOM 2372 O O . PHE A 1 300 ? 67.642 19.998 -123.297 1.00 65.06 300 PHE A O 1
ATOM 2379 N N . GLY A 1 301 ? 66.971 21.299 -121.593 1.00 61.75 301 GLY A N 1
ATOM 2380 C CA . GLY A 1 301 ? 66.415 22.385 -122.405 1.00 61.75 301 GLY A CA 1
ATOM 2381 C C . GLY A 1 301 ? 67.452 23.391 -122.911 1.00 61.75 301 GLY A C 1
ATOM 2382 O O . GLY A 1 301 ? 67.268 23.957 -123.988 1.00 61.75 301 GLY A O 1
ATOM 2383 N N . ASP A 1 302 ? 68.556 23.576 -122.185 1.00 62.19 302 ASP A N 1
ATOM 2384 C CA . ASP A 1 302 ? 69.666 24.436 -122.598 1.00 62.19 302 ASP A CA 1
ATOM 2385 C C . ASP A 1 302 ? 70.799 23.588 -123.217 1.00 62.19 302 ASP A C 1
ATOM 2387 O O . ASP A 1 302 ? 71.261 22.621 -122.612 1.00 62.19 302 ASP A O 1
ATOM 2391 N N . ASN A 1 303 ? 71.328 23.979 -124.387 1.00 58.44 303 ASN A N 1
ATOM 2392 C CA . ASN A 1 303 ? 72.564 23.413 -124.962 1.00 58.44 303 ASN A CA 1
ATOM 2393 C C . ASN A 1 303 ? 73.799 23.875 -124.153 1.00 58.44 303 ASN A C 1
ATOM 2395 O O . ASN A 1 303 ? 74.604 24.681 -124.625 1.00 58.44 303 ASN A O 1
ATOM 2399 N N . LEU A 1 304 ? 73.911 23.425 -122.902 1.00 59.22 304 LEU A N 1
ATOM 2400 C CA . LEU A 1 304 ? 74.945 23.846 -121.955 1.00 59.22 304 LEU A CA 1
ATOM 2401 C C . LEU A 1 304 ? 76.297 23.210 -122.286 1.00 59.22 304 LEU A C 1
ATOM 2403 O O . LEU A 1 304 ? 76.397 22.023 -122.596 1.00 59.22 304 LEU A O 1
ATOM 2407 N N . THR A 1 305 ? 77.370 23.989 -122.143 1.00 62.94 305 THR A N 1
ATOM 2408 C CA . THR A 1 305 ? 78.733 23.448 -122.144 1.00 62.94 305 THR A CA 1
ATOM 2409 C C . THR A 1 305 ? 78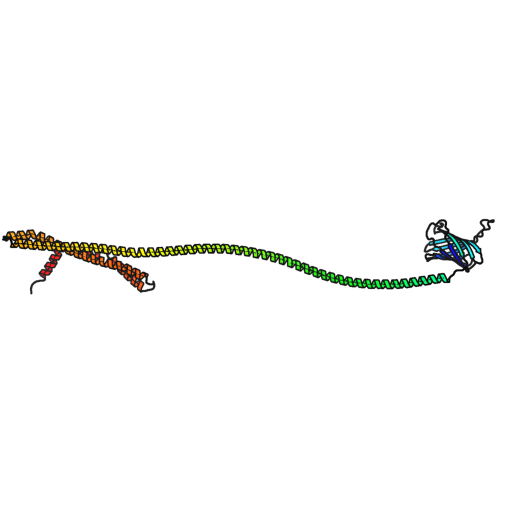.996 22.628 -120.865 1.00 62.94 305 THR A C 1
ATOM 2411 O O . THR A 1 305 ? 78.367 22.878 -119.827 1.00 62.94 305 THR A O 1
ATOM 2414 N N . PRO A 1 306 ? 79.927 21.649 -120.887 1.00 62.81 306 PRO A N 1
ATOM 2415 C CA . PRO A 1 306 ? 80.199 20.781 -119.733 1.00 62.81 306 PRO A CA 1
ATOM 2416 C C . PRO A 1 306 ? 80.525 21.539 -118.433 1.00 62.81 306 PRO A C 1
ATOM 2418 O O . PRO A 1 306 ? 80.050 21.156 -117.365 1.00 62.81 306 PRO A O 1
ATOM 2421 N N . ASP A 1 307 ? 81.244 22.662 -118.522 1.00 63.72 307 ASP A N 1
ATOM 2422 C CA . ASP A 1 307 ? 81.615 23.479 -117.356 1.00 63.72 307 ASP A CA 1
ATOM 2423 C C . ASP A 1 307 ? 80.411 24.181 -116.704 1.00 63.72 307 ASP A C 1
ATOM 2425 O O . ASP A 1 307 ? 80.321 24.278 -115.478 1.00 63.72 307 ASP A O 1
ATOM 2429 N N . GLN A 1 308 ? 79.435 24.627 -117.502 1.00 64.62 308 GLN A N 1
ATOM 2430 C CA . GLN A 1 308 ? 78.219 25.274 -116.991 1.00 64.62 308 GLN A CA 1
ATOM 2431 C C . GLN A 1 308 ? 77.278 24.272 -116.308 1.00 64.62 308 GLN A C 1
ATOM 2433 O O . GLN A 1 308 ? 76.576 24.618 -115.356 1.00 64.62 308 GLN A O 1
ATOM 2438 N N . SER A 1 309 ? 77.312 23.012 -116.745 1.00 64.50 309 SER A N 1
ATOM 2439 C CA . SER A 1 309 ? 76.515 21.923 -116.176 1.00 64.50 309 SER A CA 1
ATOM 2440 C C . SER A 1 309 ? 76.939 21.582 -114.742 1.00 64.50 309 SER A C 1
ATOM 2442 O O . SER A 1 309 ? 76.093 21.431 -113.859 1.00 64.50 309 SER A O 1
ATOM 2444 N N . ILE A 1 310 ? 78.249 21.527 -114.474 1.00 68.75 310 ILE A N 1
ATOM 2445 C CA . ILE A 1 310 ? 78.786 21.234 -113.133 1.00 68.75 310 ILE A CA 1
ATOM 2446 C C . ILE A 1 310 ? 78.472 22.384 -112.162 1.00 68.75 310 ILE A C 1
ATOM 2448 O O . ILE A 1 310 ? 78.041 22.142 -111.033 1.00 68.75 310 ILE A O 1
ATOM 2452 N N . ALA A 1 311 ? 78.607 23.638 -112.608 1.00 68.44 311 ALA A N 1
ATOM 2453 C CA . ALA A 1 311 ? 78.277 24.810 -111.795 1.00 68.44 311 ALA A CA 1
ATOM 2454 C C . ALA A 1 311 ? 76.786 24.855 -111.395 1.00 68.44 311 ALA A C 1
ATOM 2456 O O . ALA A 1 311 ? 76.459 25.169 -110.245 1.00 68.44 311 ALA A O 1
ATOM 2457 N N . LYS A 1 312 ? 75.871 24.479 -112.302 1.00 68.25 312 LYS A N 1
ATOM 2458 C CA . LYS A 1 312 ? 74.436 24.365 -111.988 1.00 68.25 312 LYS A CA 1
ATOM 2459 C C . LYS A 1 312 ? 74.166 23.249 -110.959 1.00 68.25 312 LYS A C 1
ATOM 2461 O O . LYS A 1 312 ? 73.426 23.477 -110.009 1.00 68.25 312 LYS A O 1
ATOM 2466 N N . VAL A 1 313 ? 74.820 22.086 -111.045 1.00 70.06 313 VAL A N 1
ATOM 2467 C CA . VAL A 1 313 ? 74.655 21.000 -110.047 1.00 70.06 313 VAL A CA 1
ATOM 2468 C C . VAL A 1 313 ? 75.106 21.434 -108.647 1.00 70.06 313 VAL A C 1
ATOM 2470 O O . VAL A 1 313 ? 74.376 21.249 -107.672 1.00 70.06 313 VAL A O 1
ATOM 2473 N N . VAL A 1 314 ? 76.288 22.047 -108.533 1.00 75.25 314 VAL A N 1
ATOM 2474 C CA . VAL A 1 314 ? 76.867 22.445 -107.236 1.00 75.25 314 VAL A CA 1
ATOM 2475 C C . VAL A 1 314 ? 76.042 23.538 -106.548 1.00 75.25 314 VAL A C 1
ATOM 2477 O O . VAL A 1 314 ? 75.917 23.533 -105.326 1.00 75.25 314 VAL A O 1
ATOM 2480 N N . THR A 1 315 ? 75.433 24.447 -107.312 1.00 69.00 315 THR A N 1
ATOM 2481 C CA . THR A 1 315 ? 74.583 25.519 -106.760 1.00 69.00 315 THR A CA 1
ATOM 2482 C C . THR A 1 315 ? 73.225 25.014 -106.262 1.00 69.00 315 THR A C 1
ATOM 2484 O O . THR A 1 315 ? 72.676 25.576 -105.316 1.00 69.00 315 THR A O 1
ATOM 2487 N N . HIS A 1 316 ? 72.700 23.934 -106.846 1.00 70.12 316 HIS A N 1
ATOM 2488 C CA . HIS A 1 316 ? 71.367 23.400 -106.544 1.00 70.12 316 HIS A CA 1
ATOM 2489 C C . HIS A 1 316 ? 71.387 22.277 -105.488 1.00 70.12 316 HIS A C 1
ATOM 2491 O O . HIS A 1 316 ? 70.393 22.057 -104.791 1.00 70.12 316 HIS A O 1
ATOM 2497 N N . PHE A 1 317 ? 72.527 21.599 -105.311 1.00 74.12 317 PHE A N 1
ATOM 2498 C CA . PHE A 1 317 ? 72.704 20.520 -104.332 1.00 74.12 317 PHE A CA 1
ATOM 2499 C C . PHE A 1 317 ? 72.384 20.915 -102.873 1.00 74.12 317 PHE A C 1
ATOM 2501 O O . PHE A 1 317 ? 71.682 20.150 -102.207 1.00 74.12 317 PHE A O 1
ATOM 2508 N N . PRO A 1 318 ? 72.801 22.093 -102.353 1.00 79.69 318 PRO A N 1
ATOM 2509 C CA . PRO A 1 318 ? 72.480 22.494 -100.983 1.00 79.69 318 PRO A CA 1
ATOM 2510 C C . PRO A 1 318 ? 70.972 22.626 -100.745 1.00 79.69 318 PRO A C 1
ATOM 2512 O O . PRO A 1 318 ? 70.481 22.246 -99.686 1.00 79.69 318 PRO A O 1
ATOM 2515 N N . ILE A 1 319 ? 70.223 23.113 -101.739 1.00 76.44 319 ILE A N 1
ATOM 2516 C CA . ILE A 1 319 ? 68.771 23.313 -101.642 1.00 76.44 319 ILE A CA 1
ATOM 2517 C C . ILE A 1 319 ? 68.053 21.959 -101.593 1.00 76.44 319 ILE A C 1
ATOM 2519 O O . ILE A 1 319 ? 67.219 21.738 -100.715 1.00 76.44 319 ILE A O 1
ATOM 2523 N N . LEU A 1 320 ? 68.423 21.016 -102.466 1.00 75.12 320 LEU A N 1
ATOM 2524 C CA . LEU A 1 320 ? 67.893 19.646 -102.428 1.00 75.12 320 LEU A CA 1
ATOM 2525 C C . LEU A 1 320 ? 68.205 18.942 -101.106 1.00 75.12 320 LEU A C 1
ATOM 2527 O O . LEU A 1 320 ? 67.317 18.337 -100.506 1.00 75.12 320 LEU A O 1
ATOM 2531 N N . ALA A 1 321 ? 69.445 19.051 -100.623 1.00 76.31 321 ALA A N 1
ATOM 2532 C CA . ALA A 1 321 ? 69.856 18.457 -99.355 1.00 76.31 321 ALA A CA 1
ATOM 2533 C C . ALA A 1 321 ? 69.042 19.003 -98.166 1.00 76.31 321 ALA A C 1
ATOM 2535 O O . ALA A 1 321 ? 68.667 18.231 -97.282 1.00 76.31 321 ALA A O 1
ATOM 2536 N N . LEU A 1 322 ? 68.708 20.300 -98.166 1.00 83.00 322 LEU A N 1
ATOM 2537 C CA . LEU A 1 322 ? 67.855 20.918 -97.145 1.00 83.00 322 LEU A CA 1
ATOM 2538 C C . LEU A 1 322 ? 66.428 20.348 -97.150 1.00 83.00 322 LEU A C 1
ATOM 2540 O O . LEU A 1 322 ? 65.896 20.047 -96.082 1.00 83.00 322 LEU A O 1
ATOM 2544 N N . PHE A 1 323 ? 65.818 20.146 -98.322 1.00 78.88 323 PHE A N 1
ATOM 2545 C CA . PHE A 1 323 ? 64.470 19.568 -98.412 1.00 78.88 323 PHE A CA 1
ATOM 2546 C C . PHE A 1 323 ? 64.438 18.074 -98.085 1.00 78.88 323 PHE A C 1
ATOM 2548 O O . PHE A 1 323 ? 63.515 17.612 -97.420 1.00 78.88 323 PHE A O 1
ATOM 2555 N N . VAL A 1 324 ? 65.457 17.308 -98.479 1.00 76.94 324 VAL A N 1
ATOM 2556 C CA . VAL A 1 324 ? 65.566 15.893 -98.085 1.00 76.94 324 VAL A CA 1
ATOM 2557 C C . VAL A 1 324 ? 65.732 15.768 -96.570 1.00 76.94 324 VAL A C 1
ATOM 2559 O O . VAL A 1 324 ? 65.058 14.954 -95.935 1.00 76.94 324 VAL A O 1
ATOM 2562 N N . TRP A 1 325 ? 66.575 16.612 -95.969 1.00 83.25 325 TRP A N 1
ATOM 2563 C CA . TRP A 1 325 ? 66.718 16.681 -94.517 1.00 83.25 325 TRP A CA 1
ATOM 2564 C C . TRP A 1 325 ? 65.396 17.030 -93.828 1.00 83.25 325 TRP A C 1
ATOM 2566 O O . TRP A 1 325 ? 65.021 16.367 -92.858 1.00 83.25 325 TRP A O 1
ATOM 2576 N N . LEU A 1 326 ? 64.674 18.027 -94.348 1.00 79.75 326 LEU A N 1
ATOM 2577 C CA . LEU A 1 326 ? 63.375 18.438 -93.825 1.00 79.75 326 LEU A CA 1
ATOM 2578 C C . LEU A 1 326 ? 62.365 17.286 -93.877 1.00 79.75 326 LEU A C 1
ATOM 2580 O O . LEU A 1 326 ? 61.717 17.007 -92.870 1.00 79.75 326 LEU A O 1
ATOM 2584 N N . GLY A 1 327 ? 62.279 16.570 -95.000 1.00 78.31 327 GLY A N 1
ATOM 2585 C CA . GLY A 1 327 ? 61.405 15.406 -95.144 1.00 78.31 327 GLY A CA 1
ATOM 2586 C C . GLY A 1 327 ? 61.692 14.328 -94.096 1.00 78.31 327 GLY A C 1
ATOM 2587 O O . GLY A 1 327 ? 60.779 13.859 -93.419 1.00 78.31 327 GLY A O 1
ATOM 2588 N N . VAL A 1 328 ? 62.961 13.981 -93.880 1.00 80.44 328 VAL A N 1
ATOM 2589 C CA . VAL A 1 328 ? 63.346 12.968 -92.878 1.00 80.44 328 VAL A CA 1
ATOM 2590 C C . VAL A 1 328 ? 63.091 13.442 -91.454 1.00 80.44 328 VAL A C 1
ATOM 2592 O O . VAL A 1 328 ? 62.595 12.680 -90.623 1.00 80.44 328 VAL A O 1
ATOM 2595 N N . PHE A 1 329 ? 63.384 14.708 -91.162 1.00 81.44 329 PHE A N 1
ATOM 2596 C CA . PHE A 1 329 ? 63.099 15.302 -89.862 1.00 81.44 329 PHE A CA 1
ATOM 2597 C C . PHE A 1 329 ? 61.601 15.249 -89.537 1.00 81.44 329 PHE A C 1
ATOM 2599 O O . PHE A 1 329 ? 61.211 14.803 -88.455 1.00 81.44 329 PHE A O 1
ATOM 2606 N N . VAL A 1 330 ? 60.758 15.658 -90.486 1.00 81.31 330 VAL A N 1
ATOM 2607 C CA . VAL A 1 330 ? 59.304 15.680 -90.317 1.00 81.31 330 VAL A CA 1
ATOM 2608 C C . VAL A 1 330 ? 58.729 14.263 -90.227 1.00 81.31 330 VAL A C 1
ATOM 2610 O O . VAL A 1 330 ? 57.896 14.011 -89.357 1.00 81.31 330 VAL A O 1
ATOM 2613 N N . ALA A 1 331 ? 59.221 13.312 -91.028 1.00 79.75 331 ALA A N 1
ATOM 2614 C CA . ALA A 1 331 ? 58.815 11.907 -90.946 1.00 79.75 331 ALA A CA 1
ATOM 2615 C C . ALA A 1 331 ? 59.097 11.306 -89.556 1.00 79.75 331 ALA A C 1
ATOM 2617 O O . ALA A 1 331 ? 58.221 10.678 -88.955 1.00 79.75 331 ALA A O 1
ATOM 2618 N N . LYS A 1 332 ? 60.284 11.569 -88.986 1.00 81.38 332 LYS A N 1
ATOM 2619 C CA . LYS A 1 332 ? 60.621 11.144 -87.617 1.00 81.38 332 LYS A CA 1
ATOM 2620 C C . LYS A 1 332 ? 59.700 11.774 -86.571 1.00 81.38 332 LYS A C 1
ATOM 2622 O O . LYS A 1 332 ? 59.273 11.098 -85.634 1.00 81.38 332 LYS A O 1
ATOM 2627 N N . LYS A 1 333 ? 59.371 13.061 -86.720 1.00 80.12 333 LYS A N 1
ATOM 2628 C CA . LYS A 1 333 ? 58.449 13.753 -85.807 1.00 80.12 333 LYS A CA 1
ATOM 2629 C C . LYS A 1 333 ? 57.021 13.213 -85.908 1.00 80.12 333 LYS A C 1
ATOM 2631 O O . LYS A 1 333 ? 56.416 12.991 -84.863 1.00 80.12 333 LYS A O 1
ATOM 2636 N N . SER A 1 334 ? 56.515 12.914 -87.105 1.00 79.44 334 SER A N 1
ATOM 2637 C CA . SER A 1 334 ? 55.203 12.266 -87.275 1.00 79.44 334 SER A CA 1
ATOM 2638 C C . SER A 1 334 ? 55.157 10.883 -86.617 1.00 79.44 334 SER A C 1
ATOM 2640 O O . SER A 1 334 ? 54.223 10.583 -85.870 1.00 79.44 334 SER A O 1
ATOM 2642 N N . ALA A 1 335 ? 56.199 10.062 -86.798 1.00 80.62 335 ALA A N 1
ATOM 2643 C CA . ALA A 1 335 ? 56.289 8.750 -86.157 1.00 80.62 335 ALA A CA 1
ATOM 2644 C C . ALA A 1 335 ? 56.282 8.850 -84.619 1.00 80.62 335 ALA A C 1
ATOM 2646 O O . ALA A 1 335 ? 55.593 8.078 -83.949 1.00 80.62 335 ALA A O 1
ATOM 2647 N N . ALA A 1 336 ? 56.993 9.832 -84.053 1.00 79.25 336 ALA A N 1
ATOM 2648 C CA . ALA A 1 336 ? 56.975 10.098 -82.616 1.00 79.25 336 ALA A CA 1
ATOM 2649 C C . ALA A 1 336 ? 55.581 10.526 -82.116 1.00 79.25 336 ALA A C 1
ATOM 2651 O O . ALA A 1 336 ? 55.126 10.034 -81.084 1.00 79.25 336 ALA A O 1
ATOM 2652 N N . MET A 1 337 ? 54.875 11.387 -82.860 1.00 81.62 337 MET A N 1
ATOM 2653 C CA . MET A 1 337 ? 53.518 11.820 -82.498 1.00 81.62 337 MET A CA 1
ATOM 2654 C C . MET A 1 337 ? 52.488 10.691 -82.611 1.00 81.62 337 MET A C 1
ATOM 2656 O O . MET A 1 337 ? 51.616 10.589 -81.755 1.00 81.62 337 MET A O 1
ATOM 2660 N N . SER A 1 338 ? 52.627 9.796 -83.594 1.00 80.06 338 SER A N 1
ATOM 2661 C CA . SER A 1 338 ? 51.769 8.609 -83.746 1.00 80.06 338 SER A CA 1
ATOM 2662 C C . SER A 1 338 ? 51.846 7.685 -82.528 1.00 80.06 338 SER A C 1
ATOM 2664 O O . SER A 1 338 ? 50.827 7.228 -82.020 1.00 80.06 338 SER A O 1
ATOM 2666 N N . ARG A 1 339 ? 53.057 7.455 -82.004 1.00 83.06 339 ARG A N 1
ATOM 2667 C CA . ARG A 1 339 ? 53.255 6.650 -80.787 1.00 83.06 339 ARG A CA 1
ATOM 2668 C C . ARG A 1 339 ? 52.671 7.331 -79.554 1.00 83.06 339 ARG A C 1
ATOM 2670 O O . ARG A 1 339 ? 52.118 6.668 -78.682 1.00 83.06 339 ARG A O 1
ATOM 2677 N N . LEU A 1 340 ? 52.789 8.656 -79.480 1.00 82.12 340 LEU A N 1
ATOM 2678 C CA . LEU A 1 340 ? 52.216 9.435 -78.388 1.00 82.12 340 LEU A CA 1
ATOM 2679 C C . LEU A 1 340 ? 50.678 9.393 -78.415 1.00 82.12 340 LEU A C 1
ATOM 2681 O O . LEU A 1 340 ? 50.047 9.285 -77.365 1.00 82.12 340 LEU A O 1
ATOM 2685 N N . GLU A 1 341 ? 50.078 9.426 -79.605 1.00 82.12 341 GLU A N 1
ATOM 2686 C CA . GLU A 1 341 ? 48.638 9.255 -79.806 1.00 82.12 341 GLU A CA 1
ATOM 2687 C C . GLU A 1 341 ? 48.153 7.873 -79.341 1.00 82.12 341 GLU A C 1
ATOM 2689 O O . GLU A 1 341 ? 47.199 7.800 -78.564 1.00 82.12 341 GLU A O 1
ATOM 2694 N N . GLU A 1 342 ? 48.827 6.793 -79.749 1.00 83.94 342 GLU A N 1
ATOM 2695 C CA . GLU A 1 342 ? 48.514 5.422 -79.313 1.00 83.94 342 GLU A CA 1
ATOM 2696 C C . GLU A 1 342 ? 48.632 5.268 -77.791 1.00 83.94 342 GLU A C 1
ATOM 2698 O O . GLU A 1 342 ? 47.743 4.713 -77.143 1.00 83.94 342 GLU A O 1
ATOM 2703 N N . PHE A 1 343 ? 49.685 5.833 -77.198 1.00 84.25 343 PHE A N 1
ATOM 2704 C CA . PHE A 1 343 ? 49.902 5.803 -75.755 1.00 84.25 343 PHE A CA 1
ATOM 2705 C C . PHE A 1 343 ? 48.786 6.518 -74.980 1.00 84.25 343 PHE A C 1
ATOM 2707 O O . PHE A 1 343 ? 48.269 5.986 -73.996 1.00 84.25 343 PHE A O 1
ATOM 2714 N N . TYR A 1 344 ? 48.358 7.705 -75.425 1.00 84.38 344 TYR A N 1
ATOM 2715 C CA . TYR A 1 344 ? 47.243 8.407 -74.785 1.00 84.38 344 TYR A CA 1
ATOM 2716 C C . TYR A 1 344 ? 45.886 7.753 -75.061 1.00 84.38 344 TYR A C 1
ATOM 2718 O O . TYR A 1 344 ? 45.025 7.785 -74.184 1.00 84.38 344 TYR A O 1
ATOM 2726 N N . ALA A 1 345 ? 45.693 7.115 -76.218 1.00 84.19 345 ALA A N 1
ATOM 2727 C CA . ALA A 1 345 ? 44.500 6.316 -76.493 1.00 84.19 345 ALA A CA 1
ATOM 2728 C C . ALA A 1 345 ? 44.391 5.116 -75.540 1.00 84.19 345 ALA A C 1
ATOM 2730 O O . ALA A 1 345 ? 43.312 4.847 -75.014 1.00 84.19 345 ALA A O 1
ATOM 2731 N N . GLN A 1 346 ? 45.513 4.450 -75.257 1.00 85.25 346 GLN A N 1
ATOM 2732 C CA . GLN A 1 346 ? 45.569 3.385 -74.261 1.00 85.25 346 GLN A CA 1
ATOM 2733 C C . GLN A 1 346 ? 45.240 3.919 -72.860 1.00 85.25 346 GLN A C 1
ATOM 2735 O O . GLN A 1 346 ? 44.427 3.323 -72.158 1.00 85.25 346 GLN A O 1
ATOM 2740 N N . LYS A 1 347 ? 45.803 5.069 -72.459 1.00 85.12 347 LYS A N 1
ATOM 2741 C CA . LYS A 1 347 ? 45.489 5.694 -71.160 1.00 85.12 347 LYS A CA 1
ATOM 2742 C C . LYS A 1 347 ? 44.030 6.116 -71.030 1.00 85.12 347 LYS A C 1
ATOM 2744 O O . LYS A 1 347 ? 43.455 5.969 -69.957 1.00 85.12 347 LYS A O 1
ATOM 2749 N N . GLN A 1 348 ? 43.431 6.608 -72.110 1.00 83.12 348 GLN A N 1
ATOM 2750 C CA . GLN A 1 348 ? 42.011 6.935 -72.152 1.00 83.12 348 GLN A CA 1
ATOM 2751 C C . GLN A 1 348 ? 41.149 5.685 -71.917 1.00 83.12 348 GLN A C 1
ATOM 2753 O O . GLN A 1 348 ? 40.330 5.690 -71.006 1.00 83.12 348 GLN A O 1
ATOM 2758 N N . ALA A 1 349 ? 41.364 4.608 -72.681 1.00 82.00 349 ALA A N 1
ATOM 2759 C CA . ALA A 1 349 ? 40.584 3.374 -72.545 1.00 82.00 349 ALA A CA 1
ATOM 2760 C C . ALA A 1 349 ? 40.726 2.744 -71.147 1.00 82.00 349 ALA A C 1
ATOM 2762 O O . ALA A 1 349 ? 39.760 2.243 -70.569 1.00 82.00 349 ALA A O 1
ATOM 2763 N N . LEU A 1 350 ? 41.933 2.815 -70.579 1.00 83.44 350 LEU A N 1
ATOM 2764 C CA . LEU A 1 350 ? 42.227 2.369 -69.221 1.00 83.44 350 LEU A CA 1
ATOM 2765 C C . LEU A 1 350 ? 41.486 3.199 -68.157 1.00 83.44 350 LEU A C 1
ATOM 2767 O O . LEU A 1 350 ? 40.925 2.617 -67.228 1.00 83.44 350 LEU A O 1
ATOM 2771 N N . ALA A 1 351 ? 41.432 4.525 -68.318 1.00 79.38 351 ALA A N 1
ATOM 2772 C CA . ALA A 1 351 ? 40.708 5.428 -67.422 1.00 79.38 351 ALA A CA 1
ATOM 2773 C C . ALA A 1 351 ? 39.179 5.284 -67.529 1.00 79.38 351 ALA A C 1
ATOM 2775 O O . ALA A 1 351 ? 38.495 5.335 -66.513 1.00 79.38 351 ALA A O 1
ATOM 2776 N N . GLU A 1 352 ? 38.639 5.061 -68.730 1.00 76.81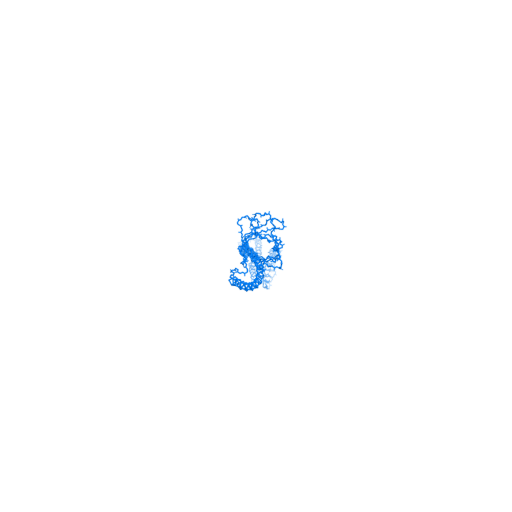 352 GLU A N 1
ATOM 2777 C CA . GLU A 1 352 ? 37.205 4.795 -68.934 1.00 76.81 352 GLU A CA 1
ATOM 2778 C C . GLU A 1 352 ? 36.789 3.452 -68.312 1.00 76.81 352 GLU A C 1
ATOM 2780 O O . GLU A 1 352 ? 35.758 3.359 -67.649 1.00 76.81 352 GLU A O 1
ATOM 2785 N N . SER A 1 353 ? 37.631 2.421 -68.437 1.00 80.00 353 SER A N 1
ATOM 2786 C CA . SER A 1 353 ? 37.370 1.097 -67.846 1.00 80.00 353 SER A CA 1
ATOM 2787 C C . SER A 1 353 ? 37.470 1.087 -66.314 1.00 80.00 353 SER A C 1
ATOM 2789 O O . SER A 1 353 ? 36.907 0.206 -65.666 1.00 80.00 353 SER A O 1
ATOM 2791 N N . PHE A 1 354 ? 38.174 2.056 -65.716 1.00 80.50 354 PHE A N 1
ATOM 2792 C CA . PHE A 1 354 ? 38.330 2.1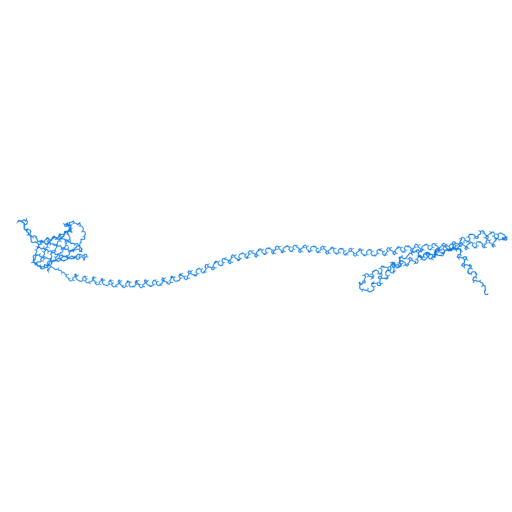71 -64.263 1.00 80.50 354 PHE A CA 1
ATOM 2793 C C . PHE A 1 354 ? 36.987 2.368 -63.548 1.00 80.50 354 PHE A C 1
ATOM 2795 O O . PHE A 1 354 ? 36.772 1.801 -62.479 1.00 80.50 354 PHE A O 1
ATOM 2802 N N . GLU A 1 355 ? 36.070 3.134 -64.141 1.00 74.50 355 GLU A N 1
ATOM 2803 C CA . GLU A 1 355 ? 34.745 3.364 -63.559 1.00 74.50 355 GLU A CA 1
ATOM 2804 C C . GLU A 1 355 ? 33.897 2.087 -63.560 1.00 74.50 355 GLU A C 1
ATOM 2806 O O . GLU A 1 355 ? 33.257 1.785 -62.556 1.00 74.50 355 GLU A O 1
ATOM 2811 N N . GLY A 1 356 ? 33.992 1.280 -64.622 1.00 76.06 356 GLY A N 1
ATOM 2812 C CA . GLY A 1 356 ? 33.340 -0.029 -64.690 1.00 76.06 356 GLY A CA 1
ATOM 2813 C C . GLY A 1 356 ? 33.882 -1.020 -63.656 1.00 76.06 356 GLY A C 1
ATOM 2814 O O . GLY A 1 356 ? 33.102 -1.687 -62.983 1.00 76.06 356 GLY A O 1
ATOM 2815 N N . TYR A 1 357 ? 35.207 -1.078 -63.461 1.00 77.25 357 TYR A N 1
ATOM 2816 C CA . TYR A 1 357 ? 35.793 -1.918 -62.408 1.00 77.25 357 TYR A CA 1
ATOM 2817 C C . TYR A 1 357 ? 35.375 -1.466 -61.011 1.00 77.25 357 TYR A C 1
ATOM 2819 O O . TYR A 1 357 ? 35.069 -2.304 -60.169 1.00 77.25 357 TYR A O 1
ATOM 2827 N N . ARG A 1 358 ? 35.315 -0.156 -60.762 1.00 77.25 358 ARG A N 1
ATOM 2828 C CA . ARG A 1 358 ? 34.846 0.376 -59.481 1.00 77.25 358 ARG A CA 1
ATOM 2829 C C . ARG A 1 358 ? 33.384 0.012 -59.212 1.00 77.25 358 ARG A C 1
ATOM 2831 O O . ARG A 1 358 ? 33.085 -0.441 -58.112 1.00 77.25 358 ARG A O 1
ATOM 2838 N N . GLU A 1 359 ? 32.500 0.209 -60.189 1.00 79.44 359 GLU A N 1
ATOM 2839 C CA . GLU A 1 359 ? 31.071 -0.096 -60.047 1.00 79.44 359 GLU A CA 1
ATOM 2840 C C . GLU A 1 359 ? 30.839 -1.590 -59.771 1.00 79.44 359 GLU A C 1
ATOM 2842 O O . GLU A 1 359 ? 30.009 -1.946 -58.936 1.00 79.44 359 GLU A O 1
ATOM 2847 N N . GLU A 1 360 ? 31.604 -2.467 -60.420 1.00 76.31 360 GLU A N 1
ATOM 2848 C CA . GLU A 1 360 ? 31.493 -3.913 -60.223 1.00 76.31 360 GLU A CA 1
ATOM 2849 C C . GLU A 1 360 ? 32.074 -4.364 -58.864 1.00 76.31 360 GLU A C 1
ATOM 2851 O O . GLU A 1 360 ? 31.476 -5.204 -58.196 1.00 76.31 360 GLU A O 1
ATOM 2856 N N . ILE A 1 361 ? 33.166 -3.748 -58.376 1.00 79.56 361 ILE A N 1
ATOM 2857 C CA . ILE A 1 361 ? 33.700 -3.985 -57.014 1.00 79.56 361 ILE A CA 1
ATOM 2858 C C . ILE A 1 361 ? 32.685 -3.583 -55.933 1.00 79.56 361 ILE A C 1
ATOM 2860 O O . ILE A 1 361 ? 32.597 -4.245 -54.898 1.00 79.56 361 ILE A O 1
ATOM 2864 N N . GLU A 1 362 ? 31.942 -2.493 -56.144 1.00 77.00 362 GLU A N 1
ATOM 2865 C CA . GLU A 1 362 ? 30.955 -1.977 -55.185 1.00 77.00 362 GLU A CA 1
ATOM 2866 C C . GLU A 1 362 ? 29.698 -2.860 -55.104 1.00 77.00 362 GLU A C 1
ATOM 2868 O O . GLU A 1 362 ? 29.065 -2.937 -54.053 1.00 77.00 362 GLU A O 1
ATOM 2873 N N . LYS A 1 363 ? 29.370 -3.583 -56.183 1.00 79.44 363 LYS A N 1
ATOM 2874 C CA . LYS A 1 363 ? 28.247 -4.535 -56.231 1.00 79.44 363 LYS A CA 1
ATOM 2875 C C . LYS A 1 363 ? 28.575 -5.914 -55.645 1.00 79.44 363 LYS A C 1
ATOM 2877 O O . LYS A 1 363 ? 27.648 -6.657 -55.323 1.00 79.44 363 LYS A O 1
ATOM 2882 N N . LEU A 1 364 ? 29.855 -6.268 -55.511 1.00 78.31 364 LEU A N 1
ATOM 2883 C CA . LEU A 1 364 ? 30.292 -7.583 -55.029 1.00 78.31 364 LEU A CA 1
ATOM 2884 C C . LEU A 1 364 ? 30.406 -7.641 -53.484 1.00 78.31 364 LEU A C 1
ATOM 2886 O O . LEU A 1 364 ? 30.973 -6.724 -52.872 1.00 78.31 364 LEU A O 1
ATOM 2890 N N . PRO A 1 365 ? 29.932 -8.727 -52.832 1.00 72.00 365 PRO A N 1
ATOM 2891 C CA . PRO A 1 365 ? 30.092 -8.946 -51.389 1.00 72.00 365 PRO A CA 1
ATOM 2892 C C . PRO A 1 365 ? 31.568 -9.029 -50.954 1.00 72.00 365 PRO A C 1
ATOM 2894 O O . PRO A 1 365 ? 32.421 -9.491 -51.710 1.00 72.00 365 PRO A O 1
ATOM 2897 N N . ASP A 1 366 ? 31.878 -8.630 -49.714 1.00 67.50 366 ASP A N 1
ATOM 2898 C CA . ASP A 1 366 ? 33.258 -8.551 -49.189 1.00 67.50 366 ASP A CA 1
ATOM 2899 C C . ASP A 1 366 ? 34.012 -9.897 -49.092 1.00 67.50 366 ASP A C 1
ATOM 2901 O O . ASP A 1 366 ? 35.238 -9.890 -49.016 1.00 67.50 366 ASP A O 1
ATOM 2905 N N . ASP A 1 367 ? 33.317 -11.040 -49.117 1.00 62.69 367 ASP A N 1
ATOM 2906 C CA . ASP A 1 367 ? 33.905 -12.384 -48.929 1.00 62.69 367 ASP A CA 1
ATOM 2907 C C . ASP A 1 367 ? 34.200 -13.125 -50.253 1.00 62.69 367 ASP A C 1
ATOM 2909 O O . ASP A 1 367 ? 34.600 -14.291 -50.274 1.00 62.69 367 ASP A O 1
ATOM 2913 N N . GLU A 1 368 ? 34.007 -12.473 -51.404 1.00 70.88 368 GLU A N 1
ATOM 2914 C CA . GLU A 1 368 ? 34.272 -13.106 -52.694 1.00 70.88 368 GLU A CA 1
ATOM 2915 C C . GLU A 1 368 ? 35.724 -12.935 -53.155 1.00 70.88 368 GLU A C 1
ATOM 2917 O O . GLU A 1 368 ? 36.231 -11.823 -53.304 1.00 70.88 368 GLU A O 1
ATOM 2922 N N . ARG A 1 369 ? 36.370 -14.051 -53.533 1.00 70.69 369 ARG A N 1
ATOM 2923 C CA . ARG A 1 369 ? 37.670 -14.040 -54.241 1.00 70.69 369 ARG A CA 1
ATOM 2924 C C . ARG A 1 369 ? 37.647 -13.147 -55.490 1.00 70.69 369 ARG A C 1
ATOM 2926 O O . ARG A 1 369 ? 38.665 -12.551 -55.826 1.00 70.69 369 ARG A O 1
ATOM 2933 N N . GLY A 1 370 ? 36.483 -13.016 -56.133 1.00 73.25 370 GLY A N 1
ATOM 2934 C CA . GLY A 1 370 ? 36.282 -12.141 -57.287 1.00 73.25 370 GLY A CA 1
ATOM 2935 C C . GLY A 1 370 ? 36.549 -10.663 -56.989 1.00 73.25 370 GLY A C 1
ATOM 2936 O O . GLY A 1 370 ? 37.070 -9.962 -57.852 1.00 73.25 370 GLY A O 1
ATOM 2937 N N . LYS A 1 371 ? 36.286 -10.195 -55.760 1.00 78.19 371 LYS A N 1
ATOM 2938 C CA . LYS A 1 371 ? 36.546 -8.808 -55.352 1.00 78.19 371 LYS A CA 1
ATOM 2939 C C . LYS A 1 371 ? 38.044 -8.511 -55.264 1.00 78.19 371 LYS A C 1
ATOM 2941 O O . LYS A 1 371 ? 38.495 -7.494 -55.784 1.00 78.19 371 LYS A O 1
ATOM 2946 N N . GLU A 1 372 ? 38.819 -9.418 -54.671 1.00 80.88 372 GLU A N 1
ATOM 2947 C CA . GLU A 1 372 ? 40.285 -9.316 -54.587 1.00 80.88 372 GLU A CA 1
ATOM 2948 C C . GLU A 1 372 ? 40.935 -9.349 -55.981 1.00 80.88 372 GLU A C 1
ATOM 2950 O O . GLU A 1 372 ? 41.795 -8.521 -56.288 1.00 80.88 372 GLU A O 1
ATOM 2955 N N . ASP A 1 373 ? 40.493 -10.251 -56.863 1.00 80.75 373 ASP A N 1
ATOM 2956 C CA . ASP A 1 373 ? 41.000 -10.323 -58.238 1.00 80.75 373 ASP A CA 1
ATOM 2957 C C . ASP A 1 373 ? 40.682 -9.045 -59.032 1.00 80.75 373 ASP A C 1
ATOM 2959 O O . ASP A 1 373 ? 41.532 -8.528 -59.763 1.00 80.75 373 ASP A O 1
ATOM 2963 N N . LEU A 1 374 ? 39.490 -8.476 -58.845 1.00 81.12 374 LEU A N 1
ATOM 2964 C CA . LEU A 1 374 ? 39.074 -7.245 -59.513 1.00 81.12 374 LEU A CA 1
ATOM 2965 C C . LEU A 1 374 ? 39.831 -6.013 -58.991 1.00 81.12 374 LEU A C 1
ATOM 2967 O O . LEU A 1 374 ? 40.253 -5.164 -59.782 1.00 81.12 374 LEU A O 1
ATOM 2971 N N . ILE A 1 375 ? 40.100 -5.953 -57.681 1.00 81.81 375 ILE A N 1
ATOM 2972 C CA . ILE A 1 375 ? 40.984 -4.946 -57.078 1.00 81.81 375 ILE A CA 1
ATOM 2973 C C . ILE A 1 375 ? 42.390 -5.050 -57.680 1.00 81.81 375 ILE A C 1
ATOM 2975 O O . ILE A 1 375 ? 42.950 -4.030 -58.087 1.00 81.81 375 ILE A O 1
ATOM 2979 N N . ARG A 1 376 ? 42.946 -6.261 -57.825 1.00 83.19 376 ARG A N 1
ATOM 2980 C CA . ARG A 1 376 ? 44.264 -6.466 -58.457 1.00 83.19 376 ARG A CA 1
ATOM 2981 C C . ARG A 1 376 ? 44.301 -5.977 -59.899 1.00 83.19 376 ARG A C 1
ATOM 2983 O O . ARG A 1 376 ? 45.252 -5.293 -60.281 1.00 83.19 376 ARG A O 1
ATOM 2990 N N . LEU A 1 377 ? 43.277 -6.280 -60.697 1.00 82.44 377 LEU A N 1
ATOM 2991 C CA . LEU A 1 377 ? 43.166 -5.781 -62.072 1.00 82.44 377 LEU A CA 1
ATOM 2992 C C . LEU A 1 377 ? 43.110 -4.248 -62.112 1.00 82.44 377 LEU A C 1
ATOM 2994 O O . LEU A 1 377 ? 43.799 -3.627 -62.925 1.00 82.44 377 LEU A O 1
ATOM 2998 N N . MET A 1 378 ? 42.360 -3.628 -61.198 1.00 82.31 378 MET A N 1
ATOM 2999 C CA . MET A 1 378 ? 42.295 -2.173 -61.063 1.00 82.31 378 MET A CA 1
ATOM 3000 C C . MET A 1 378 ? 43.656 -1.573 -60.671 1.00 82.31 378 MET A C 1
ATOM 3002 O O . MET A 1 378 ? 44.070 -0.562 -61.242 1.00 82.31 378 MET A O 1
ATOM 3006 N N . THR A 1 379 ? 44.395 -2.208 -59.757 1.00 80.25 379 THR A N 1
ATOM 3007 C CA . THR A 1 379 ? 45.756 -1.793 -59.381 1.00 80.25 379 THR A CA 1
ATOM 3008 C C . THR A 1 379 ? 46.722 -1.875 -60.565 1.00 80.25 379 THR A C 1
ATOM 3010 O O . THR A 1 379 ? 47.477 -0.933 -60.804 1.00 80.25 379 THR A O 1
ATOM 3013 N N . ILE A 1 380 ? 46.680 -2.956 -61.349 1.00 81.50 380 ILE A N 1
ATOM 3014 C CA . ILE A 1 380 ? 47.508 -3.118 -62.557 1.00 81.50 380 ILE A CA 1
ATOM 3015 C C . ILE A 1 380 ? 47.169 -2.044 -63.605 1.00 81.50 380 ILE A C 1
ATOM 3017 O O . ILE A 1 380 ? 48.070 -1.469 -64.228 1.00 81.50 380 ILE A O 1
ATOM 3021 N N . ASN A 1 381 ? 45.882 -1.736 -63.778 1.00 82.44 381 ASN A N 1
ATOM 3022 C CA . ASN A 1 381 ? 45.421 -0.665 -64.658 1.00 82.44 381 ASN A CA 1
ATOM 3023 C C . ASN A 1 381 ? 45.984 0.700 -64.202 1.00 82.44 381 ASN A C 1
ATOM 3025 O O . ASN A 1 381 ? 46.626 1.401 -64.988 1.00 82.44 381 ASN A O 1
ATOM 3029 N N . LEU A 1 382 ? 45.867 1.032 -62.912 1.00 79.50 382 LEU A N 1
ATOM 3030 C CA . LEU A 1 382 ? 46.379 2.288 -62.357 1.00 79.50 382 LEU A CA 1
ATOM 3031 C C . LEU A 1 382 ? 47.903 2.425 -62.512 1.00 79.50 382 LEU A C 1
ATOM 3033 O O . LEU A 1 382 ? 48.393 3.477 -62.932 1.00 79.50 382 LEU A O 1
ATOM 3037 N N . LEU A 1 383 ? 48.651 1.351 -62.242 1.00 79.25 383 LEU A N 1
ATOM 3038 C CA . LEU A 1 383 ? 50.101 1.303 -62.458 1.00 79.25 383 LEU A CA 1
ATOM 3039 C C . LEU A 1 383 ? 50.457 1.572 -63.928 1.00 79.25 383 LEU A C 1
ATOM 3041 O O . LEU A 1 383 ? 51.398 2.313 -64.217 1.00 79.25 383 LEU A O 1
ATOM 3045 N N . SER A 1 384 ? 49.659 1.058 -64.864 1.00 77.25 384 SER A N 1
ATOM 3046 C CA . SER A 1 384 ? 49.847 1.284 -66.301 1.00 77.25 384 SER A CA 1
ATOM 3047 C C . SER A 1 384 ? 49.576 2.740 -66.705 1.00 77.25 384 SER A C 1
ATOM 3049 O O . SER A 1 384 ? 50.318 3.306 -67.510 1.00 77.25 384 SER A O 1
ATOM 3051 N N . ILE A 1 385 ? 48.567 3.389 -66.110 1.00 78.88 385 ILE A N 1
ATOM 3052 C CA . ILE A 1 385 ? 48.275 4.817 -66.328 1.00 78.88 385 ILE A CA 1
ATOM 3053 C C . ILE A 1 385 ? 49.402 5.708 -65.772 1.00 78.88 385 ILE A C 1
ATOM 3055 O O . ILE A 1 385 ? 49.743 6.720 -66.399 1.00 78.88 385 ILE A O 1
ATOM 3059 N N . SER A 1 386 ? 50.009 5.328 -64.639 1.00 76.81 386 SER A N 1
ATOM 3060 C CA . SER A 1 386 ? 51.077 6.104 -63.982 1.00 76.81 386 SER A CA 1
ATOM 3061 C C . SER A 1 386 ? 52.419 6.120 -64.719 1.00 76.81 386 SER A C 1
ATOM 3063 O O . SER A 1 386 ? 53.262 6.962 -64.416 1.00 76.81 386 SER A O 1
ATOM 3065 N N . ARG A 1 387 ? 52.621 5.240 -65.710 1.00 75.75 387 ARG A N 1
ATOM 3066 C CA . ARG A 1 387 ? 53.860 5.199 -66.497 1.00 75.75 387 ARG A CA 1
ATOM 3067 C C . ARG A 1 387 ? 54.096 6.530 -67.216 1.00 75.75 387 ARG A C 1
ATOM 3069 O O . ARG A 1 387 ? 53.181 7.061 -67.854 1.00 75.75 387 ARG A O 1
ATOM 3076 N N . ASP A 1 388 ? 55.309 7.070 -67.130 1.00 73.81 388 ASP A N 1
ATOM 3077 C CA . ASP A 1 388 ? 55.630 8.380 -67.701 1.00 73.81 388 ASP A CA 1
ATOM 3078 C C . ASP A 1 388 ? 55.657 8.344 -69.244 1.00 73.81 388 ASP A C 1
ATOM 3080 O O . ASP A 1 388 ? 56.019 7.350 -69.871 1.00 73.81 388 ASP A O 1
ATOM 3084 N N . SER A 1 389 ? 55.244 9.448 -69.868 1.00 65.94 389 SER A N 1
ATOM 3085 C CA . SER A 1 389 ? 55.203 9.609 -71.330 1.00 65.94 389 SER A CA 1
ATOM 3086 C C . SER A 1 389 ? 56.599 9.848 -71.919 1.00 65.94 389 SER A C 1
ATOM 3088 O O . SER A 1 389 ? 56.806 9.639 -73.115 1.00 65.94 389 SER A O 1
ATOM 3090 N N . SER A 1 390 ? 57.548 10.285 -71.082 1.00 64.38 390 SER A N 1
ATOM 3091 C CA . SER A 1 390 ? 58.957 10.488 -71.436 1.00 64.38 390 SER A CA 1
ATOM 3092 C C . SER A 1 390 ? 59.630 9.188 -71.879 1.00 64.38 390 SER A C 1
ATOM 3094 O O . SER A 1 390 ? 60.338 9.186 -72.876 1.00 64.38 390 SER A O 1
ATOM 3096 N N . GLU A 1 391 ? 59.321 8.060 -71.238 1.00 66.25 391 GLU A N 1
ATOM 3097 C CA . GLU A 1 391 ? 59.937 6.757 -71.519 1.00 66.25 391 GLU A CA 1
ATOM 3098 C C . GLU A 1 391 ? 59.624 6.243 -72.940 1.00 66.25 391 GLU A C 1
ATOM 3100 O O . GLU A 1 391 ? 60.468 5.642 -73.608 1.00 66.25 391 GLU A O 1
ATOM 3105 N N . VAL A 1 392 ? 58.415 6.521 -73.442 1.00 67.06 392 VAL A N 1
ATOM 3106 C CA . VAL A 1 392 ? 58.002 6.173 -74.814 1.00 67.06 392 VAL A CA 1
ATOM 3107 C C . VAL A 1 392 ? 58.687 7.078 -75.844 1.00 67.06 392 VAL A C 1
ATOM 3109 O O . VAL A 1 392 ? 59.008 6.625 -76.947 1.00 67.06 392 VAL A O 1
ATOM 3112 N N . LEU A 1 393 ? 58.946 8.339 -75.483 1.00 62.53 393 LEU A N 1
ATOM 3113 C CA . LEU A 1 393 ? 59.661 9.301 -76.322 1.00 62.53 393 LEU A CA 1
ATOM 3114 C C . LEU A 1 393 ? 61.180 9.049 -76.337 1.00 62.53 393 LEU A C 1
ATOM 3116 O O . LEU A 1 393 ? 61.801 9.111 -77.397 1.00 62.53 393 LEU A O 1
ATOM 3120 N N . ASP A 1 394 ? 61.782 8.721 -75.194 1.00 60.28 394 ASP A N 1
ATOM 3121 C CA . ASP A 1 394 ? 63.227 8.507 -75.042 1.00 60.28 394 ASP A CA 1
ATOM 3122 C C . ASP A 1 394 ? 63.711 7.258 -75.777 1.00 60.28 394 ASP A C 1
ATOM 3124 O O . ASP A 1 394 ? 64.828 7.234 -76.297 1.00 60.28 394 ASP A O 1
ATOM 3128 N N . LYS A 1 395 ? 62.841 6.255 -75.950 1.00 59.94 395 LYS A N 1
ATOM 3129 C CA . LYS A 1 395 ? 63.122 5.096 -76.809 1.00 59.94 395 LYS A CA 1
ATOM 3130 C C . LYS A 1 395 ? 63.351 5.482 -78.283 1.00 59.94 395 LYS A C 1
ATOM 3132 O O . LYS A 1 395 ? 63.922 4.694 -79.025 1.00 59.94 395 LYS A O 1
ATOM 3137 N N . VAL A 1 396 ? 62.929 6.681 -78.700 1.00 54.66 396 VAL A N 1
ATOM 3138 C CA . VAL A 1 396 ? 63.235 7.288 -80.012 1.00 54.66 396 VAL A CA 1
ATOM 3139 C C . VAL A 1 396 ? 64.485 8.171 -79.939 1.00 54.66 396 VAL A C 1
ATOM 3141 O O . VAL A 1 396 ? 65.268 8.213 -80.882 1.00 54.66 396 VAL A O 1
ATOM 3144 N N . ALA A 1 397 ? 64.703 8.873 -78.823 1.00 50.53 397 ALA A N 1
ATOM 3145 C CA . ALA A 1 397 ? 65.859 9.756 -78.639 1.00 50.53 397 ALA A CA 1
ATOM 3146 C C . ALA A 1 397 ? 67.188 9.006 -78.402 1.00 50.53 397 ALA A C 1
ATOM 3148 O O . ALA A 1 397 ? 68.261 9.579 -78.600 1.00 50.53 397 ALA A O 1
ATOM 3149 N N . GLY A 1 398 ? 67.131 7.729 -78.003 1.00 49.50 398 GLY A N 1
ATOM 3150 C CA . GLY A 1 398 ? 68.293 6.846 -77.849 1.00 49.50 398 GLY A CA 1
ATOM 3151 C C . GLY A 1 398 ? 69.079 6.591 -79.143 1.00 49.50 398 GLY A C 1
ATOM 3152 O O . GLY A 1 398 ? 70.252 6.229 -79.082 1.00 49.50 398 GLY A O 1
ATOM 3153 N N . GLU A 1 399 ? 68.493 6.864 -80.311 1.00 50.19 399 GLU A N 1
ATOM 3154 C CA . GLU A 1 399 ? 69.188 6.889 -81.602 1.00 50.19 399 GLU A CA 1
ATOM 3155 C C . GLU A 1 399 ? 69.876 8.252 -81.802 1.00 50.19 399 GLU A C 1
ATOM 3157 O O . GLU A 1 399 ? 69.460 9.089 -82.604 1.00 50.19 399 GLU A O 1
ATOM 3162 N N . LYS A 1 400 ? 70.945 8.520 -81.037 1.00 48.12 400 LYS A N 1
ATOM 3163 C CA . LYS A 1 400 ? 71.776 9.735 -81.164 1.00 48.12 400 LYS A CA 1
ATOM 3164 C C . LYS A 1 400 ? 72.661 9.699 -82.419 1.00 48.12 400 LYS A C 1
ATOM 3166 O O . LYS A 1 400 ? 73.886 9.723 -82.322 1.00 48.12 400 LYS A O 1
ATOM 3171 N N . GLN A 1 401 ? 72.055 9.631 -83.598 1.00 52.81 401 GLN A N 1
ATOM 3172 C CA . GLN A 1 401 ? 72.744 9.743 -84.884 1.00 52.81 401 GLN A CA 1
ATOM 3173 C C . GLN A 1 401 ? 71.995 10.755 -85.757 1.00 52.81 401 GLN A C 1
ATOM 3175 O O . GLN A 1 401 ? 70.763 10.778 -85.793 1.00 52.81 401 GLN A O 1
ATOM 3180 N N . HIS A 1 402 ? 72.728 11.666 -86.408 1.00 58.62 402 HIS A N 1
ATOM 3181 C CA . HIS A 1 402 ? 72.126 12.731 -87.217 1.00 58.62 402 HIS A CA 1
ATOM 3182 C C . HIS A 1 402 ? 71.198 12.125 -88.294 1.00 58.62 402 HIS A C 1
ATOM 3184 O O . HIS A 1 402 ? 71.553 11.108 -88.884 1.00 58.62 402 HIS A O 1
ATOM 3190 N N . PRO A 1 403 ? 70.051 12.750 -88.631 1.00 61.53 403 PRO A N 1
ATOM 3191 C CA . PRO A 1 403 ? 69.094 12.207 -89.610 1.00 61.53 403 PRO A CA 1
ATOM 3192 C C . PRO A 1 403 ? 69.715 11.938 -90.990 1.00 61.53 403 PRO A C 1
ATOM 3194 O O . PRO A 1 403 ? 69.289 11.029 -91.694 1.00 61.53 403 PRO A O 1
ATOM 3197 N N . LEU A 1 404 ? 70.753 12.694 -91.361 1.00 59.41 404 LEU A N 1
ATOM 3198 C CA . LEU A 1 404 ? 71.521 12.450 -92.583 1.00 59.41 404 LEU A CA 1
ATOM 3199 C C . LEU A 1 404 ? 72.485 11.271 -92.450 1.00 59.41 404 LEU A C 1
ATOM 3201 O O . LEU A 1 404 ? 72.708 10.588 -93.437 1.00 59.41 404 LEU A O 1
ATOM 3205 N N . GLN A 1 405 ? 73.038 11.015 -91.261 1.00 65.94 405 GLN A N 1
ATOM 3206 C CA . GLN A 1 405 ? 73.931 9.877 -91.037 1.00 65.94 405 GLN A CA 1
ATOM 3207 C C . GLN A 1 405 ? 73.175 8.557 -91.162 1.00 65.94 405 GLN A C 1
ATOM 3209 O O . GLN A 1 405 ? 73.686 7.667 -91.821 1.00 65.94 405 GLN A O 1
ATOM 3214 N N . GLU A 1 406 ? 71.960 8.454 -90.617 1.00 66.56 406 GLU A N 1
ATOM 3215 C CA . GLU A 1 406 ? 71.130 7.245 -90.735 1.00 66.56 406 GLU A CA 1
ATOM 3216 C C . GLU A 1 406 ? 70.690 6.978 -92.177 1.00 66.56 406 GLU A C 1
ATOM 3218 O O . GLU A 1 406 ? 70.784 5.854 -92.653 1.00 66.56 406 GLU A O 1
ATOM 3223 N N . LEU A 1 407 ? 70.262 8.011 -92.911 1.00 62.81 407 LEU A N 1
ATOM 3224 C CA . LEU A 1 407 ? 69.974 7.847 -94.335 1.00 62.81 407 LEU A CA 1
ATOM 3225 C C . LEU A 1 407 ? 71.217 7.419 -95.106 1.00 62.81 407 LEU A C 1
ATOM 3227 O O . LEU A 1 407 ? 71.131 6.541 -95.953 1.00 62.81 407 LEU A O 1
ATOM 3231 N N . PHE A 1 408 ? 72.366 8.039 -94.836 1.00 65.38 408 PHE A N 1
ATOM 3232 C CA . PHE A 1 408 ? 73.597 7.712 -95.542 1.00 65.38 408 PHE A CA 1
ATOM 3233 C C . PHE A 1 408 ? 74.058 6.290 -95.213 1.00 65.38 408 PHE A C 1
ATOM 3235 O O . PHE A 1 408 ? 74.465 5.577 -96.122 1.00 65.38 408 PHE A O 1
ATOM 3242 N N . THR A 1 409 ? 73.953 5.841 -93.957 1.00 71.06 409 THR A N 1
ATOM 3243 C CA . THR A 1 409 ? 74.297 4.471 -93.557 1.00 71.06 409 THR A CA 1
ATOM 3244 C C . THR A 1 409 ? 73.283 3.445 -94.053 1.00 71.06 409 THR A C 1
ATOM 3246 O O . THR A 1 409 ? 73.718 2.413 -94.548 1.00 71.06 409 THR A O 1
ATOM 3249 N N . ASP A 1 410 ? 71.974 3.707 -94.009 1.00 68.00 410 ASP A N 1
ATOM 3250 C CA . ASP A 1 410 ? 70.938 2.792 -94.519 1.00 68.00 410 ASP A CA 1
ATOM 3251 C C . ASP A 1 410 ? 70.981 2.708 -96.055 1.00 68.00 410 ASP A C 1
ATOM 3253 O O . ASP A 1 410 ? 70.940 1.623 -96.634 1.00 68.00 410 ASP A O 1
ATOM 3257 N N . VAL A 1 411 ? 71.176 3.832 -96.752 1.00 65.94 411 VAL A N 1
ATOM 3258 C CA . VAL A 1 411 ? 71.346 3.851 -98.214 1.00 65.94 411 VAL A CA 1
ATOM 3259 C C . VAL A 1 411 ? 72.671 3.207 -98.628 1.00 65.94 411 VAL A C 1
ATOM 3261 O O . VAL A 1 411 ? 72.671 2.414 -99.568 1.00 65.94 411 VAL A O 1
ATOM 3264 N N . MET A 1 412 ? 73.786 3.468 -97.931 1.00 65.12 412 MET A N 1
ATOM 3265 C CA . MET A 1 412 ? 75.058 2.773 -98.185 1.00 65.12 412 MET A CA 1
ATOM 3266 C C . MET A 1 412 ? 74.955 1.278 -97.879 1.00 65.12 412 MET A C 1
ATOM 3268 O O . MET A 1 412 ? 75.437 0.477 -98.671 1.00 65.12 412 MET A O 1
ATOM 3272 N N . ALA A 1 413 ? 74.288 0.874 -96.796 1.00 70.06 413 ALA A N 1
ATOM 3273 C CA . ALA A 1 413 ? 74.051 -0.534 -96.481 1.00 70.06 413 ALA A CA 1
ATOM 3274 C C . ALA A 1 413 ? 73.195 -1.217 -97.562 1.00 70.06 413 ALA A C 1
ATOM 3276 O O . ALA A 1 413 ? 73.510 -2.328 -97.991 1.00 70.06 413 ALA A O 1
ATOM 3277 N N . ARG A 1 414 ? 72.161 -0.536 -98.075 1.00 69.19 414 ARG A N 1
ATOM 3278 C CA . ARG A 1 414 ? 71.323 -1.034 -99.179 1.00 69.19 414 ARG A CA 1
ATOM 3279 C C . ARG A 1 414 ? 72.045 -1.053 -100.530 1.00 69.19 414 ARG A C 1
ATOM 3281 O O . ARG A 1 414 ? 71.776 -1.954 -101.322 1.00 69.19 414 ARG A O 1
ATOM 3288 N N . MET A 1 415 ? 72.945 -0.103 -100.802 1.00 59.97 415 MET A N 1
ATOM 3289 C CA . MET A 1 415 ? 73.747 -0.065 -102.034 1.00 59.97 415 MET A CA 1
ATOM 3290 C C . MET A 1 415 ? 74.889 -1.089 -102.022 1.00 59.97 415 MET A C 1
ATOM 3292 O O . MET A 1 415 ? 75.093 -1.781 -103.014 1.00 59.97 415 MET A O 1
ATOM 3296 N N . VAL A 1 416 ? 75.597 -1.249 -100.900 1.00 63.66 416 VAL A N 1
ATOM 3297 C CA . VAL A 1 416 ? 76.670 -2.250 -100.742 1.00 63.66 416 VAL A CA 1
ATOM 3298 C C . VAL A 1 416 ? 76.100 -3.678 -100.694 1.00 63.66 416 VAL A C 1
ATOM 3300 O O . VAL A 1 416 ? 76.761 -4.620 -101.123 1.00 63.66 416 VAL A O 1
ATOM 3303 N N . GLY A 1 417 ? 74.845 -3.852 -100.264 1.00 55.22 417 GLY A N 1
ATOM 3304 C CA . GLY A 1 417 ? 74.135 -5.137 -100.248 1.00 55.22 417 GLY A CA 1
ATOM 3305 C C . GLY A 1 417 ? 73.575 -5.630 -101.595 1.00 55.22 417 GLY A C 1
ATOM 3306 O O . GLY A 1 417 ? 72.922 -6.673 -101.617 1.00 55.22 417 GLY A O 1
ATOM 3307 N N . LYS A 1 418 ? 73.797 -4.922 -102.715 1.00 52.16 418 LYS A N 1
ATOM 3308 C CA . LYS A 1 418 ? 73.365 -5.342 -104.066 1.00 52.16 418 LYS A CA 1
ATOM 3309 C C . LYS A 1 418 ? 74.499 -5.229 -105.098 1.00 52.16 418 LYS A C 1
ATOM 3311 O O . LYS A 1 418 ? 74.472 -4.379 -105.981 1.00 52.16 418 LYS A O 1
ATOM 3316 N N . GLY A 1 419 ? 75.474 -6.135 -105.015 1.00 31.28 419 GLY A N 1
ATOM 3317 C CA . GLY A 1 419 ? 76.269 -6.567 -106.177 1.00 31.28 419 GLY A CA 1
ATOM 3318 C C . GLY A 1 419 ? 75.523 -7.670 -106.956 1.00 31.28 419 GLY A C 1
ATOM 3319 O O . GLY A 1 419 ? 74.754 -8.408 -106.337 1.00 31.28 419 GLY A O 1
ATOM 3320 N N . PRO A 1 420 ? 75.676 -7.773 -108.290 1.00 40.53 420 PRO A N 1
ATOM 3321 C CA . PRO A 1 420 ? 74.850 -8.635 -109.138 1.00 40.53 420 PRO A CA 1
ATOM 3322 C C . PRO A 1 420 ? 75.181 -10.124 -108.940 1.00 40.53 420 PRO A C 1
ATOM 3324 O O . PRO A 1 420 ? 76.309 -10.474 -108.595 1.00 40.53 420 PRO A O 1
ATOM 3327 N N . LYS A 1 421 ? 74.191 -10.991 -109.182 1.00 36.88 421 LYS A N 1
ATOM 3328 C CA . LYS A 1 421 ? 74.460 -12.364 -109.630 1.00 36.88 421 LYS A CA 1
ATOM 3329 C C . LYS A 1 421 ? 74.910 -12.342 -111.081 1.00 36.88 421 LYS A C 1
ATOM 3331 O O . LYS A 1 421 ? 74.334 -11.519 -111.831 1.00 36.88 421 LYS A O 1
#

Sequence (421 aa):
MQSRFFCELRYTLSQPTHSSKETSYFVFEAKGGSQYKVGGVSVSGKLKDGSAVYKPNEKDDPDSNDYRHRIEGDFFEGDVSIRFEFEYNLISEEAYLGGGVWTEYGPSDKLRQKYNVVLKGEGAPFDSNVFFSSIFEERKALEDSYKSLQESNNRLYERLNEQSSKLSEVEKLIASHKLSVQKFSEVTSHAEKLGSDASSLLKLLTDEKNQASTARQNFEDEVSKISVLNTKSEKALGTADSTLEKANAVLGRSVSAGLAQAFVKRKREASTLKWVYDVAFLFSVCVAIGFAISFFVDYFGDNLTPDQSIAKVVTHFPILALFVWLGVFVAKKSAAMSRLEEFYAQKQALAESFEGYREEIEKLPDDERGKEDLIRLMTINLLSISRDSSEVLDKVAGEKQHPLQELFTDVMARMVGKGPK

pLDDT: mean 74.67, std 12.52, range [31.28, 95.75]

Secondary structure (DSSP, 8-state):
--SEEEEEEEEPSS---SS----EEEEEEEEETTEEEEEEEETT--EEEEEEEEEPPP-S-TT-----EEEEEEEEETTEEEEEEEEEEEEETTTTEEEEEEEEE-TTS-EEEEEEEEEEETTS---HHHHHHHHHHHHHHHHHHHHHHHHHHHHHHHHHHHHHHHHHHHHHHHHHHHHHHHHHHHHHHHHHHHHHHHHHHHHHHHHHHHHHHHHHHHHHHHHHHHHHHHHHHHHHHHHHHHHHHHHHHHHHHHHHHHHHHHHHHHHHHHHHHHHHHHHHHHHHHHHHHHHHHHHHHHHHHS---HHHHHHHHHHHHHHHHHHHHHHHHHHHHHHHHHHHHHHHHHHHHHHHHHHHHHHHHHHS-TT-HHHHHHHHHHHHHHHHHHS-HHHHHHHHHT--S-HHHHHHHHHHHHHHT----

Foldseek 3Di:
DDQKWKKWWQADPPDADDDDNWTKIWMWGDPDDQKTWIWIATPVGFTKTWIKGKDQDDPPDPPDPDRKTKIWIWIDRDPWIKTKIKIWDAPDPVFQWTKIKMWIAGPVRDTRGITIMTMGDPPDDDPVVVVVVVVVVVVVVVVVVVVVVVVVVVVVVVVVVVVVVVVVVVVVVVVVVVVVVVVVVVVVVVVVVVVVVVVVVVVVVVVVVVVVVVVVVVVVVVVVVVVVVVVVVVVVVVVVVVVVVVVCVVVLVCPLVVQLVVLVVQLVVLVVVLVVLVVQLVVLVVVLVVLVVVLVCVLVVDPDDPVVNVVSCVVCVVVSVVSVLSNLVSVLSSVLSVLSSVLSVLLSVLSVCLSVLVVVLVVDDPPDPVNVVSVVVSVVSVVSNPDDPVVSNVVSVVPPDRSVRVVVVVVVVVVVVDDDD

Radius of gyration: 99.31 Å; chains: 1; bounding box: 160×42×250 Å